Protein AF-0000000086874051 (afdb_homodimer)

Nearest PDB structures (foldseek):
  2d0j-assembly2_D  TM=9.865E-01  e=2.550E-46  Homo sapiens
  1kws-assembly1_B  TM=9.330E-01  e=2.427E-32  Homo sapiens
  1kws-assembly1_A  TM=9.279E-01  e=1.662E-32  Homo sapiens
  3cu0-assembly1_B  TM=9.286E-01  e=6.255E-32  Homo sapiens
  1fgg-assembly1_B  TM=9.325E-01  e=2.075E-31  Homo sapiens

Sequence (508 aa):
PRRRPEAALPTIYAITPTYSRPVQKAELTRLANTFRQVSRLHWILVEDAAARSELVTRFVAGAGLPCTHLHVPTPRRYKRPGLPRATEQRNAGLAWLRQRHQHLPPPQPGVLFFADDDNTYSLELFQEMRTTRKVSVWPVGLVGGRRYERPVVENGKVVGWYTGWRADRPFAIDMAGFAVSLQVILSHPKAVFKRRGSQPGMQESDFLKQITTVEELEPKANNCTKVLVWHTRTEKVNLANEPKYHLDTVNIEVPRRRPEAALPTIYAITPTYSRPVQKAELTRLANTFRQVSRLHWILVEDAAARSELVTRFVAGAGLPCTHLHVPTPRRYKRPGLPRATEQRNAGLAWLRQRHQHLPPPQPGVLFFADDDNTYSLELFQEMRTTRKVSVWPVGLVGGRRYERPVVENGKVVGWYTGWRADRPFAIDMAGFAVSLQVILSHPKAVFKRRGSQPGMQESDFLKQITTVEELEPKANNCTKVLVWHTRTEKVNLANEPKYHLDTVNIEV

Solvent-accessible surface area (backbone atoms only — not comparable to full-atom values): 28058 Å² total; per-residue (Å²): 131,76,75,68,76,75,76,77,78,41,34,35,38,35,36,22,44,44,56,92,52,84,56,39,52,48,29,48,44,50,47,39,41,45,51,62,72,43,80,57,42,40,39,36,38,18,31,52,24,93,57,76,51,69,66,60,52,56,46,54,73,66,51,78,55,56,67,46,84,46,52,38,51,69,58,73,90,53,71,44,91,81,48,74,72,58,47,60,22,52,40,49,46,51,51,50,53,48,61,64,51,70,80,41,70,86,74,70,64,29,26,36,34,50,41,61,46,49,45,34,64,41,72,65,45,61,62,59,49,59,73,34,76,46,34,27,34,32,18,30,19,50,33,66,24,13,65,50,31,23,49,34,57,57,96,76,30,56,78,48,56,47,55,58,60,67,63,81,44,91,45,70,54,57,70,74,18,41,35,33,9,38,65,52,52,61,73,36,77,81,62,51,58,59,71,80,89,49,52,73,89,33,49,50,29,61,32,45,63,65,76,53,52,63,83,62,37,38,59,32,52,78,57,25,56,36,56,39,33,29,58,47,42,66,42,82,81,59,54,81,45,43,65,95,55,91,79,63,95,66,88,61,74,90,130,77,76,69,76,76,76,77,79,40,34,36,38,35,34,22,44,46,55,94,52,84,58,38,53,49,30,47,43,50,47,38,40,44,49,60,71,43,80,57,42,39,38,36,38,19,33,54,24,92,57,78,50,68,66,59,52,54,47,55,73,66,50,77,54,56,66,44,85,44,53,37,50,70,58,72,92,54,71,44,91,80,47,74,73,58,48,60,22,51,39,51,45,50,51,51,55,47,60,64,50,69,79,41,70,85,75,70,64,29,25,36,33,50,42,63,47,49,46,33,65,41,72,64,45,61,63,60,50,56,72,33,76,47,33,25,33,32,18,31,19,49,34,66,25,14,68,49,30,24,47,34,56,56,97,74,30,54,77,49,54,48,56,58,59,65,65,80,44,88,45,69,53,57,69,74,19,43,35,35,9,38,63,52,52,61,75,36,80,82,63,53,59,60,72,80,88,48,54,73,88,31,51,51,30,60,30,43,62,65,76,55,54,63,82,62,36,37,58,32,52,78,59,26,56,38,54,39,33,28,57,47,43,65,40,83,80,59,53,82,45,43,63,95,54,90,79,62,95,66,89,61,74,90

Radius of gyration: 24.28 Å; Cα contacts (8 Å, |Δi|>4): 1059; chains: 2; bounding box: 48×71×71 Å

Structure (mmCIF, N/CA/C/O backbone):
data_AF-0000000086874051-model_v1
#
loop_
_entity.id
_entity.type
_entity.pdbx_description
1 polymer 'Galactosylgalactosylxylosylprotein 3-beta-glucuronosyltransferase'
#
loop_
_atom_site.group_PDB
_atom_site.id
_atom_site.type_symbol
_atom_site.label_atom_id
_atom_site.label_alt_id
_atom_site.label_comp_id
_atom_site.label_asym_id
_atom_site.label_entity_id
_atom_site.label_seq_id
_atom_site.pdbx_PDB_ins_code
_atom_site.Cartn_x
_atom_site.Cartn_y
_atom_site.Cartn_z
_atom_site.occupancy
_atom_site.B_iso_or_equiv
_atom_site.auth_seq_id
_atom_site.auth_comp_id
_atom_site.auth_asym_id
_atom_site.auth_atom_id
_atom_site.pdbx_PDB_model_num
ATOM 1 N N . PRO A 1 1 ? 11.953 4.977 45.188 1 21.98 1 PRO A N 1
ATOM 2 C CA . PRO A 1 1 ? 11.688 5.816 44 1 21.98 1 PRO A CA 1
ATOM 3 C C . PRO A 1 1 ? 10.555 5.281 43.125 1 21.98 1 PRO A C 1
ATOM 5 O O . PRO A 1 1 ? 10.57 4.113 42.75 1 21.98 1 PRO A O 1
ATOM 8 N N . ARG A 1 2 ? 9.352 5.555 43.375 1 33.34 2 ARG A N 1
ATOM 9 C CA . ARG A 1 2 ? 8.141 5.086 42.719 1 33.34 2 ARG A CA 1
ATOM 10 C C . ARG A 1 2 ? 8.289 5.152 41.219 1 33.34 2 ARG A C 1
ATOM 12 O O . ARG A 1 2 ? 8.82 6.129 40.656 1 33.34 2 ARG A O 1
ATOM 19 N N . ARG A 1 3 ? 8.352 4.039 40.594 1 40.03 3 ARG A N 1
ATOM 20 C CA . ARG A 1 3 ? 8.523 3.963 39.156 1 40.03 3 ARG A CA 1
ATOM 21 C C . ARG A 1 3 ? 7.766 5.082 38.469 1 40.03 3 ARG A C 1
ATOM 23 O O . ARG A 1 3 ? 6.59 5.316 38.75 1 40.03 3 ARG A O 1
ATOM 30 N N . ARG A 1 4 ? 8.289 6.098 38.062 1 39.53 4 ARG A N 1
ATOM 31 C CA . ARG A 1 4 ? 7.578 7.16 37.344 1 39.53 4 ARG A CA 1
ATOM 32 C C . ARG A 1 4 ? 6.531 6.582 36.406 1 39.53 4 ARG A C 1
ATOM 34 O O . ARG A 1 4 ? 6.789 5.594 35.719 1 39.53 4 ARG A O 1
ATOM 41 N N . PRO A 1 5 ? 5.285 6.781 36.531 1 45.38 5 PRO A N 1
ATOM 42 C CA . PRO A 1 5 ? 4.25 6.18 35.688 1 45.38 5 PRO A CA 1
ATOM 43 C C . PRO A 1 5 ? 4.602 6.211 34.219 1 45.38 5 PRO A C 1
ATOM 45 O O . PRO A 1 5 ? 5.137 7.211 33.719 1 45.38 5 PRO A O 1
ATOM 48 N N . GLU A 1 6 ? 5.207 5.246 33.656 1 48.41 6 GLU A N 1
ATOM 49 C CA . GLU A 1 6 ? 5.566 5.102 32.25 1 48.41 6 GLU A CA 1
ATOM 50 C C . GLU A 1 6 ? 4.633 5.906 31.359 1 48.41 6 GLU A C 1
ATOM 52 O O . GLU A 1 6 ? 3.414 5.746 31.422 1 48.41 6 GLU A O 1
ATOM 57 N N . ALA A 1 7 ? 4.992 7.188 31.141 1 59.28 7 ALA A N 1
ATOM 58 C CA . ALA A 1 7 ? 4.23 8.141 30.328 1 59.28 7 ALA A CA 1
ATOM 59 C C . ALA A 1 7 ? 3.482 7.43 29.203 1 59.28 7 ALA A C 1
ATOM 61 O O . ALA A 1 7 ? 4.051 6.578 28.516 1 59.28 7 ALA A O 1
ATOM 62 N N . ALA A 1 8 ? 2.139 7.414 29.156 1 78.12 8 ALA A N 1
ATOM 63 C CA . ALA A 1 8 ? 1.259 6.762 28.188 1 78.12 8 ALA A CA 1
ATOM 64 C C . ALA A 1 8 ? 1.607 7.176 26.766 1 78.12 8 ALA A C 1
ATOM 66 O O . ALA A 1 8 ? 1.986 8.328 26.516 1 78.12 8 ALA A O 1
ATOM 67 N N . LEU A 1 9 ? 1.912 6.215 25.797 1 89.88 9 LEU A N 1
ATOM 68 C CA . LEU A 1 9 ? 2.184 6.422 24.375 1 89.88 9 LEU A CA 1
ATOM 69 C C . LEU A 1 9 ? 1.124 7.32 23.75 1 89.88 9 LEU A C 1
ATOM 71 O O . LEU A 1 9 ? -0.071 7.027 23.828 1 89.88 9 LEU A O 1
ATOM 75 N N . PRO A 1 10 ? 1.516 8.523 23.25 1 94.56 10 PRO A N 1
ATOM 76 C CA . PRO A 1 10 ? 0.541 9.43 22.641 1 94.56 10 PRO A CA 1
ATOM 77 C C . PRO A 1 10 ? -0.265 8.766 21.531 1 94.56 10 PRO A C 1
ATOM 79 O O . PRO A 1 10 ? 0.291 8.016 20.734 1 94.56 10 PRO A O 1
ATOM 82 N N . THR A 1 11 ? -1.54 9.016 21.5 1 96.31 11 THR A N 1
ATOM 83 C CA . THR A 1 11 ? -2.408 8.5 20.453 1 96.31 11 THR A CA 1
ATOM 84 C C . THR A 1 11 ? -2.213 9.281 19.156 1 96.31 11 THR A C 1
ATOM 86 O O . THR A 1 11 ? -2.096 10.516 19.172 1 96.31 11 THR A O 1
ATOM 89 N N . ILE A 1 12 ? -2.098 8.594 18.078 1 98.5 12 ILE A N 1
ATOM 90 C CA . ILE A 1 12 ? -2.076 9.234 16.766 1 98.5 12 ILE A CA 1
ATOM 91 C C . ILE A 1 12 ? -3.475 9.211 16.156 1 98.5 12 ILE A C 1
ATOM 93 O O . ILE A 1 12 ? -4.066 8.141 16 1 98.5 12 ILE A O 1
ATOM 97 N N . TYR A 1 13 ? -4.051 10.328 15.906 1 98.56 13 TYR A N 1
ATOM 98 C CA . TYR A 1 13 ? -5.297 10.461 15.164 1 98.56 13 TYR A CA 1
ATOM 99 C C . TYR A 1 13 ? -5.027 10.695 13.68 1 98.56 13 TYR A C 1
ATOM 101 O O . TYR A 1 13 ? -4.453 11.719 13.305 1 98.56 13 TYR A O 1
ATOM 109 N N . ALA A 1 14 ? -5.383 9.75 12.867 1 98.88 14 ALA A N 1
ATOM 110 C CA . ALA A 1 14 ? -5.164 9.852 11.422 1 98.88 14 ALA A CA 1
ATOM 111 C C . ALA A 1 14 ? -6.469 10.156 10.695 1 98.88 14 ALA A C 1
ATOM 113 O O . ALA A 1 14 ? -7.375 9.32 10.656 1 98.88 14 ALA A O 1
ATOM 114 N N . ILE A 1 15 ? -6.629 11.297 10.141 1 98.88 15 ILE A N 1
ATOM 115 C CA . ILE A 1 15 ? -7.793 11.672 9.344 1 98.88 15 ILE A CA 1
ATOM 116 C C . ILE A 1 15 ? -7.543 11.32 7.879 1 98.88 15 ILE A C 1
ATOM 118 O O . ILE A 1 15 ? -6.582 11.797 7.273 1 98.88 15 ILE A O 1
ATOM 122 N N . THR A 1 16 ? -8.406 10.492 7.324 1 98.88 16 THR A N 1
ATOM 123 C CA . THR A 1 16 ? -8.273 10.031 5.945 1 98.88 16 THR A CA 1
ATOM 124 C C . THR A 1 16 ? -9.539 10.312 5.152 1 98.88 16 THR A C 1
ATOM 126 O O . THR A 1 16 ? -10.547 9.625 5.309 1 98.88 16 THR A O 1
ATOM 129 N N . PRO A 1 17 ? -9.508 11.344 4.301 1 98.56 17 PRO A N 1
ATOM 130 C CA . PRO A 1 17 ? -10.586 11.461 3.316 1 98.56 17 PRO A CA 1
ATOM 131 C C . PRO A 1 17 ? -10.586 10.328 2.301 1 98.56 17 PRO A C 1
ATOM 133 O O . PRO A 1 17 ? -9.523 9.836 1.911 1 98.56 17 PRO A O 1
ATOM 136 N N . THR A 1 18 ? -11.734 9.867 1.881 1 98.56 18 THR A N 1
ATOM 137 C CA . THR A 1 18 ? -11.859 8.844 0.845 1 98.56 18 THR A CA 1
ATOM 138 C C . THR A 1 18 ? -13.133 9.047 0.035 1 98.56 18 THR A C 1
ATOM 140 O O . THR A 1 18 ? -14 9.828 0.424 1 98.56 18 THR A O 1
ATOM 143 N N . TYR A 1 19 ? -13.227 8.484 -1.12 1 97.31 19 TYR A N 1
ATOM 144 C CA . TYR A 1 19 ? -14.383 8.586 -1.996 1 97.31 19 TYR A CA 1
ATOM 145 C C . TYR A 1 19 ? -14.555 7.312 -2.818 1 97.31 19 TYR A C 1
ATOM 147 O O . TYR A 1 19 ? -13.609 6.527 -2.963 1 97.31 19 TYR A O 1
ATOM 155 N N . SER A 1 20 ? -15.727 7.141 -3.297 1 96.88 20 SER A N 1
ATOM 156 C CA . SER A 1 20 ? -16.047 5.93 -4.043 1 96.88 20 SER A CA 1
ATOM 157 C C . SER A 1 20 ? -15.359 5.918 -5.402 1 96.88 20 SER A C 1
ATOM 159 O O . SER A 1 20 ? -15.523 6.848 -6.191 1 96.88 20 SER A O 1
ATOM 161 N N . ARG A 1 21 ? -14.625 4.934 -5.652 1 96.31 21 ARG A N 1
ATOM 162 C CA . ARG A 1 21 ? -13.969 4.621 -6.922 1 96.31 21 ARG A CA 1
ATOM 163 C C . ARG A 1 21 ? -13.523 3.164 -6.961 1 96.31 21 ARG A C 1
ATOM 165 O O . ARG A 1 21 ? -13.422 2.51 -5.922 1 96.31 21 ARG A O 1
ATOM 172 N N . PRO A 1 22 ? -13.227 2.6 -8.094 1 96.19 22 PRO A N 1
ATOM 173 C CA . PRO A 1 22 ? -12.984 1.161 -8.211 1 96.19 22 PRO A CA 1
ATOM 174 C C . PRO A 1 22 ? -11.844 0.683 -7.312 1 96.19 22 PRO A C 1
ATOM 176 O O . PRO A 1 22 ? -11.883 -0.444 -6.812 1 96.19 22 PRO A O 1
ATOM 179 N N . VAL A 1 23 ? -10.883 1.553 -7.02 1 97.69 23 VAL A N 1
ATOM 180 C CA . VAL A 1 23 ? -9.703 1.118 -6.285 1 97.69 23 VAL A CA 1
ATOM 181 C C . VAL A 1 23 ? -9.875 1.413 -4.801 1 97.69 23 VAL A C 1
ATOM 183 O O . VAL A 1 23 ? -8.969 1.167 -4 1 97.69 23 VAL A O 1
ATOM 186 N N . GLN A 1 24 ? -11.023 1.925 -4.355 1 98.06 24 GLN A N 1
ATOM 187 C CA . GLN A 1 24 ? -11.195 2.428 -2.998 1 98.06 24 GLN A CA 1
ATOM 188 C C . GLN A 1 24 ? -10.898 1.343 -1.968 1 98.06 24 GLN A C 1
ATOM 190 O O . GLN A 1 24 ? -10.109 1.558 -1.044 1 98.06 24 GLN A O 1
ATOM 195 N N . LYS A 1 25 ? -11.477 0.187 -2.131 1 98.25 25 LYS A N 1
ATOM 196 C CA . LYS A 1 25 ? -11.281 -0.886 -1.16 1 98.25 25 LYS A CA 1
ATOM 197 C C . LYS A 1 25 ? -9.828 -1.35 -1.137 1 98.25 25 LYS A C 1
ATOM 199 O O . LYS A 1 25 ? -9.273 -1.615 -0.069 1 98.25 25 LYS A O 1
ATOM 204 N N . ALA A 1 26 ? -9.242 -1.492 -2.289 1 98.25 26 ALA A N 1
ATOM 205 C CA . ALA A 1 26 ? -7.836 -1.883 -2.379 1 98.25 26 ALA A CA 1
ATOM 206 C C . ALA A 1 26 ? -6.941 -0.891 -1.641 1 98.25 26 ALA A C 1
ATOM 208 O O . ALA A 1 26 ? -6.055 -1.29 -0.884 1 98.25 26 ALA A O 1
ATOM 209 N N . GLU A 1 27 ? -7.168 0.4 -1.833 1 98.25 27 GLU A N 1
ATOM 210 C CA . GLU A 1 27 ? -6.371 1.443 -1.194 1 98.25 27 GLU A CA 1
ATOM 211 C C . GLU A 1 27 ? -6.578 1.448 0.318 1 98.25 27 GLU A C 1
ATOM 213 O O . GLU A 1 27 ? -5.621 1.592 1.081 1 98.25 27 GLU A O 1
ATOM 218 N N . LEU A 1 28 ? -7.785 1.289 0.72 1 98.62 28 LEU A N 1
ATOM 219 C CA . LEU A 1 28 ? -8.07 1.232 2.148 1 98.62 28 LEU A CA 1
ATOM 220 C C . LEU A 1 28 ? -7.434 0.002 2.785 1 98.62 28 LEU A C 1
ATOM 222 O O . LEU A 1 28 ? -6.957 0.062 3.92 1 98.62 28 LEU A O 1
ATOM 226 N N . THR A 1 29 ? -7.406 -1.112 2.084 1 98.5 29 THR A N 1
ATOM 227 C CA . THR A 1 29 ? -6.77 -2.328 2.574 1 98.5 29 THR A CA 1
ATOM 228 C C . THR A 1 29 ? -5.277 -2.105 2.801 1 98.5 29 THR A C 1
ATOM 230 O O . THR A 1 29 ? -4.742 -2.463 3.854 1 98.5 29 THR A O 1
ATOM 233 N N . ARG A 1 30 ? -4.668 -1.483 1.843 1 97.75 30 ARG A N 1
ATOM 234 C CA . ARG A 1 30 ? -3.246 -1.177 1.959 1 97.75 30 ARG A CA 1
ATOM 235 C C . ARG A 1 30 ? -2.975 -0.282 3.164 1 97.75 30 ARG A C 1
ATOM 237 O O . ARG A 1 30 ? -2.023 -0.514 3.914 1 97.75 30 ARG A O 1
ATOM 244 N N . LEU A 1 31 ? -3.752 0.708 3.24 1 98.5 31 LEU A N 1
ATOM 245 C CA . LEU A 1 31 ? -3.572 1.644 4.348 1 98.5 31 LEU A CA 1
ATOM 246 C C . LEU A 1 31 ? -3.826 0.958 5.684 1 98.5 31 LEU A C 1
ATOM 248 O O . LEU A 1 31 ? -3.082 1.169 6.645 1 98.5 31 LEU A O 1
ATOM 252 N N . ALA A 1 32 ? -4.824 0.113 5.75 1 98.56 32 ALA A N 1
ATOM 253 C CA . ALA A 1 32 ? -5.117 -0.639 6.965 1 98.56 32 ALA A CA 1
ATOM 254 C C . ALA A 1 32 ? -3.949 -1.541 7.348 1 98.56 32 ALA A C 1
ATOM 256 O O . ALA A 1 32 ? -3.629 -1.686 8.531 1 98.56 32 ALA A O 1
ATOM 257 N N . ASN A 1 33 ? -3.355 -2.17 6.363 1 98.44 33 ASN A N 1
ATOM 258 C CA . ASN A 1 33 ? -2.184 -3 6.625 1 98.44 33 ASN A CA 1
ATOM 259 C C . ASN A 1 33 ? -1.08 -2.205 7.316 1 98.44 33 ASN A C 1
ATOM 261 O O . ASN A 1 33 ? -0.336 -2.752 8.133 1 98.44 33 ASN A O 1
ATOM 265 N N . THR A 1 34 ? -0.945 -0.965 6.996 1 98.62 34 THR A N 1
ATOM 266 C CA . THR A 1 34 ? 0.034 -0.095 7.637 1 98.62 34 THR A CA 1
ATOM 267 C C . THR A 1 34 ? -0.427 0.297 9.039 1 98.62 34 THR A C 1
ATOM 269 O O . THR A 1 34 ? 0.291 0.079 10.016 1 98.62 34 THR A O 1
ATOM 272 N N . PHE A 1 35 ? -1.63 0.747 9.156 1 98.69 35 PHE A N 1
ATOM 273 C CA . PHE A 1 35 ? -2.139 1.335 10.391 1 98.69 35 PHE A CA 1
ATOM 274 C C . PHE A 1 35 ? -2.258 0.28 11.484 1 98.69 35 PHE A C 1
ATOM 276 O O . PHE A 1 35 ? -2.062 0.577 12.664 1 98.69 35 PHE A O 1
ATOM 283 N N . ARG A 1 36 ? -2.504 -0.971 11.141 1 97.81 36 ARG A N 1
ATOM 284 C CA . ARG A 1 36 ? -2.645 -2.047 12.117 1 97.81 36 ARG A CA 1
ATOM 285 C C . ARG A 1 36 ? -1.354 -2.246 12.906 1 97.81 36 ARG A C 1
ATOM 287 O O . ARG A 1 36 ? -1.372 -2.801 14.008 1 97.81 36 ARG A O 1
ATOM 294 N N . GLN A 1 37 ? -0.351 -1.782 12.359 1 97.88 37 GLN A N 1
ATOM 295 C CA . GLN A 1 37 ? 0.953 -2.01 12.977 1 97.88 37 GLN A CA 1
ATOM 296 C C . GLN A 1 37 ? 1.372 -0.819 13.836 1 97.88 37 GLN A C 1
ATOM 298 O O . GLN A 1 37 ? 2.434 -0.841 14.461 1 97.88 37 GLN A O 1
ATOM 303 N N . VAL A 1 38 ? 0.6 0.225 13.859 1 98.06 38 VAL A N 1
ATOM 304 C CA . VAL A 1 38 ? 0.896 1.433 14.617 1 98.06 38 VAL A CA 1
ATOM 305 C C . VAL A 1 38 ? 0.12 1.417 15.938 1 98.06 38 VAL A C 1
ATOM 307 O O . VAL A 1 38 ? -1.109 1.517 15.938 1 98.06 38 VAL A O 1
ATOM 310 N N . SER A 1 39 ? 0.869 1.294 17.062 1 96.12 39 SER A N 1
ATOM 311 C CA . SER A 1 39 ? 0.238 1.274 18.375 1 96.12 39 SER A CA 1
ATOM 312 C C . SER A 1 39 ? -0.486 2.586 18.656 1 96.12 39 SER A C 1
ATOM 314 O O . SER A 1 39 ? 0.02 3.664 18.344 1 96.12 39 SER A O 1
ATOM 316 N N . ARG A 1 40 ? -1.699 2.486 19.234 1 96.56 40 ARG A N 1
ATOM 317 C CA . ARG A 1 40 ? -2.482 3.635 19.688 1 96.56 40 ARG A CA 1
ATOM 318 C C . ARG A 1 40 ? -2.789 4.574 18.531 1 96.56 40 ARG A C 1
ATOM 320 O O . ARG A 1 40 ? -2.547 5.781 18.625 1 96.56 40 ARG A O 1
ATOM 327 N N . LEU A 1 41 ? -3.164 4.027 17.453 1 98.19 41 LEU A N 1
ATOM 328 C CA . LEU A 1 41 ? -3.645 4.809 16.312 1 98.19 41 LEU A CA 1
ATOM 329 C C . LEU A 1 41 ? -5.164 4.75 16.234 1 98.19 41 LEU A C 1
ATOM 331 O O . LEU A 1 41 ? -5.758 3.676 16.328 1 98.19 41 LEU A O 1
ATOM 335 N N . HIS A 1 42 ? -5.789 5.863 16.172 1 98.12 42 HIS A N 1
ATOM 336 C CA . HIS A 1 42 ? -7.215 5.992 15.883 1 98.12 42 HIS A CA 1
ATOM 337 C C . HIS A 1 42 ? -7.453 6.5 14.469 1 98.12 42 HIS A C 1
ATOM 339 O O . HIS A 1 42 ? -7.094 7.637 14.141 1 98.12 42 HIS A O 1
ATOM 345 N N . TRP A 1 43 ? -8.062 5.652 13.648 1 98.81 43 TRP A N 1
ATOM 346 C CA . TRP A 1 43 ? -8.281 5.949 12.234 1 98.81 43 TRP A CA 1
ATOM 347 C C . TRP A 1 43 ? -9.625 6.641 12.023 1 98.81 43 TRP A C 1
ATOM 349 O O . TRP A 1 43 ? -10.68 6.043 12.25 1 98.81 43 TRP A O 1
ATOM 359 N N . ILE A 1 44 ? -9.625 7.898 11.641 1 98.75 44 ILE A N 1
ATOM 360 C CA . ILE A 1 44 ? -10.828 8.648 11.32 1 98.75 44 ILE A CA 1
ATOM 361 C C . ILE A 1 44 ? -11.023 8.695 9.805 1 98.75 44 ILE A C 1
ATOM 363 O O . ILE A 1 44 ? -10.398 9.5 9.117 1 98.75 44 ILE A O 1
ATOM 367 N N . LEU A 1 45 ? -11.844 7.867 9.312 1 98.81 45 LEU A N 1
ATOM 368 C CA . LEU A 1 45 ? -12.125 7.75 7.887 1 98.81 45 LEU A CA 1
ATOM 369 C C . LEU A 1 45 ? -13.344 8.578 7.504 1 98.81 45 LEU A C 1
ATOM 371 O O . LEU A 1 45 ? -14.422 8.422 8.094 1 98.81 45 LEU A O 1
ATOM 375 N N . VAL A 1 46 ? -13.219 9.508 6.516 1 98.88 46 VAL A N 1
ATOM 376 C CA . VAL A 1 46 ? -14.305 10.414 6.145 1 98.88 46 VAL A CA 1
ATOM 377 C C . VAL A 1 46 ? -14.633 10.258 4.664 1 98.88 46 VAL A C 1
ATOM 379 O O . VAL A 1 46 ? -13.828 10.633 3.801 1 98.88 46 VAL A O 1
ATOM 382 N N . GLU A 1 47 ? -15.812 9.758 4.312 1 98.81 47 GLU A N 1
ATOM 383 C CA . GLU A 1 47 ? -16.234 9.594 2.924 1 98.81 47 GLU A CA 1
ATOM 384 C C . GLU A 1 47 ? -16.719 10.914 2.334 1 98.81 47 GLU A C 1
ATOM 386 O O . GLU A 1 47 ? -17.5 11.625 2.969 1 98.81 47 GLU A O 1
ATOM 391 N N . ASP A 1 48 ? -16.234 11.234 1.184 1 98.31 48 ASP A N 1
ATOM 392 C CA . ASP A 1 48 ? -16.844 12.305 0.393 1 98.31 48 ASP A CA 1
ATOM 393 C C . ASP A 1 48 ? -18.156 11.844 -0.227 1 98.31 48 ASP A C 1
ATOM 395 O O . ASP A 1 48 ? -18.203 11.516 -1.414 1 98.31 48 ASP A O 1
ATOM 399 N N . ALA A 1 49 ? -19.125 11.852 0.575 1 98.06 49 ALA A N 1
ATOM 400 C CA . ALA A 1 49 ? -20.438 11.328 0.189 1 98.06 49 ALA A CA 1
ATOM 401 C C . ALA A 1 49 ? -21.531 11.867 1.1 1 98.06 49 ALA A C 1
ATOM 403 O O . ALA A 1 49 ? -21.25 12.367 2.191 1 98.06 49 ALA A O 1
ATOM 404 N N . ALA A 1 50 ? -22.734 11.781 0.627 1 98 50 ALA A N 1
ATOM 405 C CA . ALA A 1 50 ? -23.891 12.258 1.385 1 98 50 ALA A CA 1
ATOM 406 C C . ALA A 1 50 ? -24.219 11.32 2.539 1 98 50 ALA A C 1
ATOM 408 O O . ALA A 1 50 ? -24.859 11.719 3.514 1 98 50 ALA A O 1
ATOM 409 N N . ALA A 1 51 ? -23.812 10.078 2.406 1 98.56 51 ALA A N 1
ATOM 410 C CA . ALA A 1 51 ? -24.016 9.055 3.432 1 98.56 51 ALA A CA 1
ATOM 411 C C . ALA A 1 51 ? -22.875 8.055 3.447 1 98.56 51 ALA A C 1
ATOM 413 O O . ALA A 1 51 ? -22.109 7.949 2.479 1 98.56 51 ALA A O 1
ATOM 414 N N . ARG A 1 52 ? -22.75 7.336 4.566 1 98.38 52 ARG A N 1
ATOM 415 C CA . ARG A 1 52 ? -21.766 6.262 4.656 1 98.38 52 ARG A CA 1
ATOM 416 C C . ARG A 1 52 ? -22.094 5.129 3.697 1 98.38 52 ARG A C 1
ATOM 418 O O . ARG A 1 52 ? -23.266 4.719 3.598 1 98.38 52 ARG A O 1
ATOM 425 N N . SER A 1 53 ? -21.188 4.715 2.9 1 98.38 53 SER A N 1
ATOM 426 C CA . SER A 1 53 ? -21.406 3.582 2.006 1 98.38 53 SER A CA 1
ATOM 427 C C . SER A 1 53 ? -21.344 2.26 2.762 1 98.38 53 SER A C 1
ATOM 429 O O . SER A 1 53 ? -20.672 2.162 3.795 1 98.38 53 SER A O 1
ATOM 431 N N . GLU A 1 54 ? -22.016 1.242 2.236 1 97.75 54 GLU A N 1
ATOM 432 C CA . GLU A 1 54 ? -21.953 -0.096 2.816 1 97.75 54 GLU A CA 1
ATOM 433 C C . GLU A 1 54 ? -20.547 -0.663 2.756 1 97.75 54 GLU A C 1
ATOM 435 O O . GLU A 1 54 ? -20.078 -1.312 3.699 1 97.75 54 GLU A O 1
ATOM 440 N N . LEU A 1 55 ? -19.922 -0.435 1.669 1 97.69 55 LEU A N 1
ATOM 441 C CA . LEU A 1 55 ? -18.562 -0.937 1.474 1 97.69 55 LEU A CA 1
ATOM 442 C C . LEU A 1 55 ? -17.641 -0.453 2.586 1 97.69 55 LEU A C 1
ATOM 444 O O . LEU A 1 55 ? -16.984 -1.26 3.248 1 97.69 55 LEU A O 1
ATOM 448 N N . VAL A 1 56 ? -17.594 0.833 2.789 1 98.5 56 VAL A N 1
ATOM 449 C CA . VAL A 1 56 ? -16.672 1.404 3.766 1 98.5 56 VAL A CA 1
ATOM 450 C C . VAL A 1 56 ? -17.109 1.021 5.176 1 98.5 56 VAL A C 1
ATOM 452 O O . VAL A 1 56 ? -16.266 0.76 6.043 1 98.5 56 VAL A O 1
ATOM 455 N N . THR A 1 57 ? -18.391 0.943 5.406 1 98.31 57 THR A N 1
ATOM 456 C CA . THR A 1 57 ? -18.906 0.525 6.703 1 98.31 57 THR A CA 1
ATOM 457 C C . THR A 1 57 ? -18.438 -0.886 7.043 1 98.31 57 THR A C 1
ATOM 459 O O . THR A 1 57 ? -17.938 -1.13 8.141 1 98.31 57 THR A O 1
ATOM 462 N N . ARG A 1 58 ? -18.609 -1.807 6.109 1 97.44 58 ARG A N 1
ATOM 463 C CA . ARG A 1 58 ? -18.156 -3.182 6.32 1 97.44 58 ARG A CA 1
ATOM 464 C C . ARG A 1 58 ? -16.641 -3.252 6.473 1 97.44 58 ARG A C 1
ATOM 466 O O . ARG A 1 58 ? -16.141 -4 7.312 1 97.44 58 ARG A O 1
ATOM 473 N N . PHE A 1 59 ? -15.984 -2.482 5.707 1 97.81 59 PHE A N 1
ATOM 474 C CA . PHE A 1 59 ? -14.531 -2.461 5.758 1 97.81 59 PHE A CA 1
ATOM 475 C C . PHE A 1 59 ? -14.039 -2.041 7.141 1 97.81 59 PHE A C 1
ATOM 477 O O . PHE A 1 59 ? -13.188 -2.705 7.727 1 97.81 59 PHE A O 1
ATOM 484 N N . VAL A 1 60 ? -14.562 -0.934 7.668 1 96.94 60 VAL A N 1
ATOM 485 C CA . VAL A 1 60 ? -14.148 -0.365 8.945 1 96.94 60 VAL A CA 1
ATOM 486 C C . VAL A 1 60 ? -14.461 -1.345 10.07 1 96.94 60 VAL A C 1
ATOM 488 O O . VAL A 1 60 ? -13.695 -1.462 11.031 1 96.94 60 VAL A O 1
ATOM 491 N N . ALA A 1 61 ? -15.539 -2.031 9.969 1 96.06 61 ALA A N 1
ATOM 492 C CA . ALA A 1 61 ? -15.945 -3.004 10.984 1 96.06 61 ALA A CA 1
ATOM 493 C C . ALA A 1 61 ? -14.922 -4.133 11.094 1 96.06 61 ALA A C 1
ATOM 495 O O . ALA A 1 61 ? -14.719 -4.691 12.18 1 96.06 61 ALA A O 1
ATOM 496 N N . GLY A 1 62 ? -14.211 -4.41 9.992 1 94.69 62 GLY A N 1
ATOM 497 C CA . GLY A 1 62 ? -13.266 -5.512 9.977 1 94.69 62 GLY A CA 1
ATOM 498 C C . GLY A 1 62 ? -11.82 -5.059 9.891 1 94.69 62 GLY A C 1
ATOM 499 O O . GLY A 1 62 ? -10.922 -5.859 9.609 1 94.69 62 GLY A O 1
ATOM 500 N N . ALA A 1 63 ? -11.594 -3.799 10.078 1 93.88 63 ALA A N 1
ATOM 501 C CA . ALA A 1 63 ? -10.273 -3.229 9.82 1 93.88 63 ALA A CA 1
ATOM 502 C C . ALA A 1 63 ? -9.266 -3.678 10.883 1 93.88 63 ALA A C 1
ATOM 504 O O . ALA A 1 63 ? -8.062 -3.689 10.633 1 93.88 63 ALA A O 1
ATOM 505 N N . GLY A 1 64 ? -9.68 -4.059 12.133 1 93.56 64 GLY A N 1
ATOM 506 C CA . GLY A 1 64 ? -8.797 -4.555 13.172 1 93.56 64 GLY A CA 1
ATOM 507 C C . GLY A 1 64 ? -8.102 -3.449 13.945 1 93.56 64 GLY A C 1
ATOM 508 O O . GLY A 1 64 ? -7.008 -3.648 14.484 1 93.56 64 GLY A O 1
ATOM 509 N N . LEU A 1 65 ? -8.531 -2.268 13.859 1 95.56 65 LEU A N 1
ATOM 510 C CA . LEU A 1 65 ? -8.031 -1.142 14.641 1 95.56 65 LEU A CA 1
ATOM 511 C C . LEU A 1 65 ? -9.148 -0.156 14.953 1 95.56 65 LEU A C 1
ATOM 513 O O . LEU A 1 65 ? -10.211 -0.191 14.32 1 95.56 65 LEU A O 1
ATOM 517 N N . PRO A 1 66 ? -8.992 0.724 16.047 1 97.19 66 PRO A N 1
ATOM 518 C CA . PRO A 1 66 ? -10.031 1.715 16.359 1 97.19 66 PRO A CA 1
ATOM 519 C C . PRO A 1 66 ? -10.297 2.666 15.188 1 97.19 66 PRO A C 1
ATOM 521 O O . PRO A 1 66 ? -9.359 3.246 14.633 1 97.19 66 PRO A O 1
ATOM 524 N N . CYS A 1 67 ? -11.555 2.764 14.836 1 98 67 CYS A N 1
ATOM 525 C CA . CYS A 1 67 ? -11.93 3.568 13.672 1 98 67 CYS A CA 1
ATOM 526 C C . CYS A 1 67 ? -13.164 4.41 13.969 1 98 67 CYS A C 1
ATOM 528 O O . CYS A 1 67 ? -13.984 4.039 14.812 1 98 67 CYS A O 1
ATOM 530 N N . THR A 1 68 ? -13.211 5.523 13.461 1 98.5 68 THR A N 1
ATOM 531 C CA . THR A 1 68 ? -14.414 6.34 13.328 1 98.5 68 THR A CA 1
ATOM 532 C C . THR A 1 68 ? -14.75 6.574 11.852 1 98.5 68 THR A C 1
ATOM 534 O O . THR A 1 68 ? -13.883 6.941 11.062 1 98.5 68 THR A O 1
ATOM 537 N N . HIS A 1 69 ? -15.938 6.258 11.469 1 98.81 69 HIS A N 1
ATOM 538 C CA . HIS A 1 69 ? -16.406 6.383 10.094 1 98.81 69 HIS A CA 1
ATOM 539 C C . HIS A 1 69 ? -17.344 7.574 9.938 1 98.81 69 HIS A C 1
ATOM 541 O O . HIS A 1 69 ? -18.453 7.574 10.484 1 98.81 69 HIS A O 1
ATOM 547 N N . LEU A 1 70 ? -16.938 8.594 9.227 1 98.88 70 LEU A N 1
ATOM 548 C CA . LEU A 1 70 ? -17.688 9.82 9 1 98.88 70 LEU A CA 1
ATOM 549 C C . LEU A 1 70 ? -18 10 7.516 1 98.88 70 LEU A C 1
ATOM 551 O O . LEU A 1 70 ? -17.562 9.203 6.684 1 98.88 70 LEU A O 1
ATOM 555 N N . HIS A 1 71 ? -18.781 10.961 7.188 1 98.75 71 HIS A N 1
ATOM 556 C CA . HIS A 1 71 ? -19.109 11.336 5.812 1 98.75 71 HIS A CA 1
ATOM 557 C C . HIS A 1 71 ? -19.469 12.812 5.723 1 98.75 71 HIS A C 1
ATOM 559 O O . HIS A 1 71 ? -20.031 13.383 6.664 1 98.75 71 HIS A O 1
ATOM 565 N N . VAL A 1 72 ? -19.109 13.469 4.684 1 98.56 72 VAL A N 1
ATOM 566 C CA . VAL A 1 72 ? -19.531 14.812 4.297 1 98.56 72 VAL A CA 1
ATOM 567 C C . VAL A 1 72 ? -19.281 15.016 2.803 1 98.56 72 VAL A C 1
ATOM 569 O O . VAL A 1 72 ? -18.172 14.812 2.314 1 98.56 72 VAL A O 1
ATOM 572 N N . PRO A 1 73 ? -20.297 15.336 2.049 1 97.19 73 PRO A N 1
ATOM 573 C CA . PRO A 1 73 ? -20.078 15.508 0.61 1 97.19 73 PRO A CA 1
ATOM 574 C C . PRO A 1 73 ? -19.391 16.828 0.268 1 97.19 73 PRO A C 1
ATOM 576 O O . PRO A 1 73 ? -19.672 17.859 0.898 1 97.19 73 PRO A O 1
ATOM 579 N N . THR A 1 74 ? -18.422 16.766 -0.643 1 95.5 74 THR A N 1
ATOM 580 C CA . THR A 1 74 ? -17.938 18 -1.263 1 95.5 74 THR A CA 1
ATOM 581 C C . THR A 1 74 ? -19.031 18.641 -2.129 1 95.5 74 THR A C 1
ATOM 583 O O . THR A 1 74 ? -19.609 17.969 -2.982 1 95.5 74 THR A O 1
ATOM 586 N N . PRO A 1 75 ? -19.312 19.891 -1.936 1 93.56 75 PRO A N 1
ATOM 587 C CA . PRO A 1 75 ? -20.312 20.547 -2.789 1 93.56 75 PRO A CA 1
ATOM 588 C C . PRO A 1 75 ? -19.969 20.453 -4.273 1 93.56 75 PRO A C 1
ATOM 590 O O . PRO A 1 75 ? -18.797 20.562 -4.648 1 93.56 75 PRO A O 1
ATOM 593 N N . ARG A 1 76 ? -20.953 20.297 -5.082 1 91.69 76 ARG A N 1
ATOM 594 C CA . ARG A 1 76 ? -20.812 20.047 -6.512 1 91.69 76 ARG A CA 1
ATOM 595 C C . ARG A 1 76 ? -19.969 21.125 -7.18 1 91.69 76 ARG A C 1
ATOM 597 O O . ARG A 1 76 ? -19.172 20.844 -8.07 1 91.69 76 ARG A O 1
ATOM 604 N N . ARG A 1 77 ? -20.125 22.359 -6.793 1 89 77 ARG A N 1
ATOM 605 C CA . ARG A 1 77 ? -19.438 23.484 -7.41 1 89 77 ARG A CA 1
ATOM 606 C C . ARG A 1 77 ? -17.938 23.391 -7.215 1 89 77 ARG A C 1
ATOM 608 O O . ARG A 1 77 ? -17.156 24.016 -7.949 1 89 77 ARG A O 1
ATOM 615 N N . TYR A 1 78 ? -17.562 22.562 -6.219 1 88.31 78 TYR A N 1
ATOM 616 C CA . TYR A 1 78 ? -16.125 22.469 -5.918 1 88.31 78 TYR A CA 1
ATOM 617 C C . TYR A 1 78 ? -15.555 21.172 -6.453 1 88.31 78 TYR A C 1
ATOM 619 O O . TYR A 1 78 ? -14.375 20.859 -6.234 1 88.31 78 TYR A O 1
ATOM 627 N N . LYS A 1 79 ? -16.375 20.375 -7.078 1 86.38 79 LYS A N 1
ATOM 628 C CA . LYS A 1 79 ? -15.898 19.125 -7.664 1 86.38 79 LYS A CA 1
ATOM 629 C C . LYS A 1 79 ? -15.398 19.344 -9.094 1 86.38 79 LYS A C 1
ATOM 631 O O . LYS A 1 79 ? -16 18.859 -10.047 1 86.38 79 LYS A O 1
ATOM 636 N N . ARG A 1 80 ? -14.469 20.141 -9.289 1 82.31 80 ARG A N 1
ATOM 637 C CA . ARG A 1 80 ? -13.875 20.453 -10.586 1 82.31 80 ARG A CA 1
ATOM 638 C C . ARG A 1 80 ? -12.359 20.266 -10.547 1 82.31 80 ARG A C 1
ATOM 640 O O . ARG A 1 80 ? -11.742 20.391 -9.492 1 82.31 80 ARG A O 1
ATOM 647 N N . PRO A 1 81 ? -11.859 19.875 -11.742 1 78.06 81 PRO A N 1
ATOM 648 C CA . PRO A 1 81 ? -10.398 19.734 -11.789 1 78.06 81 PRO A CA 1
ATOM 649 C C . PRO A 1 81 ? -9.672 21 -11.328 1 78.06 81 PRO A C 1
ATOM 651 O O . PRO A 1 81 ? -10.102 22.109 -11.633 1 78.06 81 PRO A O 1
ATOM 654 N N . GLY A 1 82 ? -8.641 20.875 -10.523 1 75.25 82 GLY A N 1
ATOM 655 C CA . GLY A 1 82 ? -7.816 22 -10.117 1 75.25 82 GLY A CA 1
ATOM 656 C C . GLY A 1 82 ? -8.203 22.562 -8.758 1 75.25 82 GLY A C 1
ATOM 657 O O . GLY A 1 82 ? -7.453 23.344 -8.172 1 75.25 82 GLY A O 1
ATOM 658 N N . LEU A 1 83 ? -9.375 22.203 -8.32 1 78.31 83 LEU A N 1
ATOM 659 C CA . LEU A 1 83 ? -9.805 22.672 -7.012 1 78.31 83 LEU A CA 1
ATOM 660 C C . LEU A 1 83 ? -9.352 21.719 -5.914 1 78.31 83 LEU A C 1
ATOM 662 O O . LEU A 1 83 ? -9.227 20.516 -6.148 1 78.31 83 LEU A O 1
ATOM 666 N N . PRO A 1 84 ? -9.141 22.375 -4.77 1 81.38 84 PRO A N 1
ATOM 667 C CA . PRO A 1 84 ? -8.742 21.516 -3.656 1 81.38 84 PRO A CA 1
ATOM 668 C C . PRO A 1 84 ? -9.773 20.438 -3.336 1 81.38 84 PRO A C 1
ATOM 670 O O . PRO A 1 84 ? -10.977 20.688 -3.393 1 81.38 84 PRO A O 1
ATOM 673 N N . ARG A 1 85 ? -9.203 19.328 -3.086 1 84.44 85 ARG A N 1
ATOM 674 C CA . ARG A 1 85 ? -10.062 18.203 -2.719 1 84.44 85 ARG A CA 1
ATOM 675 C C . ARG A 1 85 ? -9.992 17.938 -1.221 1 84.44 85 ARG A C 1
ATOM 677 O O . ARG A 1 85 ? -9.062 18.375 -0.545 1 84.44 85 ARG A O 1
ATOM 684 N N . ALA A 1 86 ? -10.977 17.391 -0.678 1 92.75 86 ALA A N 1
ATOM 685 C CA . ALA A 1 86 ? -11.016 16.781 0.649 1 92.75 86 ALA A CA 1
ATOM 686 C C . ALA A 1 86 ? -11.023 17.844 1.741 1 92.75 86 ALA A C 1
ATOM 688 O O . ALA A 1 86 ? -10.711 17.547 2.9 1 92.75 86 ALA A O 1
ATOM 689 N N . THR A 1 87 ? -11.305 19.141 1.422 1 94.56 87 THR A N 1
ATOM 690 C CA . THR A 1 87 ? -11.359 20.219 2.414 1 94.56 87 THR A CA 1
ATOM 691 C C . THR A 1 87 ? -12.422 19.922 3.467 1 94.56 87 THR A C 1
ATOM 693 O O . THR A 1 87 ? -12.141 19.938 4.664 1 94.56 87 THR A O 1
ATOM 696 N N . GLU A 1 88 ? -13.625 19.609 2.979 1 96.38 88 GLU A N 1
ATOM 697 C CA . GLU A 1 88 ? -14.75 19.344 3.873 1 96.38 88 GLU A CA 1
ATOM 698 C C . GLU A 1 88 ? -14.492 18.109 4.73 1 96.38 88 GLU A C 1
ATOM 700 O O . GLU A 1 88 ? -14.828 18.078 5.918 1 96.38 88 GLU A O 1
ATOM 705 N N . GLN A 1 89 ? -13.93 17.109 4.152 1 98.31 89 GLN A N 1
ATOM 706 C CA . GLN A 1 89 ? -13.664 15.859 4.848 1 98.31 89 GLN A CA 1
ATOM 707 C C . GLN A 1 89 ? -12.633 16.047 5.953 1 98.31 89 GLN A C 1
ATOM 709 O O . GLN A 1 89 ? -12.797 15.531 7.059 1 98.31 89 GLN A O 1
ATOM 714 N N . ARG A 1 90 ? -11.516 16.766 5.691 1 98.12 90 ARG A N 1
ATOM 715 C CA . ARG A 1 90 ? -10.523 17.047 6.715 1 98.12 90 ARG A CA 1
ATOM 716 C C . ARG A 1 90 ? -11.133 17.844 7.863 1 98.12 90 ARG A C 1
ATOM 718 O O . ARG A 1 90 ? -10.875 17.562 9.031 1 98.12 90 ARG A O 1
ATOM 725 N N . ASN A 1 91 ? -11.945 18.859 7.516 1 98.19 91 ASN A N 1
ATOM 726 C CA . ASN A 1 91 ? -12.594 19.672 8.539 1 98.19 91 ASN A CA 1
ATOM 727 C C . ASN A 1 91 ? -13.57 18.859 9.375 1 98.19 91 ASN A C 1
ATOM 729 O O . ASN A 1 91 ? -13.727 19.094 10.57 1 98.19 91 ASN A O 1
ATOM 733 N N . ALA A 1 92 ? -14.266 17.922 8.719 1 98.69 92 ALA A N 1
ATOM 734 C CA . ALA A 1 92 ? -15.164 17.047 9.469 1 98.69 92 ALA A CA 1
ATOM 735 C C . ALA A 1 92 ? -14.391 16.219 10.492 1 98.69 92 ALA A C 1
ATOM 737 O O . ALA A 1 92 ? -14.852 16.016 11.609 1 98.69 92 ALA A O 1
ATOM 738 N N . GLY A 1 93 ? -13.258 15.727 10.078 1 98.69 93 GLY A N 1
ATOM 739 C CA . GLY A 1 93 ? -12.398 15.023 11.016 1 98.69 93 GLY A CA 1
ATOM 740 C C . GLY A 1 93 ? -11.938 15.891 12.18 1 98.69 93 GLY A C 1
ATOM 741 O O . GLY A 1 93 ? -11.945 15.445 13.328 1 98.69 93 GLY A O 1
ATOM 742 N N . LEU A 1 94 ? -11.539 17.125 11.891 1 98.5 94 LEU A N 1
ATOM 743 C CA . LEU A 1 94 ? -11.117 18.062 12.914 1 98.5 94 LEU A CA 1
ATOM 744 C C . LEU A 1 94 ? -12.242 18.328 13.906 1 98.5 94 LEU A C 1
ATOM 746 O O . LEU A 1 94 ? -12.016 18.344 15.125 1 98.5 94 LEU A O 1
ATOM 750 N N . ALA A 1 95 ? -13.406 18.594 13.359 1 98.25 95 ALA A N 1
ATOM 751 C CA . ALA A 1 95 ? -14.562 18.859 14.203 1 98.25 95 ALA A CA 1
ATOM 752 C C . ALA A 1 95 ? -14.844 17.672 15.133 1 98.25 95 ALA A C 1
ATOM 754 O O . ALA A 1 95 ? -15.117 17.859 16.328 1 98.25 95 ALA A O 1
ATOM 755 N N . TRP A 1 96 ? -14.844 16.5 14.602 1 97.88 96 TRP A N 1
ATOM 756 C CA . TRP A 1 96 ? -15.062 15.297 15.406 1 97.88 96 TRP A CA 1
ATOM 757 C C . TRP A 1 96 ? -14.047 15.211 16.547 1 97.88 96 TRP A C 1
ATOM 759 O O . TRP A 1 96 ? -14.406 14.914 17.688 1 97.88 96 TRP A O 1
ATOM 769 N N . LEU A 1 97 ? -12.812 15.414 16.188 1 96.5 97 LEU A N 1
ATOM 770 C CA . LEU A 1 97 ? -11.727 15.336 17.156 1 96.5 97 LEU A CA 1
ATOM 771 C C . LEU A 1 97 ? -11.945 16.328 18.297 1 96.5 97 LEU A C 1
ATOM 773 O O . LEU A 1 97 ? -11.789 15.984 19.469 1 96.5 97 LEU A O 1
ATOM 777 N N . ARG A 1 98 ? -12.258 17.547 18.016 1 96.5 98 ARG A N 1
ATOM 778 C CA . ARG A 1 98 ? -12.508 18.594 19.016 1 96.5 98 ARG A CA 1
ATOM 779 C C . ARG A 1 98 ? -13.703 18.234 19.891 1 96.5 98 ARG A C 1
ATOM 781 O O . ARG A 1 98 ? -13.656 18.406 21.109 1 96.5 98 ARG A O 1
ATOM 788 N N . GLN A 1 99 ? -14.773 17.781 19.234 1 95.75 99 GLN A N 1
ATOM 789 C CA . GLN A 1 99 ? -15.977 17.391 19.984 1 95.75 99 GLN A CA 1
ATOM 790 C C . GLN A 1 99 ? -15.68 16.25 20.953 1 95.75 99 GLN A C 1
ATOM 792 O O . GLN A 1 99 ? -16.141 16.266 22.094 1 95.75 99 GLN A O 1
ATOM 797 N N . ARG A 1 100 ? -14.953 15.32 20.5 1 92.94 100 ARG A N 1
ATOM 798 C CA . ARG A 1 100 ? -14.594 14.164 21.328 1 92.94 100 ARG A CA 1
ATOM 799 C C . ARG A 1 100 ? -13.828 14.594 22.562 1 92.94 100 ARG A C 1
ATOM 801 O O . ARG A 1 100 ? -14.016 14.031 23.641 1 92.94 100 ARG A O 1
ATOM 808 N N . HIS A 1 101 ? -13.016 15.594 22.484 1 92.56 101 HIS A N 1
ATOM 809 C CA . HIS A 1 101 ? -12.109 15.953 23.578 1 92.56 101 HIS A CA 1
ATOM 810 C C . HIS A 1 101 ? -12.664 17.109 24.391 1 92.56 101 HIS A C 1
ATOM 812 O O . HIS A 1 101 ? -12.055 17.531 25.391 1 92.56 101 HIS A O 1
ATOM 818 N N . GLN A 1 102 ? -13.695 17.75 24 1 85.25 102 GLN A N 1
ATOM 819 C CA . GLN A 1 102 ? -14.328 18.828 24.75 1 85.25 102 GLN A CA 1
ATOM 820 C C . GLN A 1 102 ? -14.773 18.344 26.141 1 85.25 102 GLN A C 1
ATOM 822 O O . GLN A 1 102 ? -14.719 19.094 27.109 1 85.25 102 GLN A O 1
ATOM 827 N N . HIS A 1 103 ? -15.18 17.078 26.188 1 77.38 103 HIS A N 1
ATOM 828 C CA . HIS A 1 103 ? -15.781 16.609 27.438 1 77.38 103 HIS A CA 1
ATOM 829 C C . HIS A 1 103 ? -14.844 15.664 28.172 1 77.38 103 HIS A C 1
ATOM 831 O O . HIS A 1 103 ? -15.266 14.977 29.109 1 77.38 103 HIS A O 1
ATOM 837 N N . LEU A 1 104 ? -13.703 15.594 27.625 1 75.69 104 LEU A N 1
ATOM 838 C CA . LEU A 1 104 ? -12.758 14.695 28.266 1 75.69 104 LEU A CA 1
ATOM 839 C C . LEU A 1 104 ? -11.773 15.469 29.141 1 75.69 104 LEU A C 1
ATOM 841 O O . LEU A 1 104 ? -11.531 16.656 28.922 1 75.69 104 LEU A O 1
ATOM 845 N N . PRO A 1 105 ? -11.469 14.828 30.344 1 74.38 105 PRO A N 1
ATOM 846 C CA . PRO A 1 105 ? -10.398 15.477 31.109 1 74.38 105 PRO A CA 1
ATOM 847 C C . PRO A 1 105 ? -9.195 15.859 30.266 1 74.38 105 PRO A C 1
ATOM 849 O O . PRO A 1 105 ? -9.094 15.43 29.109 1 74.38 105 PRO A O 1
ATOM 852 N N . PRO A 1 106 ? -8.367 16.656 30.859 1 68.44 106 PRO A N 1
ATOM 853 C CA . PRO A 1 106 ? -7.242 17.125 30.047 1 68.44 106 PRO A CA 1
ATOM 854 C C . PRO A 1 106 ? -6.648 16.031 29.172 1 68.44 106 PRO A C 1
ATOM 856 O O . PRO A 1 106 ? -6.406 14.914 29.656 1 68.44 106 PRO A O 1
ATOM 859 N N . PRO A 1 107 ? -6.535 16.422 28.016 1 63.12 107 PRO A N 1
ATOM 860 C CA . PRO A 1 107 ? -6.277 15.391 27.016 1 63.12 107 PRO A CA 1
ATOM 861 C C . PRO A 1 107 ? -4.902 14.75 27.172 1 63.12 107 PRO A C 1
ATOM 863 O O . PRO A 1 107 ? -3.938 15.422 27.531 1 63.12 107 PRO A O 1
ATOM 866 N N . GLN A 1 108 ? -4.926 13.531 27.172 1 79 108 GLN A N 1
ATOM 867 C CA . GLN A 1 108 ? -3.688 12.781 27 1 79 108 GLN A CA 1
ATOM 868 C C . GLN A 1 108 ? -2.934 13.242 25.75 1 79 108 GLN A C 1
ATOM 870 O O . GLN A 1 108 ? -3.535 13.773 24.828 1 79 108 GLN A O 1
ATOM 875 N N . PRO A 1 109 ? -1.667 13.211 25.859 1 90.19 109 PRO A N 1
ATOM 876 C CA . PRO A 1 109 ? -0.887 13.578 24.672 1 90.19 109 PRO A CA 1
ATOM 877 C C . PRO A 1 109 ? -1.341 12.844 23.406 1 90.19 109 PRO A C 1
ATOM 879 O O . PRO A 1 109 ? -1.74 11.68 23.484 1 90.19 109 PRO A O 1
ATOM 882 N N . GLY A 1 110 ? -1.41 13.57 22.297 1 96.38 110 GLY A N 1
ATOM 883 C CA . GLY A 1 110 ? -1.795 13.008 21.016 1 96.38 110 GLY A CA 1
ATOM 884 C C . GLY A 1 110 ? -1.269 13.805 19.828 1 96.38 110 GLY A C 1
ATOM 885 O O . GLY A 1 110 ? -0.738 14.906 20 1 96.38 110 GLY A O 1
ATOM 886 N N . VAL A 1 111 ? -1.324 13.219 18.703 1 98.31 111 VAL A N 1
ATOM 887 C CA . VAL A 1 111 ? -0.858 13.836 17.469 1 98.31 111 VAL A CA 1
ATOM 888 C C . VAL A 1 111 ? -1.905 13.656 16.359 1 98.31 111 VAL A C 1
ATOM 890 O O . VAL A 1 111 ? -2.533 12.602 16.266 1 98.31 111 VAL A O 1
ATOM 893 N N . LEU A 1 112 ? -2.123 14.695 15.672 1 98.69 112 LEU A N 1
ATOM 894 C CA . LEU A 1 112 ? -2.998 14.656 14.5 1 98.69 112 LEU A CA 1
ATOM 895 C C . LEU A 1 112 ? -2.186 14.57 13.219 1 98.69 112 LEU A C 1
ATOM 897 O O . LEU A 1 112 ? -1.208 15.297 13.039 1 98.69 112 LEU A O 1
ATOM 901 N N . PHE A 1 113 ? -2.561 13.703 12.383 1 98.88 113 PHE A N 1
ATOM 902 C CA . PHE A 1 113 ? -1.922 13.492 11.094 1 98.88 113 PHE A CA 1
ATOM 903 C C . PHE A 1 113 ? -2.967 13.32 9.992 1 98.88 113 PHE A C 1
ATOM 905 O O . PHE A 1 113 ? -3.965 12.617 10.18 1 98.88 113 PHE A O 1
ATOM 912 N N . PHE A 1 114 ? -2.822 13.992 8.867 1 98.62 114 PHE A N 1
ATOM 913 C CA . PHE A 1 114 ? -3.68 13.828 7.703 1 98.62 114 PHE A CA 1
ATOM 914 C C . PHE A 1 114 ? -3.086 12.805 6.738 1 98.62 114 PHE A C 1
ATOM 916 O O . PHE A 1 114 ? -2.037 13.039 6.141 1 98.62 114 PHE A O 1
ATOM 923 N N . ALA A 1 115 ? -3.736 11.703 6.566 1 98.69 115 ALA A N 1
ATOM 924 C CA . ALA A 1 115 ? -3.236 10.594 5.762 1 98.69 115 ALA A CA 1
ATOM 925 C C . ALA A 1 115 ? -4.125 10.359 4.539 1 98.69 115 ALA A C 1
ATOM 927 O O . ALA A 1 115 ? -5.258 9.891 4.668 1 98.69 115 ALA A O 1
ATOM 928 N N . ASP A 1 116 ? -3.604 10.625 3.387 1 97.56 116 ASP A N 1
ATOM 929 C CA . ASP A 1 116 ? -4.32 10.289 2.16 1 97.56 116 ASP A CA 1
ATOM 930 C C . ASP A 1 116 ? -4.465 8.781 1.999 1 97.56 116 ASP A C 1
ATOM 932 O O . ASP A 1 116 ? -3.562 8.023 2.363 1 97.56 116 ASP A O 1
ATOM 936 N N . ASP A 1 117 ? -5.551 8.328 1.413 1 97.81 117 ASP A N 1
ATOM 937 C CA . ASP A 1 117 ? -5.852 6.895 1.383 1 97.81 117 ASP A CA 1
ATOM 938 C C . ASP A 1 117 ? -5.023 6.184 0.314 1 97.81 117 ASP A C 1
ATOM 940 O O . ASP A 1 117 ? -4.992 4.953 0.263 1 97.81 117 ASP A O 1
ATOM 944 N N . ASP A 1 118 ? -4.281 6.918 -0.567 1 96.12 118 ASP A N 1
ATOM 945 C CA . ASP A 1 118 ? -3.525 6.23 -1.611 1 96.12 118 ASP A CA 1
ATOM 946 C C . ASP A 1 118 ? -2.031 6.512 -1.485 1 96.12 118 ASP A C 1
ATOM 948 O O . ASP A 1 118 ? -1.245 6.121 -2.35 1 96.12 118 ASP A O 1
ATOM 952 N N . ASN A 1 119 ? -1.561 7.234 -0.395 1 98.12 119 ASN A N 1
ATOM 953 C CA . ASN A 1 119 ? -0.133 7.434 -0.166 1 98.12 119 ASN A CA 1
ATOM 954 C C . ASN A 1 119 ? 0.516 6.191 0.437 1 98.12 119 ASN A C 1
ATOM 956 O O . ASN A 1 119 ? -0.177 5.238 0.798 1 98.12 119 ASN A O 1
ATOM 960 N N . THR A 1 120 ? 1.812 6.176 0.38 1 98.62 120 THR A N 1
ATOM 961 C CA . THR A 1 120 ? 2.594 5.121 1.019 1 98.62 120 THR A CA 1
ATOM 962 C C . THR A 1 120 ? 3.314 5.656 2.254 1 98.62 120 THR A C 1
ATOM 964 O O . THR A 1 120 ? 3.947 6.715 2.201 1 98.62 120 THR A O 1
ATOM 967 N N . TYR A 1 121 ? 3.25 4.977 3.373 1 98.75 121 TYR A N 1
ATOM 968 C CA . TYR A 1 121 ? 3.818 5.426 4.641 1 98.75 121 TYR A CA 1
ATOM 969 C C . TYR A 1 121 ? 4.75 4.367 5.223 1 98.75 121 TYR A C 1
ATOM 971 O O . TYR A 1 121 ? 4.375 3.199 5.344 1 98.75 121 TYR A O 1
ATOM 979 N N . SER A 1 122 ? 5.918 4.801 5.535 1 98.38 122 SER A N 1
ATOM 980 C CA . SER A 1 122 ? 6.758 3.953 6.375 1 98.38 122 SER A CA 1
ATOM 981 C C . SER A 1 122 ? 6.242 3.914 7.812 1 98.38 122 SER A C 1
ATOM 983 O O . SER A 1 122 ? 5.727 4.91 8.32 1 98.38 122 SER A O 1
ATOM 985 N N . LEU A 1 123 ? 6.469 2.801 8.508 1 98.12 123 LEU A N 1
ATOM 986 C CA . LEU A 1 123 ? 6.086 2.713 9.914 1 98.12 123 LEU A CA 1
ATOM 987 C C . LEU A 1 123 ? 6.891 3.697 10.758 1 98.12 123 LEU A C 1
ATOM 989 O O . LEU A 1 123 ? 6.387 4.21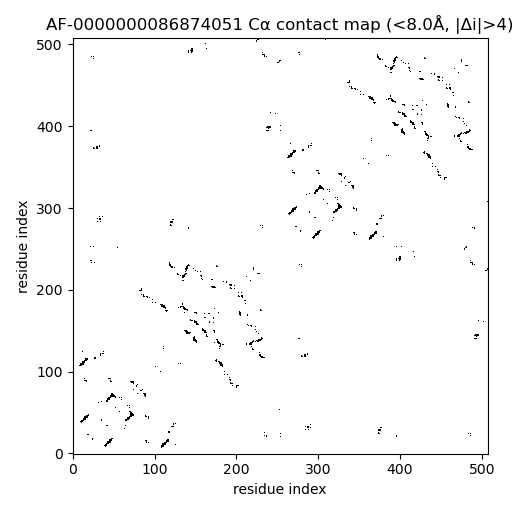5 11.758 1 98.12 123 LEU A O 1
ATOM 993 N N . GLU A 1 124 ? 8.094 3.949 10.375 1 97.81 124 GLU A N 1
ATOM 994 C CA . GLU A 1 124 ? 8.984 4.859 11.086 1 97.81 124 GLU A CA 1
ATOM 995 C C . GLU A 1 124 ? 8.375 6.254 11.195 1 97.81 124 GLU A C 1
ATOM 997 O O . GLU A 1 124 ? 8.609 6.969 12.172 1 97.81 124 GLU A O 1
ATOM 1002 N N . LEU A 1 125 ? 7.609 6.617 10.203 1 98.75 125 LEU A N 1
ATOM 1003 C CA . LEU A 1 125 ? 6.969 7.93 10.211 1 98.75 125 LEU A CA 1
ATOM 1004 C C . LEU A 1 125 ? 6.113 8.102 11.461 1 98.75 125 LEU A C 1
ATOM 1006 O O . LEU A 1 125 ? 6.16 9.148 12.117 1 98.75 125 LEU A O 1
ATOM 1010 N N . PHE A 1 126 ? 5.383 7.09 11.812 1 98.62 126 PHE A N 1
ATOM 1011 C CA . PHE A 1 126 ? 4.438 7.156 12.922 1 98.62 126 PHE A CA 1
ATOM 1012 C C . PHE A 1 126 ? 5.168 7.156 14.258 1 98.62 126 PHE A C 1
ATOM 1014 O O . PHE A 1 126 ? 4.695 7.75 15.227 1 98.62 126 PHE A O 1
ATOM 1021 N N . GLN A 1 127 ? 6.262 6.527 14.305 1 96.88 127 GLN A N 1
ATOM 1022 C CA . GLN A 1 127 ? 7.098 6.613 15.5 1 96.88 127 GLN A CA 1
ATOM 1023 C C . GLN A 1 127 ? 7.641 8.023 15.695 1 96.88 127 GLN A C 1
ATOM 1025 O O . GLN A 1 127 ? 7.617 8.562 16.797 1 96.88 127 GLN A O 1
ATOM 1030 N N . GLU A 1 128 ? 8.055 8.586 14.609 1 96.94 128 GLU A N 1
ATOM 1031 C CA . GLU A 1 128 ? 8.648 9.922 14.641 1 96.94 128 GLU A CA 1
ATOM 1032 C C . GLU A 1 128 ? 7.621 10.969 15.055 1 96.94 128 GLU A C 1
ATOM 1034 O O . GLU A 1 128 ? 7.926 11.867 15.844 1 96.94 128 GLU A O 1
ATOM 1039 N N . MET A 1 129 ? 6.453 10.875 14.594 1 98.06 129 MET A N 1
ATOM 1040 C CA . MET A 1 129 ? 5.496 11.953 14.797 1 98.06 129 MET A CA 1
ATOM 1041 C C . MET A 1 129 ? 4.965 11.953 16.219 1 98.06 129 MET A C 1
ATOM 1043 O O . MET A 1 129 ? 4.371 12.938 16.672 1 98.06 129 MET A O 1
ATOM 1047 N N . ARG A 1 130 ? 5.176 10.945 17.016 1 96.31 130 ARG A N 1
ATOM 1048 C CA . ARG A 1 130 ? 4.633 10.836 18.359 1 96.31 130 ARG A CA 1
ATOM 1049 C C . ARG A 1 130 ? 5.25 11.883 19.297 1 96.31 130 ARG A C 1
ATOM 1051 O O . ARG A 1 130 ? 4.688 12.195 20.344 1 96.31 130 ARG A O 1
ATOM 1058 N N . THR A 1 131 ? 6.375 12.391 18.922 1 95.56 131 THR A N 1
ATOM 1059 C CA . THR A 1 131 ? 7.062 13.336 19.797 1 95.56 131 THR A CA 1
ATOM 1060 C C . THR A 1 131 ? 6.727 14.773 19.406 1 95.56 131 THR A C 1
ATOM 1062 O O . THR A 1 131 ? 7.379 15.711 19.859 1 95.56 131 THR A O 1
ATOM 1065 N N . THR A 1 132 ? 5.77 14.945 18.547 1 98.19 132 THR A N 1
ATOM 1066 C CA . THR A 1 132 ? 5.367 16.281 18.125 1 98.19 132 THR A CA 1
ATOM 1067 C C . THR A 1 132 ? 4.844 17.094 19.297 1 98.19 132 THR A C 1
ATOM 1069 O O . THR A 1 132 ? 3.887 16.688 19.953 1 98.19 132 THR A O 1
ATOM 1072 N N . ARG A 1 133 ? 5.461 18.203 19.562 1 97.06 133 ARG A N 1
ATOM 1073 C CA . ARG A 1 133 ? 5.035 19.078 20.641 1 97.06 133 ARG A CA 1
ATOM 1074 C C . ARG A 1 133 ? 4.102 20.172 20.109 1 97.06 133 ARG A C 1
ATOM 1076 O O . ARG A 1 133 ? 3.156 20.562 20.797 1 97.06 133 ARG A O 1
ATOM 1083 N N . LYS A 1 134 ? 4.434 20.656 18.969 1 97.88 134 LYS A N 1
ATOM 1084 C CA . LYS A 1 134 ? 3.574 21.625 18.297 1 97.88 134 LYS A CA 1
ATOM 1085 C C . LYS A 1 134 ? 3.234 21.172 16.891 1 97.88 134 LYS A C 1
ATOM 1087 O O . LYS A 1 134 ? 2.189 20.562 16.656 1 97.88 134 LYS A O 1
ATOM 1092 N N . VAL A 1 135 ? 4.184 21.406 15.938 1 98.75 135 VAL A N 1
ATOM 1093 C CA . VAL A 1 135 ? 4.023 20.938 14.562 1 98.75 135 VAL A CA 1
ATOM 1094 C C . VAL A 1 135 ? 5.332 20.312 14.07 1 98.75 135 VAL A C 1
ATOM 1096 O O . VAL A 1 135 ? 6.371 20.984 14.062 1 98.75 135 VAL A O 1
ATOM 1099 N N . SER A 1 136 ? 5.293 19.094 13.734 1 98.88 136 SER A N 1
ATOM 1100 C CA . SER A 1 136 ? 6.441 18.422 13.141 1 98.88 136 SER A CA 1
ATOM 1101 C C . SER A 1 136 ? 6.355 18.406 11.617 1 98.88 136 SER A C 1
ATOM 1103 O O . SER A 1 136 ? 5.262 18.391 11.055 1 98.88 136 SER A O 1
ATOM 1105 N N . VAL A 1 137 ? 7.52 18.422 10.977 1 98.81 137 VAL A N 1
ATOM 1106 C CA . VAL A 1 137 ? 7.582 18.438 9.516 1 98.81 137 VAL A CA 1
ATOM 1107 C C . VAL A 1 137 ? 8.641 17.453 9.039 1 98.81 137 VAL A C 1
ATOM 1109 O O . VAL A 1 137 ? 9.594 17.156 9.766 1 98.81 137 VAL A O 1
ATOM 1112 N N . TRP A 1 138 ? 8.484 16.953 7.852 1 98.75 138 TRP A N 1
ATOM 1113 C CA . TRP A 1 138 ? 9.422 16.016 7.23 1 98.75 138 TRP A CA 1
ATOM 1114 C C . TRP A 1 138 ? 9.297 16.047 5.711 1 98.75 138 TRP A C 1
ATOM 1116 O O . TRP A 1 138 ? 8.359 16.641 5.168 1 98.75 138 TRP A O 1
ATOM 1126 N N . PRO A 1 139 ? 10.25 15.43 5.008 1 98.19 139 PRO A N 1
ATOM 1127 C CA . PRO A 1 139 ? 10.188 15.359 3.545 1 98.19 139 PRO A CA 1
ATOM 1128 C C . PRO A 1 139 ? 9.086 14.43 3.047 1 98.19 139 PRO A C 1
ATOM 1130 O O . PRO A 1 139 ? 8.734 13.461 3.727 1 98.19 139 PRO A O 1
ATOM 1133 N N . VAL A 1 140 ? 8.578 14.75 1.937 1 97.88 140 VAL A N 1
ATOM 1134 C CA . VAL A 1 140 ? 7.633 13.883 1.239 1 97.88 140 VAL A CA 1
ATOM 1135 C C . VAL A 1 140 ? 8.195 13.492 -0.124 1 97.88 140 VAL A C 1
ATOM 1137 O O . VAL A 1 140 ? 8.711 14.336 -0.855 1 97.88 140 VAL A O 1
ATOM 1140 N N . GLY A 1 141 ? 8.188 12.219 -0.413 1 97.56 141 GLY A N 1
ATOM 1141 C CA . GLY A 1 141 ? 8.656 11.742 -1.704 1 97.56 141 GLY A CA 1
ATOM 1142 C C . GLY A 1 141 ? 7.605 11.828 -2.793 1 97.56 141 GLY A C 1
ATOM 1143 O O . GLY A 1 141 ? 6.41 11.758 -2.512 1 97.56 141 GLY A O 1
ATOM 1144 N N . LEU A 1 142 ? 8.078 12.023 -4.062 1 96.06 142 LEU A N 1
ATOM 1145 C CA . LEU A 1 142 ? 7.285 11.945 -5.285 1 96.06 142 LEU A CA 1
ATOM 1146 C C . LEU A 1 142 ? 6.184 12.992 -5.289 1 96.06 142 LEU A C 1
ATOM 1148 O O . LEU A 1 142 ? 5.02 12.68 -5.555 1 96.06 142 LEU A O 1
ATOM 1152 N N . VAL A 1 143 ? 6.523 14.133 -5.02 1 91.12 143 VAL A N 1
ATOM 1153 C CA . VAL A 1 143 ? 5.551 15.219 -4.914 1 91.12 143 VAL A CA 1
ATOM 1154 C C . VAL A 1 143 ? 6.047 16.438 -5.684 1 91.12 143 VAL A C 1
ATOM 1156 O O . VAL A 1 143 ? 7.246 16.578 -5.922 1 91.12 143 VAL A O 1
ATOM 1159 N N . GLY A 1 144 ? 5.078 17.297 -6.168 1 86.38 144 GLY A N 1
ATOM 1160 C CA . GLY A 1 144 ? 5.41 18.547 -6.809 1 86.38 144 GLY A CA 1
ATOM 1161 C C . GLY A 1 144 ? 6.168 18.375 -8.109 1 86.38 144 GLY A C 1
ATOM 1162 O O . GLY A 1 144 ? 6.934 19.266 -8.516 1 86.38 144 GLY A O 1
ATOM 1163 N N . GLY A 1 145 ? 6.008 17.188 -8.625 1 90.31 145 GLY A N 1
ATOM 1164 C CA . GLY A 1 145 ? 6.727 16.906 -9.852 1 90.31 145 GLY A CA 1
ATOM 1165 C C . GLY A 1 145 ? 8.195 16.594 -9.625 1 90.31 145 GLY A C 1
ATOM 1166 O O . GLY A 1 145 ? 9 16.672 -10.562 1 90.31 145 GLY A O 1
ATOM 1167 N N . ARG A 1 146 ? 8.523 16.344 -8.383 1 93.25 146 ARG A N 1
ATOM 1168 C CA . ARG A 1 146 ? 9.898 16.047 -8 1 93.25 146 ARG A CA 1
ATOM 1169 C C . ARG A 1 146 ? 9.992 14.711 -7.262 1 93.25 146 ARG A C 1
ATOM 1171 O O . ARG A 1 146 ? 8.969 14.164 -6.84 1 93.25 146 ARG A O 1
ATOM 1178 N N . ARG A 1 147 ? 11.258 14.25 -7.195 1 94.62 147 ARG A N 1
ATOM 1179 C CA . ARG A 1 147 ? 11.484 13.039 -6.414 1 94.62 147 ARG A CA 1
ATOM 1180 C C . ARG A 1 147 ? 11.109 13.25 -4.953 1 94.62 147 ARG A C 1
ATOM 1182 O O . ARG A 1 147 ? 10.633 12.328 -4.285 1 94.62 147 ARG A O 1
ATOM 1189 N N . TYR A 1 148 ? 11.391 14.438 -4.508 1 95.75 148 TYR A N 1
ATOM 1190 C CA . TYR A 1 148 ? 10.977 14.773 -3.15 1 95.75 148 TYR A CA 1
ATOM 1191 C C . TYR A 1 148 ? 10.93 16.281 -2.951 1 95.75 148 TYR A C 1
ATOM 1193 O O . TYR A 1 148 ? 11.484 17.047 -3.754 1 95.75 148 TYR A O 1
ATOM 1201 N N . GLU A 1 149 ? 10.164 16.734 -2.008 1 95.19 149 GLU A N 1
ATOM 1202 C CA . GLU A 1 149 ? 10.195 18.047 -1.398 1 95.19 149 GLU A CA 1
ATOM 1203 C C . GLU A 1 149 ? 10.492 17.969 0.097 1 95.19 149 GLU A C 1
ATOM 1205 O O . GLU A 1 149 ? 10.141 16.984 0.746 1 95.19 149 GLU A O 1
ATOM 1210 N N . ARG A 1 150 ? 11.172 18.969 0.578 1 96.75 150 ARG A N 1
ATOM 1211 C CA . ARG A 1 150 ? 11.516 18.891 1.994 1 96.75 150 ARG A CA 1
ATOM 1212 C C . ARG A 1 150 ? 11.727 20.281 2.584 1 96.75 150 ARG A C 1
ATOM 1214 O O . ARG A 1 150 ? 12.102 21.219 1.869 1 96.75 150 ARG A O 1
ATOM 1221 N N . PRO A 1 151 ? 11.523 20.391 3.932 1 97.06 151 PRO A N 1
ATOM 1222 C CA . PRO A 1 151 ? 12.086 21.547 4.621 1 97.06 151 PRO A CA 1
ATOM 1223 C C . PRO A 1 151 ? 13.617 21.547 4.637 1 97.06 151 PRO A C 1
ATOM 1225 O O . PRO A 1 151 ? 14.234 20.5 4.789 1 97.06 151 PRO A O 1
ATOM 1228 N N . VAL A 1 152 ? 14.156 22.688 4.383 1 96.62 152 VAL A N 1
ATOM 1229 C CA . VAL A 1 152 ? 15.594 22.859 4.559 1 96.62 152 VAL A CA 1
ATOM 1230 C C . VAL A 1 152 ? 15.898 23.219 6.008 1 96.62 152 VAL A C 1
ATOM 1232 O O . VAL A 1 152 ? 15.312 24.172 6.551 1 96.62 152 VAL A O 1
ATOM 1235 N N . VAL A 1 153 ? 16.781 22.453 6.633 1 97.88 153 VAL A N 1
ATOM 1236 C CA . VAL A 1 153 ? 17 22.625 8.062 1 97.88 153 VAL A CA 1
ATOM 1237 C C . VAL A 1 153 ? 18.453 23.016 8.32 1 97.88 153 VAL A C 1
ATOM 1239 O O . VAL A 1 153 ? 19.375 22.422 7.758 1 97.88 153 VAL A O 1
ATOM 1242 N N . GLU A 1 154 ? 18.656 24.031 9.086 1 96.75 154 GLU A N 1
ATOM 1243 C CA . GLU A 1 154 ? 19.938 24.469 9.602 1 96.75 154 GLU A CA 1
ATOM 1244 C C . GLU A 1 154 ? 19.906 24.609 11.125 1 96.75 154 GLU A C 1
ATOM 1246 O O . GLU A 1 154 ? 19.047 25.312 11.664 1 96.75 154 GLU A O 1
ATOM 1251 N N . ASN A 1 155 ? 20.812 23.953 11.812 1 95.88 155 ASN A N 1
ATOM 1252 C CA . ASN A 1 155 ? 20.891 23.984 13.266 1 95.88 155 ASN A CA 1
ATOM 1253 C C . ASN A 1 155 ? 19.562 23.625 13.914 1 95.88 155 ASN A C 1
ATOM 1255 O O . ASN A 1 155 ? 19.094 24.328 14.82 1 95.88 155 ASN A O 1
ATOM 1259 N N . GLY A 1 156 ? 18.875 22.766 13.289 1 95.69 156 GLY A N 1
ATOM 1260 C CA . GLY A 1 156 ? 17.656 22.203 13.859 1 95.69 156 GLY A CA 1
ATOM 1261 C C . GLY A 1 156 ? 16.422 23.047 13.578 1 95.69 156 GLY A C 1
ATOM 1262 O O . GLY A 1 156 ? 15.328 22.734 14.055 1 95.69 156 GLY A O 1
ATOM 1263 N N . LYS A 1 157 ? 16.625 24.016 12.758 1 97.44 157 LYS A N 1
ATOM 1264 C CA . LYS A 1 157 ? 15.516 24.906 12.453 1 97.44 157 LYS A CA 1
ATOM 1265 C C . LYS A 1 157 ? 15.227 24.938 10.953 1 97.44 157 LYS A C 1
ATOM 1267 O O . LYS A 1 157 ? 16.141 24.891 10.141 1 97.44 157 LYS A O 1
ATOM 1272 N N . VAL A 1 158 ? 13.945 25.031 10.656 1 97.62 158 VAL A N 1
ATOM 1273 C CA . VAL A 1 158 ? 13.562 25.172 9.258 1 97.62 158 VAL A CA 1
ATOM 1274 C C . VAL A 1 158 ? 13.906 26.562 8.75 1 97.62 158 VAL A C 1
ATOM 1276 O O . VAL A 1 158 ? 13.484 27.562 9.344 1 97.62 158 VAL A O 1
ATOM 1279 N N . VAL A 1 159 ? 14.633 26.672 7.621 1 95 159 VAL A N 1
ATOM 1280 C CA . VAL A 1 159 ? 15.078 27.969 7.141 1 95 159 VAL A CA 1
ATOM 1281 C C . VAL A 1 159 ? 14.586 28.188 5.715 1 95 159 VAL A C 1
ATOM 1283 O O . VAL A 1 159 ? 14.781 29.266 5.141 1 95 159 VAL A O 1
ATOM 1286 N N . GLY A 1 160 ? 13.992 27.172 5.16 1 93.75 160 GLY A N 1
ATOM 1287 C CA . GLY A 1 160 ? 13.5 27.266 3.795 1 93.75 160 GLY A CA 1
ATOM 1288 C C . GLY A 1 160 ? 12.898 25.969 3.287 1 93.75 160 GLY A C 1
ATOM 1289 O O . GLY A 1 160 ? 12.57 25.094 4.078 1 93.75 160 GLY A O 1
ATOM 1290 N N . TRP A 1 161 ? 12.68 26 1.956 1 94.25 161 TRP A N 1
ATOM 1291 C CA . TRP A 1 161 ? 12.008 24.844 1.353 1 94.25 161 TRP A CA 1
ATOM 1292 C C . TRP A 1 161 ? 12.711 24.422 0.067 1 94.25 161 TRP A C 1
ATOM 1294 O O . TRP A 1 161 ? 13.062 25.266 -0.762 1 94.25 161 TRP A O 1
ATOM 1304 N N . TYR A 1 162 ? 12.984 23.141 -0.03 1 93.69 162 TYR A N 1
ATOM 1305 C CA . TYR A 1 162 ? 13.328 22.531 -1.31 1 93.69 162 TYR A CA 1
ATOM 1306 C C . TYR A 1 162 ? 12.086 22.016 -2.025 1 93.69 162 TYR A C 1
ATOM 1308 O O . TYR A 1 162 ? 11.555 20.969 -1.678 1 93.69 162 TYR A O 1
ATOM 1316 N N . THR A 1 163 ? 11.562 22.766 -2.969 1 90.69 163 THR A N 1
ATOM 1317 C CA . THR A 1 163 ? 10.289 22.453 -3.611 1 90.69 163 THR A CA 1
ATOM 1318 C C . THR A 1 163 ? 10.32 22.844 -5.086 1 90.69 163 THR A C 1
ATOM 1320 O O . THR A 1 163 ? 11.18 23.625 -5.512 1 90.69 163 THR A O 1
ATOM 1323 N N . GLY A 1 164 ? 9.539 22.188 -5.867 1 81.06 164 GLY A N 1
ATOM 1324 C CA . GLY A 1 164 ? 9.445 22.469 -7.293 1 81.06 164 GLY A CA 1
ATOM 1325 C C . GLY A 1 164 ? 8.383 23.5 -7.629 1 81.06 164 GLY A C 1
ATOM 1326 O O . GLY A 1 164 ? 8.297 23.953 -8.766 1 81.06 164 GLY A O 1
ATOM 1327 N N . TRP A 1 165 ? 7.668 23.844 -6.723 1 75.94 165 TRP A N 1
ATOM 1328 C CA . TRP A 1 165 ? 6.555 24.734 -7.004 1 75.94 165 TRP A CA 1
ATOM 1329 C C . TRP A 1 165 ? 6.438 25.812 -5.926 1 75.94 165 TRP A C 1
ATOM 1331 O O . TRP A 1 165 ? 6.352 25.5 -4.738 1 75.94 165 TRP A O 1
ATOM 1341 N N . ARG A 1 166 ? 6.438 27.094 -6.277 1 73.88 166 ARG A N 1
ATOM 1342 C CA . ARG A 1 166 ? 6.195 28.266 -5.445 1 73.88 166 ARG A CA 1
ATOM 1343 C C . ARG A 1 166 ? 6.949 28.172 -4.125 1 73.88 166 ARG A C 1
ATOM 1345 O O . ARG A 1 166 ? 6.34 28.062 -3.059 1 73.88 166 ARG A O 1
ATOM 1352 N N . ALA A 1 167 ? 8.141 28.312 -4.164 1 73.19 167 ALA A N 1
ATOM 1353 C CA . ALA A 1 167 ? 8.992 28.234 -2.977 1 73.19 167 ALA A CA 1
ATOM 1354 C C . ALA A 1 167 ? 8.734 29.422 -2.045 1 73.19 167 ALA A C 1
ATOM 1356 O O . ALA A 1 167 ? 9.156 29.406 -0.885 1 73.19 167 ALA A O 1
ATOM 1357 N N . ASP A 1 168 ? 7.949 30.328 -2.488 1 79.62 168 ASP A N 1
ATOM 1358 C CA . ASP A 1 168 ? 7.715 31.531 -1.7 1 79.62 168 ASP A CA 1
ATOM 1359 C C . ASP A 1 168 ? 6.492 31.375 -0.798 1 79.62 168 ASP A C 1
ATOM 1361 O O . ASP A 1 168 ? 6.203 32.25 0.025 1 79.62 168 ASP A O 1
ATOM 1365 N N . ARG A 1 169 ? 5.898 30.172 -0.895 1 83.38 169 ARG A N 1
ATOM 1366 C CA . ARG A 1 169 ? 4.805 29.906 0.036 1 83.38 169 ARG A CA 1
ATOM 1367 C C . ARG A 1 169 ? 5.305 29.891 1.478 1 83.38 169 ARG A C 1
ATOM 1369 O O . ARG A 1 169 ? 6.414 29.422 1.752 1 83.38 169 ARG A O 1
ATOM 1376 N N . PRO A 1 170 ? 4.402 30.406 2.338 1 86.38 170 PRO A N 1
ATOM 1377 C CA . PRO A 1 170 ? 4.84 30.422 3.736 1 86.38 170 PRO A CA 1
ATOM 1378 C C . PRO A 1 170 ? 5.195 29.016 4.25 1 86.38 170 PRO A C 1
ATOM 1380 O O . PRO A 1 170 ? 6.191 28.859 4.953 1 86.38 170 PRO A O 1
ATOM 1383 N N . PHE A 1 171 ? 4.367 28.047 3.941 1 93.56 171 PHE A N 1
ATOM 1384 C CA . PHE A 1 171 ? 4.613 26.656 4.285 1 93.56 171 PHE A CA 1
ATOM 1385 C C . PHE A 1 171 ? 4.566 25.766 3.043 1 93.56 171 PHE A C 1
ATOM 1387 O O . PHE A 1 171 ? 3.512 25.234 2.695 1 93.56 171 PHE A O 1
ATOM 1394 N N . ALA A 1 172 ? 5.691 25.609 2.357 1 91.56 172 ALA A N 1
ATOM 1395 C CA . ALA A 1 172 ? 5.754 24.781 1.156 1 91.56 172 ALA A CA 1
ATOM 1396 C C . ALA A 1 172 ? 5.848 23.297 1.516 1 91.56 172 ALA A C 1
ATOM 1398 O O . ALA A 1 172 ? 6.848 22.641 1.214 1 91.56 172 ALA A O 1
ATOM 1399 N N . ILE A 1 173 ? 4.832 22.844 2.141 1 92.94 173 ILE A N 1
ATOM 1400 C CA . ILE A 1 173 ? 4.766 21.484 2.691 1 92.94 173 ILE A CA 1
ATOM 1401 C C . ILE A 1 173 ? 3.57 20.75 2.096 1 92.94 173 ILE A C 1
ATOM 1403 O O . ILE A 1 173 ? 2.514 21.344 1.865 1 92.94 173 ILE A O 1
ATOM 1407 N N . ASP A 1 174 ? 3.779 19.547 1.801 1 93.5 174 ASP A N 1
ATOM 1408 C CA . ASP A 1 174 ? 2.686 18.688 1.371 1 93.5 174 ASP A CA 1
ATOM 1409 C C . ASP A 1 174 ? 1.803 18.297 2.553 1 93.5 174 ASP A C 1
ATOM 1411 O O . ASP A 1 174 ? 2.25 18.297 3.701 1 93.5 174 ASP A O 1
ATOM 1415 N N . MET A 1 175 ? 0.588 17.906 2.266 1 95.12 175 MET A N 1
ATOM 1416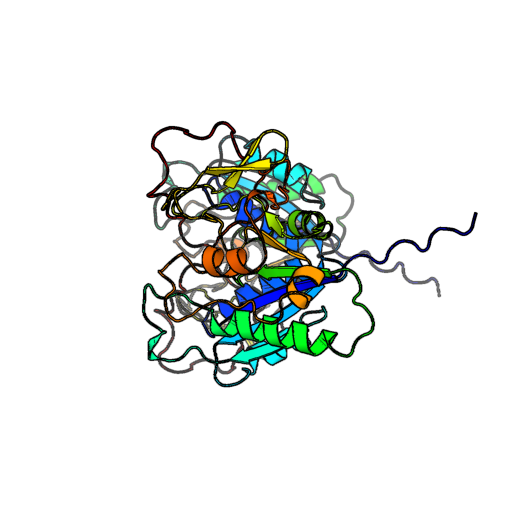 C CA . MET A 1 175 ? -0.362 17.516 3.301 1 95.12 175 MET A CA 1
ATOM 1417 C C . MET A 1 175 ? 0.198 16.375 4.145 1 95.12 175 MET A C 1
ATOM 1419 O O . MET A 1 175 ? -0.011 16.328 5.355 1 95.12 175 MET A O 1
ATOM 1423 N N . ALA A 1 176 ? 0.904 15.484 3.555 1 97.69 176 ALA A N 1
ATOM 1424 C CA . ALA A 1 176 ? 1.453 14.328 4.262 1 97.69 176 ALA A CA 1
ATOM 1425 C C . ALA A 1 176 ? 2.777 14.68 4.934 1 97.69 176 ALA A C 1
ATOM 1427 O O . ALA A 1 176 ? 3.447 13.805 5.488 1 97.69 176 ALA A O 1
ATOM 1428 N N . GLY A 1 177 ? 3.162 15.938 4.922 1 98.31 177 GLY A N 1
ATOM 1429 C CA . GLY A 1 177 ? 4.496 16.312 5.355 1 98.31 177 GLY A CA 1
ATOM 1430 C C . GLY A 1 177 ? 4.52 16.938 6.738 1 98.31 177 GLY A C 1
ATOM 1431 O O . GLY A 1 177 ? 5.52 17.531 7.145 1 98.31 177 GLY A O 1
ATOM 1432 N N . PHE A 1 178 ? 3.398 16.906 7.441 1 98.75 178 PHE A N 1
ATOM 1433 C CA . PHE A 1 178 ? 3.41 17.484 8.773 1 98.75 178 PHE A CA 1
ATOM 1434 C C . PHE A 1 178 ? 2.418 16.781 9.688 1 98.75 178 PHE A C 1
ATOM 1436 O O . PHE A 1 178 ? 1.513 16.094 9.211 1 98.75 178 PHE A O 1
ATOM 1443 N N . ALA A 1 179 ? 2.609 16.891 10.922 1 98.88 179 ALA A N 1
ATOM 1444 C CA . ALA A 1 179 ? 1.708 16.469 11.984 1 98.88 179 ALA A CA 1
ATOM 1445 C C . ALA A 1 179 ? 1.572 17.547 13.055 1 98.88 179 ALA A C 1
ATOM 1447 O O . ALA A 1 179 ? 2.463 18.375 13.219 1 98.88 179 ALA A O 1
ATOM 1448 N N . VAL A 1 180 ? 0.481 17.578 13.727 1 98.75 180 VAL A N 1
ATOM 1449 C CA . VAL A 1 180 ? 0.172 18.625 14.688 1 98.75 180 VAL A CA 1
ATOM 1450 C C . VAL A 1 180 ? -0.167 18 16.047 1 98.75 180 VAL A C 1
ATOM 1452 O O . VAL A 1 180 ? -0.911 17.031 16.109 1 98.75 180 VAL A O 1
ATOM 1455 N N . SER A 1 181 ? 0.391 18.547 17.062 1 98 181 SER A N 1
ATOM 1456 C CA . SER A 1 181 ? 0.021 18.094 18.391 1 98 181 SER A CA 1
ATOM 1457 C C . SER A 1 181 ? -1.471 18.281 18.641 1 98 181 SER A C 1
ATOM 1459 O O . SER A 1 181 ? -2.049 19.297 18.25 1 98 181 SER A O 1
ATOM 1461 N N . LEU A 1 182 ? -2.008 17.312 19.328 1 96.44 182 LEU A N 1
ATOM 1462 C CA . LEU A 1 182 ? -3.418 17.406 19.688 1 96.44 182 LEU A CA 1
ATOM 1463 C C . LEU A 1 182 ? -3.688 18.656 20.531 1 96.44 182 LEU A C 1
ATOM 1465 O O . LEU A 1 182 ? -4.707 19.312 20.344 1 96.44 182 LEU A O 1
ATOM 1469 N N . GLN A 1 183 ? -2.844 19 21.375 1 94.94 183 GLN A N 1
ATOM 1470 C CA . GLN A 1 183 ? -2.992 20.172 22.234 1 94.94 183 GLN A CA 1
ATOM 1471 C C . GLN A 1 183 ? -3.104 21.453 21.391 1 94.94 183 GLN A C 1
ATOM 1473 O O . GLN A 1 183 ? -3.906 22.328 21.703 1 94.94 183 GLN A O 1
ATOM 1478 N N . VAL A 1 184 ? -2.281 21.5 20.375 1 97.31 184 VAL A N 1
ATOM 1479 C CA . VAL A 1 184 ? -2.32 22.656 19.5 1 97.31 184 VAL A CA 1
ATOM 1480 C C . VAL A 1 184 ? -3.68 22.734 18.797 1 97.31 184 VAL A C 1
ATOM 1482 O O . VAL A 1 184 ? -4.27 23.812 18.703 1 97.31 184 VAL A O 1
ATOM 1485 N N . ILE A 1 185 ? -4.168 21.656 18.359 1 97.12 185 ILE A N 1
ATOM 1486 C CA . ILE A 1 185 ? -5.453 21.609 17.672 1 97.12 185 ILE A CA 1
ATOM 1487 C C . ILE A 1 185 ? -6.566 22.047 18.625 1 97.12 185 ILE A C 1
ATOM 1489 O O . ILE A 1 185 ? -7.43 22.844 18.25 1 97.12 185 ILE A O 1
ATOM 1493 N N . LEU A 1 186 ? -6.516 21.594 19.844 1 95.75 186 LEU A N 1
ATOM 1494 C CA . LEU A 1 186 ? -7.562 21.891 20.812 1 95.75 186 LEU A CA 1
ATOM 1495 C C . LEU A 1 186 ? -7.465 23.328 21.297 1 95.75 186 LEU A C 1
ATOM 1497 O O . LEU A 1 186 ? -8.477 23.953 21.625 1 95.75 186 LEU A O 1
ATOM 1501 N N . SER A 1 187 ? -6.305 23.875 21.328 1 95.06 187 SER A N 1
ATOM 1502 C CA . SER A 1 187 ? -6.102 25.234 21.781 1 95.06 187 SER A CA 1
ATOM 1503 C C . SER A 1 187 ? -6.43 26.234 20.672 1 95.06 187 SER A C 1
ATOM 1505 O O . SER A 1 187 ? -6.504 27.438 20.922 1 95.06 187 SER A O 1
ATOM 1507 N N . HIS A 1 188 ? -6.613 25.766 19.469 1 96.75 188 HIS A N 1
ATOM 1508 C CA . HIS A 1 188 ? -7.02 26.594 18.344 1 96.75 188 HIS A CA 1
ATOM 1509 C C . HIS A 1 188 ? -8.344 26.109 17.75 1 96.75 188 HIS A C 1
ATOM 1511 O O . HIS A 1 188 ? -8.375 25.625 16.609 1 96.75 188 HIS A O 1
ATOM 1517 N N . PRO A 1 189 ? -9.398 26.266 18.422 1 95.19 189 PRO A N 1
ATOM 1518 C CA . PRO A 1 189 ? -10.68 25.672 18.031 1 95.19 189 PRO A CA 1
ATOM 1519 C C . PRO A 1 189 ? -11.219 26.203 16.719 1 95.19 189 PRO A C 1
ATOM 1521 O O . PRO A 1 189 ? -12.078 25.578 16.094 1 95.19 189 PRO A O 1
ATOM 1524 N N . LYS A 1 190 ? -10.711 27.328 16.219 1 96.31 190 LYS A N 1
ATOM 1525 C CA . LYS A 1 190 ? -11.234 27.938 15 1 96.31 190 LYS A CA 1
ATOM 1526 C C . LYS A 1 190 ? -10.383 27.562 13.789 1 96.31 190 LYS A C 1
ATOM 1528 O O . LYS A 1 190 ? -10.727 27.906 12.656 1 96.31 190 LYS A O 1
ATOM 1533 N N . ALA A 1 191 ? -9.266 26.906 14.023 1 97.12 191 ALA A N 1
ATOM 1534 C CA . ALA A 1 191 ? -8.367 26.562 12.922 1 97.12 191 ALA A CA 1
ATOM 1535 C C . ALA A 1 191 ? -8.984 25.484 12.023 1 97.12 191 ALA A C 1
ATOM 1537 O O . ALA A 1 191 ? -9.32 24.391 12.5 1 97.12 191 ALA A O 1
ATOM 1538 N N . VAL A 1 192 ? -9.203 25.781 10.758 1 96.81 192 VAL A N 1
ATOM 1539 C CA . VAL A 1 192 ? -9.781 24.859 9.781 1 96.81 192 VAL A CA 1
ATOM 1540 C C . VAL A 1 192 ? -9.156 25.094 8.414 1 96.81 192 VAL A C 1
ATOM 1542 O O . VAL A 1 192 ? -8.469 26.094 8.203 1 96.81 192 VAL A O 1
ATOM 1545 N N . PHE A 1 193 ? -9.328 24.094 7.508 1 95.56 193 PHE A N 1
ATOM 1546 C CA . PHE A 1 193 ? -8.969 24.297 6.109 1 95.56 193 PHE A CA 1
ATOM 1547 C C . PHE A 1 193 ? -9.984 25.203 5.414 1 95.56 193 PHE A C 1
ATOM 1549 O O . PHE A 1 193 ? -11.188 24.969 5.508 1 95.56 193 PHE A O 1
ATOM 1556 N N . LYS A 1 194 ? -9.492 26.156 4.719 1 89.69 194 LYS A N 1
ATOM 1557 C CA . LYS A 1 194 ? -10.375 27.141 4.102 1 89.69 194 LYS A CA 1
ATOM 1558 C C . LYS A 1 194 ? -10.695 26.766 2.66 1 89.69 194 LYS A C 1
ATOM 1560 O O . LYS A 1 194 ? -9.812 26.344 1.91 1 89.69 194 LYS A O 1
ATOM 1565 N N . ARG A 1 195 ? -11.875 26.797 2.355 1 80.88 195 ARG A N 1
ATOM 1566 C CA . ARG A 1 195 ? -12.344 26.594 0.989 1 80.88 195 ARG A CA 1
ATOM 1567 C C . ARG A 1 195 ? -12.289 27.891 0.188 1 80.88 195 ARG A C 1
ATOM 1569 O O . ARG A 1 195 ? -11.75 27.906 -0.923 1 80.88 195 ARG A O 1
ATOM 1576 N N . ARG A 1 196 ? -12.977 28.844 0.802 1 72.12 196 ARG A N 1
ATOM 1577 C CA . ARG A 1 196 ? -13.07 30.125 0.111 1 72.12 196 ARG A CA 1
ATOM 1578 C C . ARG A 1 196 ? -11.805 30.953 0.309 1 72.12 196 ARG A C 1
ATOM 1580 O O . ARG A 1 196 ? -11.297 31.062 1.427 1 72.12 196 ARG A O 1
ATOM 1587 N N . GLY A 1 197 ? -11.25 31.344 -0.831 1 64.62 197 GLY A N 1
ATOM 1588 C CA . GLY A 1 197 ? -10.117 32.25 -0.763 1 64.62 197 GLY A CA 1
ATOM 1589 C C . GLY A 1 197 ? -8.773 31.547 -0.822 1 64.62 197 GLY A C 1
ATOM 1590 O O . GLY A 1 197 ? -7.734 32.188 -0.968 1 64.62 197 GLY A O 1
ATOM 1591 N N . SER A 1 198 ? -8.898 30.281 -0.726 1 64.81 198 SER A N 1
ATOM 1592 C CA . SER A 1 198 ? -7.633 29.562 -0.786 1 64.81 198 SER A CA 1
ATOM 1593 C C . SER A 1 198 ? -7.219 29.297 -2.229 1 64.81 198 SER A C 1
ATOM 1595 O O . SER A 1 198 ? -8.039 28.859 -3.043 1 64.81 198 SER A O 1
ATOM 1597 N N . GLN A 1 199 ? -6.059 29.797 -2.514 1 68.06 199 GLN A N 1
ATOM 1598 C CA . GLN A 1 199 ? -5.504 29.453 -3.822 1 68.06 199 GLN A CA 1
ATOM 1599 C C . GLN A 1 199 ? -5.168 27.969 -3.916 1 68.06 199 GLN A C 1
ATOM 1601 O O . GLN A 1 199 ? -4.848 27.344 -2.908 1 68.06 199 GLN A O 1
ATOM 1606 N N . PRO A 1 200 ? -5.297 27.438 -5.148 1 66 200 PRO A N 1
ATOM 1607 C CA . PRO A 1 200 ? -4.875 26.047 -5.305 1 66 200 PRO A CA 1
ATOM 1608 C C . PRO A 1 200 ? -3.471 25.781 -4.758 1 66 200 PRO A C 1
ATOM 1610 O O . PRO A 1 200 ? -2.551 26.562 -5.027 1 66 200 PRO A O 1
ATOM 1613 N N . GLY A 1 201 ? -3.314 24.875 -3.902 1 70.31 201 GLY A N 1
ATOM 1614 C CA . GLY A 1 201 ? -2.016 24.516 -3.348 1 70.31 201 GLY A CA 1
ATOM 1615 C C . GLY A 1 201 ? -1.709 25.25 -2.051 1 70.31 201 GLY A C 1
ATOM 1616 O O . GLY A 1 201 ? -0.649 25.047 -1.455 1 70.31 201 GLY A O 1
ATOM 1617 N N . MET A 1 202 ? -2.676 25.984 -1.576 1 80.12 202 MET A N 1
ATOM 1618 C CA . MET A 1 202 ? -2.402 26.828 -0.409 1 80.12 202 MET A CA 1
ATOM 1619 C C . MET A 1 202 ? -3.105 26.266 0.828 1 80.12 202 MET A C 1
ATOM 1621 O O . MET A 1 202 ? -3.053 26.875 1.898 1 80.12 202 MET A O 1
ATOM 1625 N N . GLN A 1 203 ? -3.666 25.125 0.732 1 87.38 203 GLN A N 1
ATOM 1626 C CA . GLN A 1 203 ? -4.449 24.578 1.837 1 87.38 203 GLN A CA 1
ATOM 1627 C C . GLN A 1 203 ? -3.58 24.375 3.076 1 87.38 203 GLN A C 1
ATOM 1629 O O . GLN A 1 203 ? -3.957 24.781 4.176 1 87.38 203 GLN A O 1
ATOM 1634 N N . GLU A 1 204 ? -2.436 23.828 2.85 1 91.5 204 GLU A N 1
ATOM 1635 C CA . GLU A 1 204 ? -1.533 23.547 3.961 1 91.5 204 GLU A CA 1
ATOM 1636 C C . GLU A 1 204 ? -1.051 24.828 4.629 1 91.5 204 GLU A C 1
ATOM 1638 O O . GLU A 1 204 ? -1.074 24.938 5.855 1 91.5 204 GLU A O 1
ATOM 1643 N N . SER A 1 205 ? -0.684 25.781 3.766 1 92.25 205 SER A N 1
ATOM 1644 C CA . SER A 1 205 ? -0.215 27.047 4.297 1 92.25 205 SER A CA 1
ATOM 1645 C C . SER A 1 205 ? -1.32 27.781 5.062 1 92.25 205 SER A C 1
ATOM 1647 O O . SER A 1 205 ? -1.086 28.297 6.148 1 92.25 205 SER A O 1
ATOM 1649 N N . ASP A 1 206 ? -2.482 27.828 4.484 1 92.5 206 ASP A N 1
ATOM 1650 C CA . ASP A 1 206 ? -3.607 28.516 5.121 1 92.5 206 ASP A CA 1
ATOM 1651 C C . ASP A 1 206 ? -3.938 27.875 6.473 1 92.5 206 ASP A C 1
ATOM 1653 O O . ASP A 1 206 ? -4.277 28.578 7.426 1 92.5 206 ASP A O 1
ATOM 1657 N N . PHE A 1 207 ? -3.896 26.641 6.574 1 96.31 207 PHE A N 1
ATOM 1658 C CA . PHE A 1 207 ? -4.191 25.922 7.812 1 96.31 207 PHE A CA 1
ATOM 1659 C C . PHE A 1 207 ? -3.092 26.156 8.844 1 96.31 207 PHE A C 1
ATOM 1661 O O . PHE A 1 207 ? -3.371 26.516 9.984 1 96.31 207 PHE A O 1
ATOM 1668 N N . LEU A 1 208 ? -1.826 25.953 8.438 1 97.19 208 LEU A N 1
ATOM 1669 C CA . LEU A 1 208 ? -0.696 26.016 9.352 1 97.19 208 LEU A CA 1
ATOM 1670 C C . LEU A 1 208 ? -0.487 27.422 9.883 1 97.19 208 LEU A C 1
ATOM 1672 O O . LEU A 1 208 ? -0.076 27.609 11.031 1 97.19 208 LEU A O 1
ATOM 1676 N N . LYS A 1 209 ? -0.8 28.469 9.133 1 95.56 209 LYS A N 1
ATOM 1677 C CA . LYS A 1 209 ? -0.66 29.844 9.57 1 95.56 209 LYS A CA 1
ATOM 1678 C C . LYS A 1 209 ? -1.526 30.125 10.797 1 95.56 209 LYS A C 1
ATOM 1680 O O . LYS A 1 209 ? -1.243 31.047 11.562 1 95.56 209 LYS A O 1
ATOM 1685 N N . GLN A 1 210 ? -2.504 29.359 10.922 1 97.06 210 GLN A N 1
ATOM 1686 C CA . GLN A 1 210 ? -3.443 29.562 12.016 1 97.06 210 GLN A CA 1
ATOM 1687 C C . GLN A 1 210 ? -2.889 29.031 13.328 1 97.06 210 GLN A C 1
ATOM 1689 O O . GLN A 1 210 ? -3.396 29.344 14.406 1 97.06 210 GLN A O 1
ATOM 1694 N N . ILE A 1 211 ? -1.843 28.188 13.25 1 98.06 211 ILE A N 1
ATOM 1695 C CA . ILE A 1 211 ? -1.586 27.438 14.477 1 98.06 211 ILE A CA 1
ATOM 1696 C C . ILE A 1 211 ? -0.09 27.453 14.781 1 98.06 211 ILE A C 1
ATOM 1698 O O . ILE A 1 211 ? 0.329 27.047 15.875 1 98.06 211 ILE A O 1
ATOM 1702 N N . THR A 1 212 ? 0.699 27.891 13.789 1 97.94 212 THR A N 1
ATOM 1703 C CA . THR A 1 212 ? 2.137 27.844 14.023 1 97.94 212 THR A CA 1
ATOM 1704 C C . THR A 1 212 ? 2.865 28.859 13.148 1 97.94 212 THR A C 1
ATOM 1706 O O . THR A 1 212 ? 2.232 29.625 12.414 1 97.94 212 THR A O 1
ATOM 1709 N N . THR A 1 213 ? 4.156 28.984 13.352 1 97.44 213 THR A N 1
ATOM 1710 C CA . THR A 1 213 ? 5.09 29.734 12.516 1 97.44 213 THR A CA 1
ATOM 1711 C C . THR A 1 213 ? 6.223 28.828 12.031 1 97.44 213 THR A C 1
ATOM 1713 O O . THR A 1 213 ? 6.414 27.734 12.555 1 97.44 213 THR A O 1
ATOM 1716 N N . VAL A 1 214 ? 6.898 29.266 11.031 1 97 214 VAL A N 1
ATOM 1717 C CA . VAL A 1 214 ? 7.984 28.469 10.461 1 97 214 VAL A CA 1
ATOM 1718 C C . VAL A 1 214 ? 9.023 28.172 11.539 1 97 214 VAL A C 1
ATOM 1720 O O . VAL A 1 214 ? 9.555 27.062 11.617 1 97 214 VAL A O 1
ATOM 1723 N N . GLU A 1 215 ? 9.266 29.125 12.445 1 96.19 215 GLU A N 1
ATOM 1724 C CA . GLU A 1 215 ? 10.289 29.031 13.477 1 96.19 215 GLU A CA 1
ATOM 1725 C C . GLU A 1 215 ? 9.93 27.953 14.5 1 96.19 215 GLU A C 1
ATOM 1727 O O . GLU A 1 215 ? 10.812 27.406 15.164 1 96.19 215 GLU A O 1
ATOM 1732 N N . GLU A 1 216 ? 8.695 27.656 14.562 1 97.44 216 GLU A N 1
ATOM 1733 C CA . GLU A 1 216 ? 8.227 26.75 15.594 1 97.44 216 GLU A CA 1
ATOM 1734 C C . GLU A 1 216 ? 8.188 25.312 15.078 1 97.44 216 GLU A C 1
ATOM 1736 O O . GLU A 1 216 ? 7.961 24.375 15.852 1 97.44 216 GLU A O 1
ATOM 1741 N N . LEU A 1 217 ? 8.43 25.109 13.781 1 98.62 217 LEU A N 1
ATOM 1742 C CA . LEU A 1 217 ? 8.344 23.781 13.195 1 98.62 217 LEU A CA 1
ATOM 1743 C C . LEU A 1 217 ? 9.422 22.859 13.758 1 98.62 217 LEU A C 1
ATOM 1745 O O . LEU A 1 217 ? 10.547 23.312 14.016 1 98.62 217 LEU A O 1
ATOM 1749 N N . GLU A 1 218 ? 9.055 21.641 13.961 1 98.81 218 GLU A N 1
ATOM 1750 C CA . GLU A 1 218 ? 9.953 20.625 14.508 1 98.81 218 GLU A CA 1
ATOM 1751 C C . GLU A 1 218 ? 10.383 19.641 13.43 1 98.81 218 GLU A C 1
ATOM 1753 O O . GLU A 1 218 ? 9.648 18.703 13.109 1 98.81 218 GLU A O 1
ATOM 1758 N N . PRO A 1 219 ? 11.578 19.781 12.883 1 98.69 219 PRO A N 1
ATOM 1759 C CA . PRO A 1 219 ? 12.039 18.859 11.844 1 98.69 219 PRO A CA 1
ATOM 1760 C C . PRO A 1 219 ? 12.203 17.422 12.352 1 98.69 219 PRO A C 1
ATOM 1762 O O . PRO A 1 219 ? 12.766 17.219 13.43 1 98.69 219 PRO A O 1
ATOM 1765 N N . LYS A 1 220 ? 11.625 16.531 11.695 1 98.69 220 LYS A N 1
ATOM 1766 C CA . LYS A 1 220 ? 11.781 15.102 11.938 1 98.69 220 LYS A CA 1
ATOM 1767 C C . LYS A 1 220 ? 12.5 14.422 10.773 1 98.69 220 LYS A C 1
ATOM 1769 O O . LYS A 1 220 ? 13.078 15.086 9.922 1 98.69 220 LYS A O 1
ATOM 1774 N N . ALA A 1 221 ? 12.609 13.062 10.844 1 98.19 221 ALA A N 1
ATOM 1775 C CA . ALA A 1 221 ? 13.219 12.273 9.781 1 98.19 221 ALA A CA 1
ATOM 1776 C C . ALA A 1 221 ? 14.672 12.695 9.547 1 98.19 221 ALA A C 1
ATOM 1778 O O . ALA A 1 221 ? 15.062 12.984 8.414 1 98.19 221 ALA A O 1
ATOM 1779 N N . ASN A 1 222 ? 15.445 12.766 10.617 1 97.62 222 ASN A N 1
ATOM 1780 C CA . ASN A 1 222 ? 16.859 13.117 10.57 1 97.62 222 ASN A CA 1
ATOM 1781 C C . ASN A 1 222 ? 17.078 14.508 9.977 1 97.62 222 ASN A C 1
ATOM 1783 O O . ASN A 1 222 ? 17.797 14.664 8.992 1 97.62 222 ASN A O 1
ATOM 1787 N N . ASN A 1 223 ? 16.438 15.5 10.602 1 97.62 223 ASN A N 1
ATOM 1788 C CA . ASN A 1 223 ? 16.5 16.891 10.156 1 97.62 223 ASN A CA 1
ATOM 1789 C C . ASN A 1 223 ? 16.078 17.016 8.695 1 97.62 223 ASN A C 1
ATOM 1791 O O . ASN A 1 223 ? 16.734 17.719 7.914 1 97.62 223 ASN A O 1
ATOM 1795 N N . CYS A 1 224 ? 15.023 16.25 8.336 1 98.19 224 CYS A N 1
ATOM 1796 C CA . CYS A 1 224 ? 14.375 16.328 7.035 1 98.19 224 CYS A CA 1
ATOM 1797 C C . CYS A 1 224 ? 15.312 15.891 5.922 1 98.19 224 CYS A C 1
ATOM 1799 O O . CYS A 1 224 ? 15.383 16.531 4.871 1 98.19 224 CYS A O 1
ATOM 1801 N N . THR A 1 225 ? 16.062 14.797 6.156 1 97.75 225 THR A N 1
ATOM 1802 C CA . THR A 1 225 ? 16.938 14.242 5.125 1 97.75 225 THR A CA 1
ATOM 1803 C C . THR A 1 225 ? 16.547 12.797 4.816 1 97.75 225 THR A C 1
ATOM 1805 O O . THR A 1 225 ? 17.328 12.07 4.188 1 97.75 225 THR A O 1
ATOM 1808 N N . LYS A 1 226 ? 15.438 12.43 5.328 1 97.88 226 LYS A N 1
ATOM 1809 C CA . LYS A 1 226 ? 14.914 11.086 5.07 1 97.88 226 LYS A CA 1
ATOM 1810 C C . LYS A 1 226 ? 13.461 11.133 4.613 1 97.88 226 LYS A C 1
ATOM 1812 O O . LYS A 1 226 ? 12.656 11.875 5.176 1 97.88 226 LYS A O 1
ATOM 1817 N N . VAL A 1 227 ? 13.203 10.383 3.605 1 98.31 227 VAL A N 1
ATOM 1818 C CA . VAL A 1 227 ? 11.828 10.273 3.127 1 98.31 227 VAL A CA 1
ATOM 1819 C C . VAL A 1 227 ? 11.156 9.062 3.773 1 98.31 227 VAL A C 1
ATOM 1821 O O . VAL A 1 227 ? 11.648 7.938 3.67 1 98.31 227 VAL A O 1
ATOM 1824 N N . LEU A 1 228 ? 10.047 9.336 4.441 1 98.56 228 LEU A N 1
ATOM 1825 C CA . LEU A 1 228 ? 9.328 8.281 5.141 1 98.56 228 LEU A CA 1
ATOM 1826 C C . LEU A 1 228 ? 7.887 8.188 4.656 1 98.56 228 LEU A C 1
ATOM 1828 O O . LEU A 1 228 ? 7.117 7.348 5.129 1 98.56 228 LEU A O 1
ATOM 1832 N N . VAL A 1 229 ? 7.504 9.039 3.803 1 98.81 229 VAL A N 1
ATOM 1833 C CA . VAL A 1 229 ? 6.176 9.031 3.191 1 98.81 229 VAL A CA 1
ATOM 1834 C C . VAL A 1 229 ? 6.285 9.445 1.726 1 98.81 229 VAL A C 1
ATOM 1836 O O . VAL A 1 229 ? 7.113 10.289 1.371 1 98.81 229 VAL A O 1
ATOM 1839 N N . TRP A 1 230 ? 5.52 8.805 0.828 1 98.62 230 TRP A N 1
ATOM 1840 C CA . TRP A 1 230 ? 5.52 9.07 -0.607 1 98.62 230 TRP A CA 1
ATOM 1841 C C . TRP A 1 230 ? 4.117 9.414 -1.096 1 98.62 230 TRP A C 1
ATOM 1843 O O . TRP A 1 230 ? 3.145 8.742 -0.737 1 98.62 230 TRP A O 1
ATOM 1853 N N . HIS A 1 231 ? 4.008 10.406 -1.833 1 96.81 231 HIS A N 1
ATOM 1854 C CA . HIS A 1 231 ? 2.75 10.789 -2.465 1 96.81 231 HIS A CA 1
ATOM 1855 C C . HIS A 1 231 ? 2.455 9.914 -3.68 1 96.81 231 HIS A C 1
ATOM 1857 O O . HIS A 1 231 ? 2.361 10.422 -4.801 1 96.81 231 HIS A O 1
ATOM 1863 N N . THR A 1 232 ? 2.217 8.688 -3.455 1 97 232 THR A N 1
ATOM 1864 C CA . THR A 1 232 ? 1.852 7.758 -4.516 1 97 232 THR A CA 1
ATOM 1865 C C . THR A 1 232 ? 0.37 7.879 -4.859 1 97 232 THR A C 1
ATOM 1867 O O . THR A 1 232 ? -0.418 8.391 -4.059 1 97 232 THR A O 1
ATOM 1870 N N . ARG A 1 233 ? 0.079 7.539 -6.062 1 93.69 233 ARG A N 1
ATOM 1871 C CA . ARG A 1 233 ? -1.295 7.434 -6.543 1 93.69 233 ARG A CA 1
ATOM 1872 C C . ARG A 1 233 ? -1.519 6.117 -7.281 1 93.69 233 ARG A C 1
ATOM 1874 O O . ARG A 1 233 ? -0.636 5.648 -8 1 93.69 233 ARG A O 1
ATOM 1881 N N . THR A 1 234 ? -2.627 5.527 -7.047 1 94.75 234 THR A N 1
ATOM 1882 C CA . THR A 1 234 ? -2.967 4.336 -7.812 1 94.75 234 THR A CA 1
ATOM 1883 C C . THR A 1 234 ? -3.412 4.703 -9.219 1 94.75 234 THR A C 1
ATOM 1885 O O . THR A 1 234 ? -4.172 5.66 -9.406 1 94.75 234 THR A O 1
ATOM 1888 N N . GLU A 1 235 ? -2.928 3.977 -10.125 1 94.62 235 GLU A N 1
ATOM 1889 C CA . GLU A 1 235 ? -3.314 4.164 -11.516 1 94.62 235 GLU A CA 1
ATOM 1890 C C . GLU A 1 235 ? -4.812 3.957 -11.711 1 94.62 235 GLU A C 1
ATOM 1892 O O . GLU A 1 235 ? -5.406 3.076 -11.086 1 94.62 235 GLU A O 1
ATOM 1897 N N . LYS A 1 236 ? -5.375 4.805 -12.617 1 90.88 236 LYS A N 1
ATOM 1898 C CA . LYS A 1 236 ? -6.785 4.617 -12.945 1 90.88 236 LYS A CA 1
ATOM 1899 C C . LYS A 1 236 ? -7.027 3.23 -13.539 1 90.88 236 LYS A C 1
ATOM 1901 O O . LYS A 1 236 ? -6.312 2.805 -14.453 1 90.88 236 LYS A O 1
ATOM 1906 N N . VAL A 1 237 ? -8.023 2.629 -13.008 1 92.12 237 VAL A N 1
ATOM 1907 C CA . VAL A 1 237 ? -8.305 1.263 -13.438 1 92.12 237 VAL A CA 1
ATOM 1908 C C . VAL A 1 237 ? -8.945 1.278 -14.828 1 92.12 237 VAL A C 1
ATOM 1910 O O . VAL A 1 237 ? -9.805 2.115 -15.109 1 92.12 237 VAL A O 1
ATOM 1913 N N . ASN A 1 238 ? -8.445 0.394 -15.672 1 89.94 238 ASN A N 1
ATOM 1914 C CA . ASN A 1 238 ? -9.086 0.132 -16.953 1 89.94 238 ASN A CA 1
ATOM 1915 C C . ASN A 1 238 ? -10.234 -0.863 -16.828 1 89.94 238 ASN A C 1
ATOM 1917 O O . ASN A 1 238 ? -10.023 -2.014 -16.438 1 89.94 238 ASN A O 1
ATOM 1921 N N . LEU A 1 239 ? -11.414 -0.448 -17.188 1 92.06 239 LEU A N 1
ATOM 1922 C CA . LEU A 1 239 ? -12.562 -1.344 -17.125 1 92.06 239 LEU A CA 1
ATOM 1923 C C . LEU A 1 239 ? -13.195 -1.516 -18.5 1 92.06 239 LEU A C 1
ATOM 1925 O O . LEU A 1 239 ? -14.414 -1.64 -18.625 1 92.06 239 LEU A O 1
ATOM 1929 N N . ALA A 1 240 ? -12.344 -1.501 -19.469 1 90.12 240 ALA A N 1
ATOM 1930 C CA . ALA A 1 240 ? -12.805 -1.517 -20.844 1 90.12 240 ALA A CA 1
ATOM 1931 C C . ALA A 1 240 ? -13.516 -2.828 -21.172 1 90.12 240 ALA A C 1
ATOM 1933 O O . ALA A 1 240 ? -14.383 -2.869 -22.047 1 90.12 240 ALA A O 1
ATOM 1934 N N . ASN A 1 241 ? -13.156 -3.916 -20.5 1 88 241 ASN A N 1
ATOM 1935 C CA . ASN A 1 241 ? -13.734 -5.223 -20.797 1 88 241 ASN A CA 1
ATOM 1936 C C . ASN A 1 241 ? -14.891 -5.551 -19.859 1 88 241 ASN A C 1
ATOM 1938 O O . ASN A 1 241 ? -15.398 -6.672 -19.859 1 88 241 ASN A O 1
ATOM 1942 N N . GLU A 1 242 ? -15.242 -4.562 -19.094 1 89.12 242 GLU A N 1
ATOM 1943 C CA . GLU A 1 242 ? -16.375 -4.785 -18.188 1 89.12 242 GLU A CA 1
ATOM 1944 C C . GLU A 1 242 ? -17.672 -4.91 -18.969 1 89.12 242 GLU A C 1
ATOM 1946 O O . GLU A 1 242 ? -17.984 -4.062 -19.812 1 89.12 242 GLU A O 1
ATOM 1951 N N . PRO A 1 243 ? -18.328 -5.992 -18.766 1 84.5 243 PRO A N 1
ATOM 1952 C CA . PRO A 1 243 ? -19.609 -6.113 -19.484 1 84.5 243 PRO A CA 1
ATOM 1953 C C . PRO A 1 243 ? -20.594 -5.012 -19.125 1 84.5 243 PRO A C 1
ATOM 1955 O O . PRO A 1 243 ? -20.562 -4.5 -18 1 84.5 243 PRO A O 1
ATOM 1958 N N . LYS A 1 244 ? -21.375 -4.688 -20.078 1 82.62 244 LYS A N 1
ATOM 1959 C CA . LYS A 1 244 ? -22.375 -3.65 -19.859 1 82.62 244 LYS A CA 1
ATOM 1960 C C . LYS A 1 244 ? -23.375 -4.066 -18.797 1 82.62 244 LYS A C 1
ATOM 1962 O O . LYS A 1 244 ? -23.812 -3.24 -17.984 1 82.62 244 LYS A O 1
ATOM 1967 N N . TYR A 1 245 ? -23.641 -5.406 -18.828 1 79.62 245 TYR A N 1
ATOM 1968 C CA . TYR A 1 245 ? -24.531 -5.973 -17.828 1 79.62 245 TYR A CA 1
ATOM 1969 C C . TYR A 1 245 ? -23.797 -7.004 -16.969 1 79.62 245 TYR A C 1
ATOM 1971 O O . TYR A 1 245 ? -22.781 -7.551 -17.391 1 79.62 245 TYR A O 1
ATOM 1979 N N . HIS A 1 246 ? -24.375 -7.027 -15.734 1 76.19 246 HIS A N 1
ATOM 1980 C CA . HIS A 1 246 ? -23.75 -8 -14.844 1 76.19 246 HIS A CA 1
ATOM 1981 C C . HIS A 1 246 ? -23.922 -9.422 -15.367 1 76.19 246 HIS A C 1
ATOM 1983 O O . HIS A 1 246 ? -25.047 -9.906 -15.484 1 76.19 246 HIS A O 1
ATOM 1989 N N . LEU A 1 247 ? -22.812 -10.023 -15.688 1 78.94 247 LEU A N 1
ATOM 1990 C CA . LEU A 1 247 ? -22.859 -11.336 -16.312 1 78.94 247 LEU A CA 1
ATOM 1991 C C . LEU A 1 247 ? -22.547 -12.438 -15.312 1 78.94 247 LEU A C 1
ATOM 1993 O O . LEU A 1 247 ? -22.922 -13.594 -15.516 1 78.94 247 LEU A O 1
ATOM 1997 N N . ASP A 1 248 ? -22.047 -11.984 -14.203 1 85.12 248 ASP A N 1
ATOM 1998 C CA . ASP A 1 248 ? -21.656 -13.016 -13.242 1 85.12 248 ASP A CA 1
ATOM 1999 C C . ASP A 1 248 ? -22.859 -13.492 -12.43 1 85.12 248 ASP A C 1
ATOM 2001 O O . ASP A 1 248 ? -23.859 -12.773 -12.297 1 85.12 248 ASP A O 1
ATOM 2005 N N . THR A 1 249 ? -22.797 -14.688 -11.898 1 84.5 249 THR A N 1
ATOM 2006 C CA . THR A 1 249 ? -23.875 -15.273 -11.125 1 84.5 249 THR A CA 1
ATOM 2007 C C . THR A 1 249 ? -23.828 -14.781 -9.68 1 84.5 249 THR A C 1
ATOM 2009 O O . THR A 1 249 ? -24.781 -14.984 -8.922 1 84.5 249 THR A O 1
ATOM 2012 N N . VAL A 1 250 ? -22.672 -14.211 -9.336 1 88.06 250 VAL A N 1
ATOM 2013 C CA . VAL A 1 250 ? -22.516 -13.695 -7.98 1 88.06 250 VAL A CA 1
ATOM 2014 C C . VAL A 1 250 ? -22.109 -12.219 -8.031 1 88.06 250 VAL A C 1
ATOM 2016 O O . VAL A 1 250 ? -21.562 -11.758 -9.031 1 88.06 250 VAL A O 1
ATOM 2019 N N . ASN A 1 251 ? -22.547 -11.531 -6.953 1 87.31 251 ASN A N 1
ATOM 2020 C CA . ASN A 1 251 ? -22.094 -10.156 -6.766 1 87.31 251 ASN A CA 1
ATOM 2021 C C . ASN A 1 251 ? -20.906 -10.094 -5.801 1 87.31 251 ASN A C 1
ATOM 2023 O O . ASN A 1 251 ? -21.047 -10.422 -4.621 1 87.31 251 ASN A O 1
ATOM 2027 N N . ILE A 1 252 ? -19.844 -9.711 -6.344 1 92.62 252 ILE A N 1
ATOM 2028 C CA . ILE A 1 252 ? -18.625 -9.703 -5.539 1 92.62 252 ILE A CA 1
ATOM 2029 C C . ILE A 1 252 ? -18.219 -8.266 -5.246 1 92.62 252 ILE A C 1
ATOM 2031 O O . ILE A 1 252 ? -18.172 -7.426 -6.148 1 92.62 252 ILE A O 1
ATOM 2035 N N . GLU A 1 253 ? -18.078 -8 -3.961 1 91.94 253 GLU A N 1
ATOM 2036 C CA . GLU A 1 253 ? -17.547 -6.707 -3.549 1 91.94 253 GLU A CA 1
ATOM 2037 C C . GLU A 1 253 ? -16.062 -6.598 -3.867 1 91.94 253 GLU A C 1
ATOM 2039 O O . GLU A 1 253 ? -15.281 -7.504 -3.553 1 91.94 253 GLU A O 1
ATOM 2044 N N . VAL A 1 254 ? -15.758 -5.52 -4.625 1 94.12 254 VAL A N 1
ATOM 2045 C CA . VAL A 1 254 ? -14.375 -5.301 -5.02 1 94.12 254 VAL A CA 1
ATOM 2046 C C . VAL A 1 254 ? -13.867 -3.992 -4.422 1 94.12 254 VAL A C 1
ATOM 2048 O O . VAL A 1 254 ? -14.594 -2.996 -4.387 1 94.12 254 VAL A O 1
ATOM 2051 N N . PRO B 1 1 ? -2.938 -39.094 26.406 1 22.09 1 PRO B N 1
ATOM 2052 C CA . PRO B 1 1 ? -3.012 -38.688 25 1 22.09 1 PRO B CA 1
ATOM 2053 C C . PRO B 1 1 ? -2.031 -37.562 24.656 1 22.09 1 PRO B C 1
ATOM 2055 O O . PRO B 1 1 ? -2.023 -36.531 25.328 1 22.09 1 PRO B O 1
ATOM 2058 N N . ARG B 1 2 ? -0.832 -37.812 24.391 1 34.19 2 ARG B N 1
ATOM 2059 C CA . ARG B 1 2 ? 0.275 -36.906 24.125 1 34.19 2 ARG B CA 1
ATOM 2060 C C . ARG B 1 2 ? -0.142 -35.781 23.156 1 34.19 2 ARG B C 1
ATOM 2062 O O . ARG B 1 2 ? -0.83 -36.062 22.172 1 34.19 2 ARG B O 1
ATOM 2069 N N . ARG B 1 3 ? -0.222 -34.625 23.641 1 39.78 3 ARG B N 1
ATOM 2070 C CA . ARG B 1 3 ? -0.66 -33.5 22.828 1 39.78 3 ARG B CA 1
ATOM 2071 C C . ARG B 1 3 ? -0.141 -33.625 21.406 1 39.78 3 ARG B C 1
ATOM 2073 O O . ARG B 1 3 ? 1.041 -33.906 21.188 1 39.78 3 ARG B O 1
ATOM 2080 N N . ARG B 1 4 ? -0.833 -34 20.484 1 39.69 4 ARG B N 1
ATOM 2081 C CA . ARG B 1 4 ? -0.357 -34.094 19.094 1 39.69 4 ARG B CA 1
ATOM 2082 C C . ARG B 1 4 ? 0.548 -32.906 18.766 1 39.69 4 ARG B C 1
ATOM 2084 O O . ARG B 1 4 ? 0.255 -31.766 19.125 1 39.69 4 ARG B O 1
ATOM 2091 N N . PRO B 1 5 ? 1.783 -33.062 18.438 1 45.34 5 PRO B N 1
ATOM 2092 C CA . PRO B 1 5 ? 2.682 -31.922 18.172 1 45.34 5 PRO B CA 1
ATOM 2093 C C . PRO B 1 5 ? 2.037 -30.844 17.297 1 45.34 5 PRO B C 1
ATOM 2095 O O . PRO B 1 5 ? 1.324 -31.172 16.344 1 45.34 5 PRO B O 1
ATOM 2098 N N . GLU B 1 6 ? 1.449 -29.859 17.828 1 48.31 6 GLU B N 1
ATOM 2099 C CA . GLU B 1 6 ? 0.828 -28.734 17.141 1 48.31 6 GLU B CA 1
ATOM 2100 C C . GLU B 1 6 ? 1.474 -28.484 15.773 1 48.31 6 GLU B C 1
ATOM 2102 O O . GLU B 1 6 ? 2.691 -28.328 15.68 1 48.31 6 GLU B O 1
ATOM 2107 N N . ALA B 1 7 ? 0.97 -29.188 14.742 1 59.09 7 ALA B N 1
ATOM 2108 C CA . ALA B 1 7 ? 1.457 -29.125 13.367 1 59.09 7 ALA B CA 1
ATOM 2109 C C . ALA B 1 7 ? 2.02 -27.75 13.047 1 59.09 7 ALA B C 1
ATOM 2111 O O . ALA B 1 7 ? 1.405 -26.719 13.367 1 59.09 7 ALA B O 1
ATOM 2112 N N . ALA B 1 8 ? 3.33 -27.562 12.75 1 77.94 8 ALA B N 1
ATOM 2113 C CA . ALA B 1 8 ? 4.051 -26.328 12.461 1 77.94 8 ALA B CA 1
ATOM 2114 C C . ALA B 1 8 ? 3.381 -25.547 11.328 1 77.94 8 ALA B C 1
ATOM 2116 O O . ALA B 1 8 ? 2.852 -26.156 10.383 1 77.94 8 ALA B O 1
ATOM 2117 N N . LEU B 1 9 ? 2.98 -24.234 11.516 1 89.81 9 LEU B N 1
ATOM 2118 C CA . LEU B 1 9 ? 2.404 -23.328 10.531 1 89.81 9 LEU B CA 1
ATOM 2119 C C . LEU B 1 9 ? 3.221 -23.328 9.242 1 89.81 9 LEU B C 1
ATOM 2121 O O . LEU B 1 9 ? 4.43 -23.078 9.273 1 89.81 9 LEU B O 1
ATOM 2125 N N . PRO B 1 10 ? 2.631 -23.781 8.109 1 94.56 10 PRO B N 1
ATOM 2126 C CA . PRO B 1 10 ? 3.369 -23.812 6.848 1 94.56 10 PRO B CA 1
ATOM 2127 C C . PRO B 1 10 ? 3.988 -22.453 6.492 1 94.56 10 PRO B C 1
ATOM 2129 O O . PRO B 1 10 ? 3.354 -21.406 6.672 1 94.56 10 PRO B O 1
ATOM 2132 N N . THR B 1 11 ? 5.199 -22.469 6.02 1 96.31 11 THR B N 1
ATOM 2133 C CA . THR B 1 11 ? 5.875 -21.266 5.574 1 96.31 11 THR B CA 1
ATOM 2134 C C . THR B 1 11 ? 5.344 -20.812 4.215 1 96.31 11 THR B C 1
ATOM 2136 O O . THR B 1 11 ? 5.125 -21.641 3.326 1 96.31 11 THR B O 1
ATOM 2139 N N . ILE B 1 12 ? 5.082 -19.578 4.09 1 98.5 12 ILE B N 1
ATOM 2140 C CA . ILE B 1 12 ? 4.73 -19 2.793 1 98.5 12 ILE B CA 1
ATOM 2141 C C . ILE B 1 12 ? 5.973 -18.391 2.145 1 98.5 12 ILE B C 1
ATOM 2143 O O . ILE B 1 12 ? 6.613 -17.516 2.727 1 98.5 12 ILE B O 1
ATOM 2147 N N . TYR B 1 13 ? 6.367 -18.875 1.018 1 98.56 13 TYR B N 1
ATOM 2148 C CA . TYR B 1 13 ? 7.414 -18.281 0.195 1 98.56 13 TYR B CA 1
ATOM 2149 C C . TYR B 1 13 ? 6.824 -17.344 -0.849 1 98.56 13 TYR B C 1
ATOM 2151 O O . TYR B 1 13 ? 6.098 -17.766 -1.744 1 98.56 13 TYR B O 1
ATOM 2159 N N . ALA B 1 14 ? 7.094 -16.062 -0.711 1 98.88 14 ALA B N 1
ATOM 2160 C CA . ALA B 1 14 ? 6.57 -15.07 -1.643 1 98.88 14 ALA B CA 1
ATOM 2161 C C . ALA B 1 14 ? 7.66 -14.594 -2.598 1 98.88 14 ALA B C 1
ATOM 2163 O O . ALA B 1 14 ? 8.617 -13.93 -2.18 1 98.88 14 ALA B O 1
ATOM 2164 N N . ILE B 1 15 ? 7.598 -14.898 -3.838 1 98.88 15 ILE B N 1
ATOM 2165 C CA . ILE B 1 15 ? 8.531 -14.43 -4.855 1 98.88 15 ILE B CA 1
ATOM 2166 C C . ILE B 1 15 ? 8.023 -13.117 -5.453 1 98.88 15 ILE B C 1
ATOM 2168 O O . ILE B 1 15 ? 6.914 -13.062 -5.996 1 98.88 15 ILE B O 1
ATOM 2172 N N . THR B 1 16 ? 8.812 -12.078 -5.348 1 98.88 16 THR B N 1
ATOM 2173 C CA . THR B 1 16 ? 8.445 -10.75 -5.828 1 98.88 16 THR B CA 1
ATOM 2174 C C . THR B 1 16 ? 9.492 -10.219 -6.801 1 98.88 16 THR B C 1
ATOM 2176 O O . THR B 1 16 ? 10.57 -9.797 -6.391 1 98.88 16 THR B O 1
ATOM 2179 N N . PRO B 1 17 ? 9.195 -10.25 -8.102 1 98.56 17 PRO B N 1
ATOM 2180 C CA . PRO B 1 17 ? 10.031 -9.484 -9.031 1 98.56 17 PRO B CA 1
ATOM 2181 C C . PRO B 1 17 ? 9.93 -7.977 -8.805 1 98.56 17 PRO B C 1
ATOM 2183 O O . PRO B 1 17 ? 8.859 -7.469 -8.461 1 98.56 17 PRO B O 1
ATOM 2186 N N . THR B 1 18 ? 11 -7.254 -8.953 1 98.56 18 THR B N 1
ATOM 2187 C CA . THR B 1 18 ? 11 -5.797 -8.859 1 98.56 18 THR B CA 1
ATOM 2188 C C . THR B 1 18 ? 12.055 -5.195 -9.781 1 98.56 18 THR B C 1
ATOM 2190 O O . THR B 1 18 ? 12.906 -5.914 -10.312 1 98.56 18 THR B O 1
ATOM 2193 N N . TYR B 1 19 ? 11.969 -3.955 -10.094 1 97.31 19 TYR B N 1
ATOM 2194 C CA . TYR B 1 19 ? 12.906 -3.244 -10.953 1 97.31 19 TYR B CA 1
ATOM 2195 C C . TYR B 1 19 ? 13.023 -1.782 -10.547 1 97.31 19 TYR B C 1
ATOM 2197 O O . TYR B 1 19 ? 12.156 -1.254 -9.844 1 97.31 19 TYR B O 1
ATOM 2205 N N . SER B 1 20 ? 14.086 -1.198 -10.961 1 96.81 20 SER B N 1
ATOM 2206 C CA . SER B 1 20 ? 14.359 0.182 -10.578 1 96.81 20 SER B CA 1
ATOM 2207 C C . SER B 1 20 ? 13.414 1.149 -11.281 1 96.81 20 SER B C 1
ATOM 2209 O O . SER B 1 20 ? 13.32 1.156 -12.508 1 96.81 20 SER B O 1
ATOM 2211 N N . ARG B 1 21 ? 12.742 1.903 -10.547 1 96.25 21 ARG B N 1
ATOM 2212 C CA . ARG B 1 21 ? 11.875 2.998 -10.969 1 96.25 21 ARG B CA 1
ATOM 2213 C C . ARG B 1 21 ? 11.57 3.934 -9.805 1 96.25 21 ARG B C 1
ATOM 2215 O O . ARG B 1 21 ? 11.75 3.568 -8.641 1 96.25 21 ARG B O 1
ATOM 2222 N N . PRO B 1 22 ? 11.094 5.137 -10.023 1 96.12 22 PRO B N 1
ATOM 2223 C CA . PRO B 1 22 ? 10.969 6.137 -8.961 1 96.12 22 PRO B CA 1
ATOM 2224 C C . PRO B 1 22 ? 10.094 5.66 -7.805 1 96.12 22 PRO B C 1
ATOM 2226 O O . PRO B 1 22 ? 10.344 6.016 -6.648 1 96.12 22 PRO B O 1
ATOM 2229 N N . VAL B 1 23 ? 9.141 4.77 -8.078 1 97.69 23 VAL B N 1
ATOM 2230 C CA . VAL B 1 23 ? 8.18 4.391 -7.047 1 97.69 23 VAL B CA 1
ATOM 2231 C C . VAL B 1 23 ? 8.633 3.094 -6.375 1 97.69 23 VAL B C 1
ATOM 2233 O O . VAL B 1 23 ? 7.938 2.566 -5.5 1 97.69 23 VAL B O 1
ATOM 2236 N N . GLN B 1 24 ? 9.789 2.537 -6.723 1 98.06 24 GLN B N 1
ATOM 2237 C CA . GLN B 1 24 ? 10.195 1.203 -6.289 1 98.06 24 GLN B CA 1
ATOM 2238 C C . GLN B 1 24 ? 10.219 1.104 -4.766 1 98.06 24 GLN B C 1
ATOM 2240 O O . GLN B 1 24 ? 9.617 0.194 -4.188 1 98.06 24 GLN B O 1
ATOM 2245 N N . LYS B 1 25 ? 10.859 2.031 -4.113 1 98.25 25 LYS B N 1
ATOM 2246 C CA . LYS B 1 25 ? 10.977 1.979 -2.66 1 98.25 25 LYS B CA 1
ATOM 2247 C C . LYS B 1 25 ? 9.609 2.125 -1.995 1 98.25 25 LYS B C 1
ATOM 2249 O O . LYS B 1 25 ? 9.312 1.439 -1.015 1 98.25 25 LYS B O 1
ATOM 2254 N N . ALA B 1 26 ? 8.812 3.033 -2.486 1 98.25 26 ALA B N 1
ATOM 2255 C CA . ALA B 1 26 ? 7.469 3.223 -1.957 1 98.25 26 ALA B CA 1
ATOM 2256 C C . ALA B 1 26 ? 6.652 1.936 -2.059 1 98.25 26 ALA B C 1
ATOM 2258 O O . ALA B 1 26 ? 5.988 1.539 -1.1 1 98.25 26 ALA B O 1
ATOM 2259 N N . GLU B 1 27 ? 6.711 1.267 -3.195 1 98.25 27 GLU B N 1
ATOM 2260 C CA . GLU B 1 27 ? 5.965 0.032 -3.416 1 98.25 27 GLU B CA 1
ATOM 2261 C C . GLU B 1 27 ? 6.477 -1.092 -2.521 1 98.25 27 GLU B C 1
ATOM 2263 O O . GLU B 1 27 ? 5.688 -1.852 -1.955 1 98.25 27 GLU B O 1
ATOM 2268 N N . LEU B 1 28 ? 7.75 -1.181 -2.406 1 98.62 28 LEU B N 1
ATOM 2269 C CA . LEU B 1 28 ? 8.328 -2.193 -1.531 1 98.62 28 LEU B CA 1
ATOM 2270 C C . LEU B 1 28 ? 7.953 -1.933 -0.076 1 98.62 28 LEU B C 1
ATOM 2272 O O . LEU B 1 28 ? 7.719 -2.873 0.686 1 98.62 28 LEU B O 1
ATOM 2276 N N . THR B 1 29 ? 7.887 -0.683 0.334 1 98.5 29 THR B N 1
ATOM 2277 C CA . THR B 1 29 ? 7.488 -0.322 1.689 1 98.5 29 THR B CA 1
ATOM 2278 C C . THR B 1 29 ? 6.059 -0.783 1.973 1 98.5 29 THR B C 1
ATOM 2280 O O . THR B 1 29 ? 5.793 -1.394 3.01 1 98.5 29 THR B O 1
ATOM 2283 N N . ARG B 1 30 ? 5.203 -0.532 1.03 1 97.75 30 ARG B N 1
ATOM 2284 C CA . ARG B 1 30 ? 3.814 -0.958 1.169 1 97.75 30 ARG B CA 1
ATOM 2285 C C . ARG B 1 30 ? 3.717 -2.475 1.303 1 97.75 30 ARG B C 1
ATOM 2287 O O . ARG B 1 30 ? 2.967 -2.982 2.139 1 97.75 30 ARG B O 1
ATOM 2294 N N . LEU B 1 31 ? 4.395 -3.094 0.447 1 98.5 31 LEU B N 1
ATOM 2295 C CA . LEU B 1 31 ? 4.359 -4.551 0.468 1 98.5 31 LEU B CA 1
ATOM 2296 C C . LEU B 1 31 ? 4.945 -5.094 1.768 1 98.5 31 LEU B C 1
ATOM 2298 O O . LEU B 1 31 ? 4.398 -6.023 2.361 1 98.5 31 LEU B O 1
ATOM 2302 N N . ALA B 1 32 ? 6.012 -4.496 2.238 1 98.56 32 ALA B N 1
ATOM 2303 C CA . ALA B 1 32 ? 6.617 -4.895 3.504 1 98.56 32 ALA B CA 1
ATOM 2304 C C . ALA B 1 32 ? 5.645 -4.703 4.664 1 98.56 32 ALA B C 1
ATOM 2306 O O . ALA B 1 32 ? 5.59 -5.531 5.578 1 98.56 32 ALA B O 1
ATOM 2307 N N . ASN B 1 33 ? 4.918 -3.605 4.641 1 98.38 33 ASN B N 1
ATOM 2308 C CA . ASN B 1 33 ? 3.912 -3.373 5.668 1 98.38 33 ASN B CA 1
ATOM 2309 C C . ASN B 1 33 ? 2.9 -4.516 5.73 1 98.38 33 ASN B C 1
ATOM 2311 O O . ASN B 1 33 ? 2.393 -4.844 6.805 1 98.38 33 ASN B O 1
ATOM 2315 N N . THR B 1 34 ? 2.59 -5.098 4.625 1 98.62 34 THR B N 1
ATOM 2316 C CA . THR B 1 34 ? 1.684 -6.238 4.57 1 98.62 34 THR B CA 1
ATOM 2317 C C . THR B 1 34 ? 2.381 -7.504 5.055 1 98.62 34 THR B C 1
ATOM 2319 O O . THR B 1 34 ? 1.902 -8.172 5.977 1 98.62 34 THR B O 1
ATOM 2322 N N . PHE B 1 35 ? 3.539 -7.773 4.535 1 98.69 35 PHE B N 1
ATOM 2323 C CA . PHE B 1 35 ? 4.23 -9.039 4.758 1 98.69 35 PHE B CA 1
ATOM 2324 C C . PHE B 1 35 ? 4.676 -9.164 6.211 1 98.69 35 PHE B C 1
ATOM 2326 O O . PHE B 1 35 ? 4.699 -10.266 6.762 1 98.69 35 PHE B O 1
ATOM 2333 N N . ARG B 1 36 ? 4.961 -8.078 6.891 1 97.81 36 ARG B N 1
ATOM 2334 C CA . ARG B 1 36 ? 5.402 -8.094 8.281 1 97.81 36 ARG B CA 1
ATOM 2335 C C . ARG B 1 36 ? 4.328 -8.688 9.188 1 97.81 36 ARG B C 1
ATOM 2337 O O . ARG B 1 36 ? 4.625 -9.156 10.289 1 97.81 36 ARG B O 1
ATOM 2344 N N . GLN B 1 37 ? 3.191 -8.672 8.703 1 97.81 37 GLN B N 1
ATOM 2345 C CA . GLN B 1 37 ? 2.07 -9.117 9.523 1 97.81 37 GLN B CA 1
ATOM 2346 C C . GLN B 1 37 ? 1.724 -10.578 9.25 1 97.81 37 GLN B C 1
ATOM 2348 O O . GLN B 1 37 ? 0.814 -11.133 9.867 1 97.81 37 GLN B O 1
ATOM 2353 N N . VAL B 1 38 ? 2.385 -11.203 8.32 1 98.06 38 VAL B N 1
ATOM 2354 C CA . VAL B 1 38 ? 2.135 -12.586 7.945 1 98.06 38 VAL B CA 1
ATOM 2355 C C . VAL B 1 38 ? 3.162 -13.5 8.617 1 98.06 38 VAL B C 1
ATOM 2357 O O . VAL B 1 38 ? 4.352 -13.445 8.289 1 98.06 38 VAL B O 1
ATOM 2360 N N . SER B 1 39 ? 2.676 -14.344 9.562 1 96.06 39 SER B N 1
ATOM 2361 C CA . SER B 1 39 ? 3.561 -15.258 10.273 1 96.06 39 SER B CA 1
ATOM 2362 C C . SER B 1 39 ? 4.199 -16.266 9.312 1 96.06 39 SER B C 1
ATOM 2364 O O . SER B 1 39 ? 3.537 -16.766 8.398 1 96.06 39 SER B O 1
ATOM 2366 N N . ARG B 1 40 ? 5.508 -16.516 9.492 1 96.5 40 ARG B N 1
ATOM 2367 C CA . ARG B 1 40 ? 6.254 -17.531 8.742 1 96.5 40 ARG B CA 1
ATOM 2368 C C . ARG B 1 40 ? 6.227 -17.234 7.25 1 96.5 40 ARG B C 1
ATOM 2370 O O . ARG B 1 40 ? 5.895 -18.109 6.445 1 96.5 40 ARG B O 1
ATOM 2377 N N . LEU B 1 41 ? 6.43 -16.031 6.922 1 98.12 41 LEU B N 1
ATOM 2378 C CA . LEU B 1 41 ? 6.59 -15.633 5.527 1 98.12 41 LEU B CA 1
ATOM 2379 C C . LEU B 1 41 ? 8.062 -15.383 5.199 1 98.12 41 LEU B C 1
ATOM 2381 O O . LEU B 1 41 ? 8.766 -14.711 5.957 1 98.12 41 LEU B O 1
ATOM 2385 N N . HIS B 1 42 ? 8.539 -15.992 4.188 1 98.12 42 HIS B N 1
ATOM 2386 C CA . HIS B 1 42 ? 9.859 -15.719 3.623 1 98.12 42 HIS B CA 1
ATOM 2387 C C . HIS B 1 42 ? 9.75 -14.961 2.305 1 98.12 42 HIS B C 1
ATOM 2389 O O . HIS B 1 42 ? 9.227 -15.492 1.32 1 98.12 42 HIS B O 1
ATOM 2395 N N . TRP B 1 43 ? 10.258 -13.742 2.311 1 98.81 43 TRP B N 1
ATOM 2396 C CA . TRP B 1 43 ? 10.156 -12.852 1.16 1 98.81 43 TRP B CA 1
ATOM 2397 C C . TRP B 1 43 ? 11.359 -13.016 0.231 1 98.81 43 TRP B C 1
ATOM 2399 O O . TRP B 1 43 ? 12.484 -12.703 0.605 1 98.81 43 TRP B O 1
ATOM 2409 N N . ILE B 1 44 ? 11.148 -13.539 -0.952 1 98.75 44 ILE B N 1
ATOM 2410 C CA . ILE B 1 44 ? 12.188 -13.672 -1.971 1 98.75 44 ILE B CA 1
ATOM 2411 C C . ILE B 1 44 ? 12.055 -12.539 -2.986 1 98.75 44 ILE B C 1
ATOM 2413 O O . ILE B 1 44 ? 11.227 -12.602 -3.896 1 98.75 44 ILE B O 1
ATOM 2417 N N . LEU B 1 45 ? 12.836 -11.555 -2.838 1 98.81 45 LEU B N 1
ATOM 2418 C CA . LEU B 1 45 ? 12.828 -10.375 -3.697 1 98.81 45 LEU B CA 1
ATOM 2419 C C . LEU B 1 45 ? 13.859 -10.508 -4.812 1 98.81 45 LEU B C 1
ATOM 2421 O O . LEU B 1 45 ? 15.039 -10.742 -4.551 1 98.81 45 LEU B O 1
ATOM 2425 N N . VAL B 1 46 ? 13.445 -10.375 -6.102 1 98.88 46 VAL B N 1
ATOM 2426 C CA . VAL B 1 46 ? 14.336 -10.586 -7.242 1 98.88 46 VAL B CA 1
ATOM 2427 C C . VAL B 1 46 ? 14.359 -9.328 -8.117 1 98.88 46 VAL B C 1
ATOM 2429 O O . VAL B 1 46 ? 13.367 -9.008 -8.773 1 98.88 46 VAL B O 1
ATOM 2432 N N . GLU B 1 47 ? 15.484 -8.633 -8.203 1 98.75 47 GLU B N 1
ATOM 2433 C CA . GLU B 1 47 ? 15.617 -7.438 -9.031 1 98.75 47 GLU B CA 1
ATOM 2434 C C . GLU B 1 47 ? 15.852 -7.801 -10.5 1 98.75 47 GLU B C 1
ATOM 2436 O O . GLU B 1 47 ? 16.672 -8.672 -10.797 1 98.75 47 GLU B O 1
ATOM 2441 N N . ASP B 1 48 ? 15.102 -7.195 -11.352 1 98.25 48 ASP B N 1
ATOM 2442 C CA . ASP B 1 48 ? 15.422 -7.234 -12.773 1 98.25 48 ASP B CA 1
ATOM 2443 C C . ASP B 1 48 ? 16.625 -6.344 -13.086 1 98.25 48 ASP B C 1
ATOM 2445 O O . ASP B 1 48 ? 16.469 -5.227 -13.586 1 98.25 48 ASP B O 1
ATOM 2449 N N . ALA B 1 49 ? 17.734 -6.859 -12.797 1 98.06 49 ALA B N 1
ATOM 2450 C CA . ALA B 1 49 ? 18.984 -6.102 -12.906 1 98.06 49 ALA B CA 1
ATOM 2451 C C . ALA B 1 49 ? 20.188 -7.035 -12.977 1 98.06 49 ALA B C 1
ATOM 2453 O O . ALA B 1 49 ? 20.094 -8.211 -12.617 1 98.06 49 ALA B O 1
ATOM 2454 N N . ALA B 1 50 ? 21.266 -6.508 -13.461 1 97.94 50 ALA B N 1
ATOM 2455 C CA . ALA B 1 50 ? 22.5 -7.281 -13.594 1 97.94 50 ALA B CA 1
ATOM 2456 C C . ALA B 1 50 ? 23.156 -7.508 -12.234 1 97.94 50 ALA B C 1
ATOM 2458 O O . ALA B 1 50 ? 23.938 -8.438 -12.062 1 97.94 50 ALA B O 1
ATOM 2459 N N . ALA B 1 51 ? 22.844 -6.641 -11.297 1 98.5 51 ALA B N 1
ATOM 2460 C CA . ALA B 1 51 ? 23.359 -6.73 -9.93 1 98.5 51 ALA B CA 1
ATOM 2461 C C . ALA B 1 51 ? 22.344 -6.199 -8.922 1 98.5 51 ALA B C 1
ATOM 2463 O O . ALA B 1 51 ? 21.406 -5.477 -9.297 1 98.5 51 ALA B O 1
ATOM 2464 N N . ARG B 1 52 ? 22.516 -6.598 -7.664 1 98.38 52 ARG B N 1
ATOM 2465 C CA . ARG B 1 52 ? 21.672 -6.062 -6.594 1 98.38 52 ARG B CA 1
ATOM 2466 C C . ARG B 1 52 ? 21.922 -4.566 -6.402 1 98.38 52 ARG B C 1
ATOM 2468 O O . ARG B 1 52 ? 23.078 -4.117 -6.391 1 98.38 52 ARG B O 1
ATOM 2475 N N . SER B 1 53 ? 20.922 -3.773 -6.391 1 98.38 53 SER B N 1
ATOM 2476 C CA . SER B 1 53 ? 21.062 -2.342 -6.141 1 98.38 53 SER B CA 1
ATOM 2477 C C . SER B 1 53 ? 21.281 -2.059 -4.66 1 98.38 53 SER B C 1
ATOM 2479 O O . SER B 1 53 ? 20.859 -2.84 -3.805 1 98.38 53 SER B O 1
ATOM 2481 N N . GLU B 1 54 ? 21.922 -0.935 -4.355 1 97.69 54 GLU B N 1
ATOM 2482 C CA . GLU B 1 54 ? 22.109 -0.511 -2.973 1 97.69 54 GLU B CA 1
ATOM 2483 C C . GLU B 1 54 ? 20.766 -0.228 -2.293 1 97.69 54 GLU B C 1
ATOM 2485 O O . GLU B 1 54 ? 20.578 -0.559 -1.12 1 97.69 54 GLU B O 1
ATOM 2490 N N . LEU B 1 55 ? 19.922 0.381 -3.02 1 97.62 55 LEU B N 1
ATOM 2491 C CA . LEU B 1 55 ? 18.609 0.728 -2.484 1 97.62 55 LEU B CA 1
ATOM 2492 C C . LEU B 1 55 ? 17.891 -0.512 -1.964 1 97.62 55 LEU B C 1
ATOM 2494 O O . LEU B 1 55 ? 17.469 -0.548 -0.807 1 97.62 55 LEU B O 1
ATOM 2498 N N . VAL B 1 56 ? 17.766 -1.504 -2.801 1 98.44 56 VAL B N 1
ATOM 2499 C CA . VAL B 1 56 ? 17.016 -2.699 -2.432 1 98.44 56 VAL B CA 1
ATOM 2500 C C . VAL B 1 56 ? 17.766 -3.471 -1.351 1 98.44 56 VAL B C 1
ATOM 2502 O O . VAL B 1 56 ? 17.156 -4.039 -0.443 1 98.44 56 VAL B O 1
ATOM 2505 N N . THR B 1 57 ? 19.062 -3.48 -1.414 1 98.31 57 THR B N 1
ATOM 2506 C CA . THR B 1 57 ? 19.875 -4.137 -0.396 1 98.31 57 THR B CA 1
ATOM 2507 C C . THR B 1 57 ? 19.625 -3.52 0.977 1 98.31 57 THR B C 1
ATOM 2509 O O . THR B 1 57 ? 19.391 -4.234 1.951 1 98.31 57 THR B O 1
ATOM 2512 N N . ARG B 1 58 ? 19.672 -2.197 1.063 1 97.44 58 ARG B N 1
ATOM 2513 C CA . ARG B 1 58 ? 19.422 -1.5 2.32 1 97.44 58 ARG B CA 1
ATOM 2514 C C . ARG B 1 58 ? 17.984 -1.714 2.781 1 97.44 58 ARG B C 1
ATOM 2516 O O . ARG B 1 58 ? 17.734 -1.908 3.971 1 97.44 58 ARG B O 1
ATOM 2523 N N . PHE B 1 59 ? 17.125 -1.718 1.854 1 97.94 59 PHE B N 1
ATOM 2524 C CA . PHE B 1 59 ? 15.711 -1.91 2.172 1 97.94 59 PHE B CA 1
ATOM 2525 C C . PHE B 1 59 ? 15.484 -3.27 2.82 1 97.94 59 PHE B C 1
ATOM 2527 O O . PHE B 1 59 ? 14.844 -3.363 3.867 1 97.94 59 PHE B O 1
ATOM 2534 N N . VAL B 1 60 ? 15.977 -4.312 2.197 1 96.94 60 VAL B N 1
ATOM 2535 C CA . VAL B 1 60 ? 15.781 -5.688 2.65 1 96.94 60 VAL B CA 1
ATOM 2536 C C . VAL B 1 60 ? 16.406 -5.875 4.027 1 96.94 60 VAL B C 1
ATOM 2538 O O . VAL B 1 60 ? 15.875 -6.594 4.871 1 96.94 60 VAL B O 1
ATOM 2541 N N . ALA B 1 61 ? 17.516 -5.258 4.254 1 96.06 61 ALA B N 1
ATOM 2542 C CA . ALA B 1 61 ? 18.219 -5.352 5.535 1 96.06 61 ALA B CA 1
ATOM 2543 C C . ALA B 1 61 ? 17.359 -4.801 6.668 1 96.06 61 ALA B C 1
ATOM 2545 O O . ALA B 1 61 ? 17.438 -5.277 7.805 1 96.06 61 ALA B O 1
ATOM 2546 N N . GLY B 1 62 ? 16.453 -3.859 6.34 1 94.62 62 GLY B N 1
ATOM 2547 C CA . GLY B 1 62 ? 15.641 -3.221 7.359 1 94.62 62 GLY B CA 1
ATOM 2548 C C . GLY B 1 62 ? 14.172 -3.598 7.266 1 94.62 62 GLY B C 1
ATOM 2549 O O . GLY B 1 62 ? 13.32 -2.951 7.879 1 94.62 62 GLY B O 1
ATOM 2550 N N . ALA B 1 63 ? 13.867 -4.574 6.477 1 93.62 63 ALA B N 1
ATOM 2551 C CA . ALA B 1 63 ? 12.477 -4.879 6.164 1 93.62 63 ALA B CA 1
ATOM 2552 C C . ALA B 1 63 ? 11.758 -5.484 7.367 1 93.62 63 ALA B C 1
ATOM 2554 O O . ALA B 1 63 ? 10.531 -5.41 7.473 1 93.62 63 ALA B O 1
ATOM 2555 N N . GLY B 1 64 ? 12.461 -6.141 8.352 1 93.38 64 GLY B N 1
ATOM 2556 C CA . GLY B 1 64 ? 11.859 -6.688 9.555 1 93.38 64 GLY B CA 1
ATOM 2557 C C . GLY B 1 64 ? 11.242 -8.055 9.344 1 93.38 64 GLY B C 1
ATOM 2558 O O . GLY B 1 64 ? 10.305 -8.438 10.055 1 93.38 64 GLY B O 1
ATOM 2559 N N . LEU B 1 65 ? 11.516 -8.711 8.312 1 95.5 65 LEU B N 1
ATOM 2560 C CA . LEU B 1 65 ? 11.078 -10.078 8.055 1 95.5 65 LEU B CA 1
ATOM 2561 C C . LEU B 1 65 ? 12.141 -10.844 7.273 1 95.5 65 LEU B C 1
ATOM 2563 O O . LEU B 1 65 ? 13.047 -10.25 6.688 1 95.5 65 LEU B O 1
ATOM 2567 N N . PRO B 1 66 ? 12.141 -12.258 7.328 1 97.19 66 PRO B N 1
ATOM 2568 C CA . PRO B 1 66 ? 13.109 -13.039 6.555 1 97.19 66 PRO B CA 1
ATOM 2569 C C . PRO B 1 66 ? 13.039 -12.75 5.055 1 97.19 66 PRO B C 1
ATOM 2571 O O . PRO B 1 66 ? 11.961 -12.789 4.465 1 97.19 66 PRO B O 1
ATOM 2574 N N . CYS B 1 67 ? 14.18 -12.422 4.5 1 97.94 67 CYS B N 1
ATOM 2575 C CA . CYS B 1 67 ? 14.227 -12.031 3.098 1 97.94 67 CYS B CA 1
ATOM 2576 C C . CYS B 1 67 ? 15.414 -12.672 2.389 1 97.94 67 CYS B C 1
ATOM 2578 O O . CYS B 1 67 ? 16.422 -12.984 3.021 1 97.94 67 CYS B O 1
ATOM 2580 N N . THR B 1 68 ? 15.258 -13.016 1.224 1 98.44 68 THR B N 1
ATOM 2581 C CA . THR B 1 68 ? 16.312 -13.328 0.276 1 98.44 68 THR B CA 1
ATOM 2582 C C . THR B 1 68 ? 16.312 -12.344 -0.886 1 98.44 68 THR B C 1
ATOM 2584 O O . THR B 1 68 ? 15.273 -12.062 -1.476 1 98.44 68 THR B O 1
ATOM 2587 N N . HIS B 1 69 ? 17.422 -11.734 -1.135 1 98.81 69 HIS B N 1
ATOM 2588 C CA . HIS B 1 69 ? 17.578 -10.734 -2.184 1 98.81 69 HIS B CA 1
ATOM 2589 C C . HIS B 1 69 ? 18.344 -11.297 -3.375 1 98.81 69 HIS B C 1
ATOM 2591 O O . HIS B 1 69 ? 19.531 -11.609 -3.264 1 98.81 69 HIS B O 1
ATOM 2597 N N . LEU B 1 70 ? 17.703 -11.461 -4.5 1 98.88 70 LEU B N 1
ATOM 2598 C CA . LEU B 1 70 ? 18.281 -12.008 -5.723 1 98.88 70 LEU B CA 1
ATOM 2599 C C . LEU B 1 70 ? 18.25 -10.984 -6.848 1 98.88 70 LEU B C 1
ATOM 2601 O O . LEU B 1 70 ? 17.734 -9.883 -6.676 1 98.88 70 LEU B O 1
ATOM 2605 N N . HIS B 1 71 ? 18.859 -11.289 -7.938 1 98.75 71 HIS B N 1
ATOM 2606 C CA . HIS B 1 71 ? 18.844 -10.469 -9.148 1 98.75 71 HIS B CA 1
ATOM 2607 C C . HIS B 1 71 ? 19.031 -11.328 -10.391 1 98.75 71 HIS B C 1
ATOM 2609 O O . HIS B 1 71 ? 19.719 -12.352 -10.344 1 98.75 71 HIS B O 1
ATOM 2615 N N . VAL B 1 72 ? 18.406 -11 -11.461 1 98.56 72 VAL B N 1
ATOM 2616 C CA . VAL B 1 72 ? 18.609 -11.539 -12.797 1 98.56 72 VAL B CA 1
ATOM 2617 C C . VAL B 1 72 ? 18.047 -10.578 -13.836 1 98.56 72 VAL B C 1
ATOM 2619 O O . VAL B 1 72 ? 16.891 -10.172 -13.758 1 98.56 72 VAL B O 1
ATOM 2622 N N . PRO B 1 73 ? 18.844 -10.125 -14.758 1 97.19 73 PRO B N 1
ATOM 2623 C CA . PRO B 1 73 ? 18.328 -9.172 -15.742 1 97.19 73 PRO B CA 1
ATOM 2624 C C . PRO B 1 73 ? 17.453 -9.836 -16.812 1 97.19 73 PRO B C 1
ATOM 2626 O O . PRO B 1 73 ? 17.75 -10.953 -17.234 1 97.19 73 PRO B O 1
ATOM 2629 N N . THR B 1 74 ? 16.344 -9.195 -17.125 1 95.5 74 THR B N 1
ATOM 2630 C CA . THR B 1 74 ? 15.625 -9.578 -18.344 1 95.5 74 THR B CA 1
ATOM 2631 C C . THR B 1 74 ? 16.438 -9.227 -19.578 1 95.5 74 THR B C 1
ATOM 2633 O O . THR B 1 74 ? 16.906 -8.094 -19.734 1 95.5 74 THR B O 1
ATOM 2636 N N . PRO B 1 75 ? 16.656 -10.164 -20.469 1 93.5 75 PRO B N 1
ATOM 2637 C CA . PRO B 1 75 ? 17.375 -9.852 -21.703 1 93.5 75 PRO B CA 1
ATOM 2638 C C . PRO B 1 75 ? 16.75 -8.703 -22.484 1 93.5 75 PRO B C 1
ATOM 2640 O O . PRO B 1 75 ? 15.523 -8.602 -22.562 1 93.5 75 PRO B O 1
ATOM 2643 N N . ARG B 1 76 ? 17.547 -7.914 -23.078 1 91.56 76 ARG B N 1
ATOM 2644 C CA . ARG B 1 76 ? 17.141 -6.684 -23.734 1 91.56 76 ARG B CA 1
ATOM 2645 C C . ARG B 1 76 ? 16.078 -6.965 -24.797 1 91.56 76 ARG B C 1
ATOM 2647 O O . ARG B 1 76 ? 15.148 -6.18 -24.984 1 91.56 76 ARG B O 1
ATOM 2654 N N . ARG B 1 77 ? 16.203 -8.023 -25.516 1 89.06 77 ARG B N 1
ATOM 2655 C CA . ARG B 1 77 ? 15.297 -8.367 -26.625 1 89.06 77 ARG B CA 1
ATOM 2656 C C . ARG B 1 77 ? 13.875 -8.586 -26.109 1 89.06 77 ARG B C 1
ATOM 2658 O O . ARG B 1 77 ? 12.914 -8.508 -26.875 1 89.06 77 ARG B O 1
ATOM 2665 N N . TYR B 1 78 ? 13.789 -8.844 -24.797 1 88.25 78 TYR B N 1
ATOM 2666 C CA . TYR B 1 78 ? 12.477 -9.133 -24.25 1 88.25 78 TYR B CA 1
ATOM 2667 C C . TYR B 1 78 ? 11.93 -7.941 -23.469 1 88.25 78 TYR B C 1
ATOM 2669 O O . TYR B 1 78 ? 10.844 -8.016 -22.891 1 88.25 78 TYR B O 1
ATOM 2677 N N . LYS B 1 79 ? 12.68 -6.883 -23.422 1 86.31 79 LYS B N 1
ATOM 2678 C CA . LYS B 1 79 ? 12.211 -5.672 -22.75 1 86.31 79 LYS B CA 1
ATOM 2679 C C . LYS B 1 79 ? 11.414 -4.789 -23.703 1 86.31 79 LYS B C 1
ATOM 2681 O O . LYS B 1 79 ? 11.859 -3.693 -24.062 1 86.31 79 LYS B O 1
ATOM 2686 N N . ARG B 1 80 ? 10.391 -5.234 -24.234 1 82.31 80 ARG B N 1
ATOM 2687 C CA . ARG B 1 80 ? 9.516 -4.5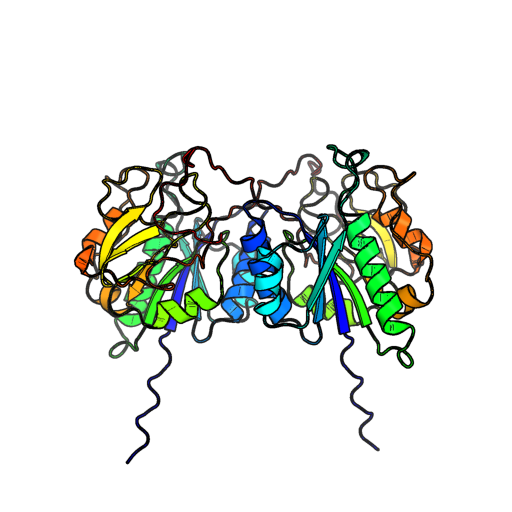2 -25.156 1 82.31 80 ARG B CA 1
ATOM 2688 C C . ARG B 1 80 ? 8.07 -4.566 -24.688 1 82.31 80 ARG B C 1
ATOM 2690 O O . ARG B 1 80 ? 7.664 -5.504 -24 1 82.31 80 ARG B O 1
ATOM 2697 N N . PRO B 1 81 ? 7.367 -3.471 -25.031 1 77.94 81 PRO B N 1
ATOM 2698 C CA . PRO B 1 81 ? 5.949 -3.48 -24.656 1 77.94 81 PRO B CA 1
ATOM 2699 C C . PRO B 1 81 ? 5.215 -4.715 -25.172 1 77.94 81 PRO B C 1
ATOM 2701 O O . PRO B 1 81 ? 5.465 -5.172 -26.297 1 77.94 81 PRO B O 1
ATOM 2704 N N . GLY B 1 82 ? 4.398 -5.344 -24.359 1 75.25 82 GLY B N 1
ATOM 2705 C CA . GLY B 1 82 ? 3.568 -6.461 -24.781 1 75.25 82 GLY B CA 1
ATOM 2706 C C . GLY B 1 82 ? 4.168 -7.812 -24.438 1 75.25 82 GLY B C 1
ATOM 2707 O O . GLY B 1 82 ? 3.488 -8.836 -24.516 1 75.25 82 GLY B O 1
ATOM 2708 N N . LEU B 1 83 ? 5.434 -7.789 -24.141 1 78.38 83 LEU B N 1
ATOM 2709 C CA . LEU B 1 83 ? 6.078 -9.047 -23.766 1 78.38 83 LEU B CA 1
ATOM 2710 C C . LEU B 1 83 ? 5.957 -9.297 -22.266 1 78.38 83 LEU B C 1
ATOM 2712 O O . LEU B 1 83 ? 5.902 -8.352 -21.469 1 78.38 83 LEU B O 1
ATOM 2716 N N . PRO B 1 84 ? 5.918 -10.609 -22 1 81.31 84 PRO B N 1
ATOM 2717 C CA . PRO B 1 84 ? 5.84 -10.938 -20.578 1 81.31 84 PRO B CA 1
ATOM 2718 C C . PRO B 1 84 ? 7.016 -10.375 -19.781 1 81.31 84 PRO B C 1
ATOM 2720 O O . PRO B 1 84 ? 8.148 -10.375 -20.266 1 81.31 84 PRO B O 1
ATOM 2723 N N . ARG B 1 85 ? 6.625 -9.906 -18.672 1 84.44 85 ARG B N 1
ATOM 2724 C CA . ARG B 1 85 ? 7.641 -9.375 -17.766 1 84.44 85 ARG B CA 1
ATOM 2725 C C . ARG B 1 85 ? 7.902 -10.328 -16.609 1 84.44 85 ARG B C 1
ATOM 2727 O O . ARG B 1 85 ? 7.094 -11.219 -16.328 1 84.44 85 ARG B O 1
ATOM 2734 N N . ALA B 1 86 ? 9.016 -10.289 -16.062 1 92.81 86 ALA B N 1
ATOM 2735 C CA . ALA B 1 86 ? 9.383 -10.891 -14.781 1 92.81 86 ALA B CA 1
ATOM 2736 C C . ALA B 1 86 ? 9.508 -12.406 -14.906 1 92.81 86 ALA B C 1
ATOM 2738 O O . ALA B 1 86 ? 9.484 -13.125 -13.906 1 92.81 86 ALA B O 1
ATOM 2739 N N . THR B 1 87 ? 9.602 -12.977 -16.156 1 94.56 87 THR B N 1
ATOM 2740 C CA . THR B 1 87 ? 9.75 -14.414 -16.344 1 94.56 87 THR B CA 1
ATOM 2741 C C . THR B 1 87 ? 11.039 -14.922 -15.695 1 94.56 87 THR B C 1
ATOM 2743 O O . THR B 1 87 ? 11.008 -15.859 -14.891 1 94.56 87 THR B O 1
ATOM 2746 N N . GLU B 1 88 ? 12.133 -14.234 -16.016 1 96.38 88 GLU B N 1
ATOM 2747 C CA . GLU B 1 88 ? 13.438 -14.633 -15.484 1 96.38 88 GLU B CA 1
ATOM 2748 C C . GLU B 1 88 ? 13.477 -14.5 -13.961 1 96.38 88 GLU B C 1
ATOM 2750 O O . GLU B 1 88 ? 14.055 -15.352 -13.281 1 96.38 88 GLU B O 1
ATOM 2755 N N . GLN B 1 89 ? 12.914 -13.461 -13.453 1 98.31 89 GLN B N 1
ATOM 2756 C CA . GLN B 1 89 ? 12.914 -13.195 -12.023 1 98.31 89 GLN B CA 1
ATOM 2757 C C . GLN B 1 89 ? 12.117 -14.258 -11.266 1 98.31 89 GLN B C 1
ATOM 2759 O O . GLN B 1 89 ? 12.555 -14.734 -10.219 1 98.31 89 GLN B O 1
ATOM 2764 N N . ARG B 1 90 ? 10.914 -14.633 -11.742 1 98.12 90 ARG B N 1
ATOM 2765 C CA . ARG B 1 90 ? 10.133 -15.695 -11.109 1 98.12 90 ARG B CA 1
ATOM 2766 C C . ARG B 1 90 ? 10.883 -17.016 -11.125 1 98.12 90 ARG B C 1
ATOM 2768 O O . ARG B 1 90 ? 10.898 -17.734 -10.125 1 98.12 90 ARG B O 1
ATOM 2775 N N . ASN B 1 91 ? 11.508 -17.328 -12.266 1 98.19 91 ASN B N 1
ATOM 2776 C CA . ASN B 1 91 ? 12.266 -18.562 -12.383 1 98.19 91 ASN B CA 1
ATOM 2777 C C . ASN B 1 91 ? 13.469 -18.578 -11.438 1 98.19 91 ASN B C 1
ATOM 2779 O O . ASN B 1 91 ? 13.844 -19.625 -10.906 1 98.19 91 ASN B O 1
ATOM 2783 N N . ALA B 1 92 ? 14.109 -17.406 -11.297 1 98.69 92 ALA B N 1
ATOM 2784 C CA . ALA B 1 92 ? 15.219 -17.312 -10.352 1 98.69 92 ALA B CA 1
ATOM 2785 C C . ALA B 1 92 ? 14.75 -17.625 -8.93 1 98.69 92 ALA B C 1
ATOM 2787 O O . ALA B 1 92 ? 15.461 -18.297 -8.172 1 98.69 92 ALA B O 1
ATOM 2788 N N . GLY B 1 93 ? 13.609 -17.094 -8.578 1 98.69 93 GLY B N 1
ATOM 2789 C CA . GLY B 1 93 ? 13.031 -17.438 -7.281 1 98.69 93 GLY B CA 1
ATOM 2790 C C . GLY B 1 93 ? 12.742 -18.906 -7.117 1 98.69 93 GLY B C 1
ATOM 2791 O O . GLY B 1 93 ? 13.031 -19.5 -6.07 1 98.69 93 GLY B O 1
ATOM 2792 N N . LEU B 1 94 ? 12.18 -19.531 -8.141 1 98.5 94 LEU B N 1
ATOM 2793 C CA . LEU B 1 94 ? 11.891 -20.969 -8.133 1 98.5 94 LEU B CA 1
ATOM 2794 C C . LEU B 1 94 ? 13.164 -21.781 -7.945 1 98.5 94 LEU B C 1
ATOM 2796 O O . LEU B 1 94 ? 13.195 -22.719 -7.152 1 98.5 94 LEU B O 1
ATOM 2800 N N . ALA B 1 95 ? 14.148 -21.406 -8.727 1 98.19 95 ALA B N 1
ATOM 2801 C CA . ALA B 1 95 ? 15.43 -22.109 -8.633 1 98.19 95 ALA B CA 1
ATOM 2802 C C . ALA B 1 95 ? 16 -22.016 -7.227 1 98.19 95 ALA B C 1
ATOM 2804 O O . ALA B 1 95 ? 16.5 -23.016 -6.688 1 98.19 95 ALA B O 1
ATOM 2805 N N . TRP B 1 96 ? 16.016 -20.859 -6.668 1 97.81 96 TRP B N 1
ATOM 2806 C CA . TRP B 1 96 ? 16.5 -20.672 -5.309 1 97.81 96 TRP B CA 1
ATOM 2807 C C . TRP B 1 96 ? 15.766 -21.562 -4.328 1 97.81 96 TRP B C 1
ATOM 2809 O O . TRP B 1 96 ? 16.375 -22.203 -3.471 1 97.81 96 TRP B O 1
ATOM 2819 N N . LEU B 1 97 ? 14.469 -21.547 -4.449 1 96.44 97 LEU B N 1
ATOM 2820 C CA . LEU B 1 97 ? 13.625 -22.344 -3.559 1 96.44 97 LEU B CA 1
ATOM 2821 C C . LEU B 1 97 ? 13.969 -23.828 -3.648 1 96.44 97 LEU B C 1
ATOM 2823 O O . LEU B 1 97 ? 14.102 -24.5 -2.623 1 96.44 97 LEU B O 1
ATOM 2827 N N . ARG B 1 98 ? 14.102 -24.375 -4.797 1 96.44 98 ARG B N 1
ATOM 2828 C CA . ARG B 1 98 ? 14.453 -25.781 -5.016 1 96.44 98 ARG B CA 1
ATOM 2829 C C . ARG B 1 98 ? 15.828 -26.094 -4.449 1 96.44 98 ARG B C 1
ATOM 2831 O O . ARG B 1 98 ? 16.016 -27.125 -3.803 1 96.44 98 ARG B O 1
ATOM 2838 N N . GLN B 1 99 ? 16.781 -25.203 -4.734 1 95.62 99 GLN B N 1
ATOM 2839 C CA . GLN B 1 99 ? 18.141 -25.406 -4.234 1 95.62 99 GLN B CA 1
ATOM 2840 C C . GLN B 1 99 ? 18.156 -25.422 -2.709 1 95.62 99 GLN B C 1
ATOM 2842 O O . GLN B 1 99 ? 18.844 -26.266 -2.105 1 95.62 99 GLN B O 1
ATOM 2847 N N . ARG B 1 100 ? 17.438 -24.531 -2.131 1 92.81 100 ARG B N 1
ATOM 2848 C CA . ARG B 1 100 ? 17.391 -24.438 -0.676 1 92.81 100 ARG B CA 1
ATOM 2849 C C . ARG B 1 100 ? 16.844 -25.734 -0.064 1 92.81 100 ARG B C 1
ATOM 2851 O O . ARG B 1 100 ? 17.312 -26.156 0.994 1 92.81 100 ARG B O 1
ATOM 2858 N N . HIS B 1 101 ? 15.945 -26.406 -0.692 1 92.38 101 HIS B N 1
ATOM 2859 C CA . HIS B 1 101 ? 15.25 -27.531 -0.097 1 92.38 101 HIS B CA 1
ATOM 2860 C C . HIS B 1 101 ? 15.844 -28.859 -0.577 1 92.38 101 HIS B C 1
ATOM 2862 O O . HIS B 1 101 ? 15.414 -29.922 -0.149 1 92.38 101 HIS B O 1
ATOM 2868 N N . GLN B 1 102 ? 16.688 -28.875 -1.514 1 85.06 102 GLN B N 1
ATOM 2869 C CA . GLN B 1 102 ? 17.359 -30.078 -1.984 1 85.06 102 GLN B CA 1
ATOM 2870 C C . GLN B 1 102 ? 18.125 -30.75 -0.854 1 85.06 102 GLN B C 1
ATOM 2872 O O . GLN B 1 102 ? 18.203 -31.984 -0.797 1 85.06 102 GLN B O 1
ATOM 2877 N N . HIS B 1 103 ? 18.656 -29.938 0.041 1 76.94 103 HIS B N 1
ATOM 2878 C CA . HIS B 1 103 ? 19.547 -30.516 1.044 1 76.94 103 HIS B CA 1
ATOM 2879 C C . HIS B 1 103 ? 18.891 -30.547 2.418 1 76.94 103 HIS B C 1
ATOM 2881 O O . HIS B 1 103 ? 19.562 -30.75 3.43 1 76.94 103 HIS B O 1
ATOM 2887 N N . LEU B 1 104 ? 17.672 -30.203 2.371 1 75.19 104 LEU B N 1
ATOM 2888 C CA . LEU B 1 104 ? 16.969 -30.188 3.65 1 75.19 104 LEU B CA 1
ATOM 2889 C C . LEU B 1 104 ? 16.125 -31.453 3.816 1 75.19 104 LEU B C 1
ATOM 2891 O O . LEU B 1 104 ? 15.727 -32.062 2.83 1 75.19 104 LEU B O 1
ATOM 2895 N N . PRO B 1 105 ? 16.125 -31.969 5.105 1 73.75 105 PRO B N 1
ATOM 2896 C CA . PRO B 1 105 ? 15.195 -33.062 5.324 1 73.75 105 PRO B CA 1
ATOM 2897 C C . PRO B 1 105 ? 13.812 -32.812 4.75 1 73.75 105 PRO B C 1
ATOM 2899 O O . PRO B 1 105 ? 13.508 -31.672 4.363 1 73.75 105 PRO B O 1
ATOM 2902 N N . PRO B 1 106 ? 13.031 -33.844 4.727 1 67.81 106 PRO B N 1
ATOM 2903 C CA . PRO B 1 106 ? 11.719 -33.656 4.098 1 67.81 106 PRO B CA 1
ATOM 2904 C C . PRO B 1 106 ? 11.07 -32.312 4.48 1 67.81 106 PRO B C 1
ATOM 2906 O O . PRO B 1 106 ? 11.055 -31.953 5.656 1 67.81 106 PRO B O 1
ATOM 2909 N N . PRO B 1 107 ? 10.664 -31.75 3.469 1 62.88 107 PRO B N 1
ATOM 2910 C CA . PRO B 1 107 ? 10.305 -30.344 3.635 1 62.88 107 PRO B CA 1
ATOM 2911 C C . PRO B 1 107 ? 9.07 -30.141 4.512 1 62.88 107 PRO B C 1
ATOM 2913 O O . PRO B 1 107 ? 8.133 -30.953 4.453 1 62.88 107 PRO B O 1
ATOM 2916 N N . GLN B 1 108 ? 9.234 -29.375 5.426 1 78.81 108 GLN B N 1
ATOM 2917 C CA . GLN B 1 108 ? 8.078 -28.844 6.145 1 78.81 108 GLN B CA 1
ATOM 2918 C C . GLN B 1 108 ? 7.039 -28.281 5.18 1 78.81 108 GLN B C 1
ATOM 2920 O O . GLN B 1 108 ? 7.375 -27.875 4.066 1 78.81 108 GLN B O 1
ATOM 2925 N N . PRO B 1 109 ? 5.824 -28.469 5.535 1 90.06 109 PRO B N 1
ATOM 2926 C CA . PRO B 1 109 ? 4.785 -27.891 4.684 1 90.06 109 PRO B CA 1
ATOM 2927 C C . PRO B 1 109 ? 5.035 -26.422 4.355 1 90.06 109 PRO B C 1
ATOM 2929 O O . PRO B 1 109 ? 5.551 -25.672 5.195 1 90.06 109 PRO B O 1
ATOM 2932 N N . GLY B 1 110 ? 4.809 -26.047 3.107 1 96.31 110 GLY B N 1
ATOM 2933 C CA . GLY B 1 110 ? 4.969 -24.672 2.648 1 96.31 110 GLY B CA 1
ATOM 2934 C C . GLY B 1 110 ? 4.137 -24.359 1.423 1 96.31 110 GLY B C 1
ATOM 2935 O O . GLY B 1 110 ? 3.547 -25.25 0.813 1 96.31 110 GLY B O 1
ATOM 2936 N N . VAL B 1 111 ? 4.012 -23.109 1.146 1 98.31 111 VAL B N 1
ATOM 2937 C CA . VAL B 1 111 ? 3.242 -22.625 0.005 1 98.31 111 VAL B CA 1
ATOM 2938 C C . VAL B 1 111 ? 4.055 -21.578 -0.76 1 98.31 111 VAL B C 1
ATOM 2940 O O . VAL B 1 111 ? 4.746 -20.766 -0.156 1 98.31 111 VAL B O 1
ATOM 2943 N N . LEU B 1 112 ? 4.02 -21.703 -2.02 1 98.69 112 LEU B N 1
ATOM 2944 C CA . LEU B 1 112 ? 4.633 -20.719 -2.898 1 98.69 112 LEU B CA 1
ATOM 2945 C C . LEU B 1 112 ? 3.584 -19.766 -3.463 1 98.69 112 LEU B C 1
ATOM 2947 O O . LEU B 1 112 ? 2.525 -20.203 -3.922 1 98.69 112 LEU B O 1
ATOM 2951 N N . PHE B 1 113 ? 3.859 -18.547 -3.404 1 98.88 113 PHE B N 1
ATOM 2952 C CA . PHE B 1 113 ? 2.99 -17.5 -3.92 1 98.88 113 PHE B CA 1
ATOM 2953 C C . PHE B 1 113 ? 3.797 -16.453 -4.691 1 98.88 113 PHE B C 1
ATOM 2955 O O . PHE B 1 113 ? 4.871 -16.047 -4.254 1 98.88 113 PHE B O 1
ATOM 2962 N N . PHE B 1 114 ? 3.361 -16.062 -5.871 1 98.62 114 PHE B N 1
ATOM 2963 C CA . PHE B 1 114 ? 3.971 -14.992 -6.648 1 98.62 114 PHE B CA 1
ATOM 2964 C C . PHE B 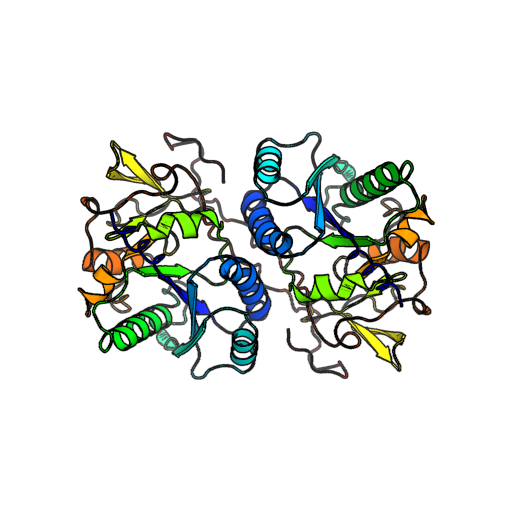1 114 ? 3.293 -13.656 -6.355 1 98.62 114 PHE B C 1
ATOM 2966 O O . PHE B 1 114 ? 2.123 -13.461 -6.691 1 98.62 114 PHE B O 1
ATOM 2973 N N . ALA B 1 115 ? 3.998 -12.742 -5.77 1 98.69 115 ALA B N 1
ATOM 2974 C CA . ALA B 1 115 ? 3.453 -11.461 -5.332 1 98.69 115 ALA B CA 1
ATOM 2975 C C . ALA B 1 115 ? 4.086 -10.305 -6.098 1 98.69 115 ALA B C 1
ATOM 2977 O O . ALA B 1 115 ? 5.262 -9.992 -5.895 1 98.69 115 ALA B O 1
ATOM 2978 N N . ASP B 1 116 ? 3.33 -9.656 -6.902 1 97.56 116 ASP B N 1
ATOM 2979 C CA . ASP B 1 116 ? 3.807 -8.445 -7.57 1 97.56 116 ASP B CA 1
ATOM 2980 C C . ASP B 1 116 ? 4.055 -7.328 -6.562 1 97.56 116 ASP B C 1
ATOM 2982 O O . ASP B 1 116 ? 3.318 -7.191 -5.582 1 97.56 116 ASP B O 1
ATOM 2986 N N . ASP B 1 117 ? 5.031 -6.484 -6.809 1 97.75 117 ASP B N 1
ATOM 2987 C CA . ASP B 1 117 ? 5.449 -5.504 -5.812 1 97.75 117 ASP B CA 1
ATOM 2988 C C . ASP B 1 117 ? 4.496 -4.312 -5.777 1 97.75 117 ASP B C 1
ATOM 2990 O O . ASP B 1 117 ? 4.578 -3.469 -4.883 1 97.75 117 ASP B O 1
ATOM 2994 N N . ASP B 1 118 ? 3.518 -4.199 -6.723 1 96.12 118 ASP B N 1
ATOM 2995 C CA .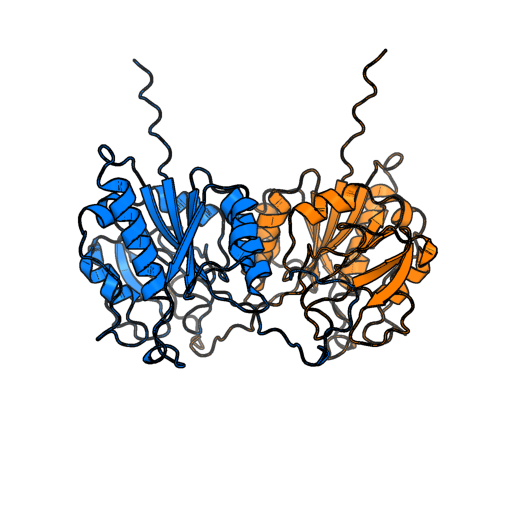 ASP B 1 118 ? 2.633 -3.037 -6.703 1 96.12 118 ASP B CA 1
ATOM 2996 C C . ASP B 1 118 ? 1.175 -3.461 -6.535 1 96.12 118 ASP B C 1
ATOM 2998 O O . ASP B 1 118 ? 0.267 -2.633 -6.633 1 96.12 118 ASP B O 1
ATOM 3002 N N . ASN B 1 119 ? 0.877 -4.793 -6.297 1 98.12 119 ASN B N 1
ATOM 3003 C CA . ASN B 1 119 ? -0.481 -5.238 -6.004 1 98.12 119 ASN B CA 1
ATOM 3004 C C . ASN B 1 119 ? -0.867 -4.945 -4.559 1 98.12 119 ASN B C 1
ATOM 3006 O O . ASN B 1 119 ? -0.026 -4.535 -3.756 1 98.12 119 ASN B O 1
ATOM 3010 N N . THR B 1 120 ? -2.143 -5.02 -4.312 1 98.62 120 THR B N 1
ATOM 3011 C CA . THR B 1 120 ? -2.67 -4.891 -2.957 1 98.62 120 THR B CA 1
ATOM 3012 C C . THR B 1 120 ? -3.172 -6.234 -2.441 1 98.62 120 THR B C 1
ATOM 3014 O O . THR B 1 120 ? -3.904 -6.938 -3.141 1 98.62 120 THR B O 1
ATOM 3017 N N . TYR B 1 121 ? -2.812 -6.637 -1.252 1 98.75 121 TYR B N 1
ATOM 3018 C CA . TYR B 1 121 ? -3.15 -7.938 -0.682 1 98.75 121 TYR B CA 1
ATOM 3019 C C . TYR B 1 121 ? -3.838 -7.777 0.669 1 98.75 121 TYR B C 1
ATOM 3021 O O . TYR B 1 121 ? -3.336 -7.074 1.549 1 98.75 121 TYR B O 1
ATOM 3029 N N . SER B 1 122 ? -4.949 -8.406 0.787 1 98.38 122 SER B N 1
ATOM 3030 C CA . SER B 1 122 ? -5.516 -8.57 2.121 1 98.38 122 SER B CA 1
ATOM 3031 C C . SER B 1 122 ? -4.715 -9.586 2.939 1 98.38 122 SER B C 1
ATOM 3033 O O . SER B 1 122 ? -4.207 -10.562 2.396 1 98.38 122 SER B O 1
ATOM 3035 N N . LEU B 1 123 ? -4.688 -9.406 4.25 1 98.12 123 LEU B N 1
ATOM 3036 C CA . LEU B 1 123 ? -4.016 -10.375 5.113 1 98.12 123 LEU B CA 1
ATOM 3037 C C . LEU B 1 123 ? -4.719 -11.727 5.062 1 98.12 123 LEU B C 1
ATOM 3039 O O . LEU B 1 123 ? -4.074 -12.766 5.195 1 98.12 123 LEU B O 1
ATOM 3043 N N . GLU B 1 124 ? -5.992 -11.719 4.887 1 97.81 124 GLU B N 1
ATOM 3044 C CA . GLU B 1 124 ? -6.797 -12.93 4.828 1 97.81 124 GLU B CA 1
ATOM 3045 C C . GLU B 1 124 ? -6.312 -13.867 3.723 1 97.81 124 GLU B C 1
ATOM 3047 O O . GLU B 1 124 ? -6.41 -15.086 3.846 1 97.81 124 GLU B O 1
ATOM 3052 N N . LEU B 1 125 ? -5.809 -13.273 2.666 1 98.75 125 LEU B N 1
ATOM 3053 C CA . LEU B 1 125 ? -5.309 -14.078 1.555 1 98.75 125 LEU B CA 1
ATOM 3054 C C . LEU B 1 125 ? -4.23 -15.047 2.029 1 98.75 125 LEU B C 1
ATOM 3056 O O . LEU B 1 125 ? -4.242 -16.219 1.657 1 98.75 125 LEU B O 1
ATOM 3060 N N . PHE B 1 126 ? -3.354 -14.586 2.863 1 98.62 126 PHE B N 1
ATOM 3061 C CA . PHE B 1 126 ? -2.209 -15.367 3.309 1 98.62 126 PHE B CA 1
ATOM 3062 C C . PHE B 1 126 ? -2.643 -16.453 4.297 1 98.62 126 PHE B C 1
ATOM 3064 O O . PHE B 1 126 ? -2.037 -17.516 4.355 1 98.62 126 PHE B O 1
ATOM 3071 N N . GLN B 1 127 ? -3.648 -16.188 5.027 1 96.88 127 GLN B N 1
ATOM 3072 C CA . GLN B 1 127 ? -4.219 -17.219 5.879 1 96.88 127 GLN B CA 1
ATOM 3073 C C . GLN B 1 127 ? -4.844 -18.328 5.043 1 96.88 127 GLN B C 1
ATOM 3075 O O . GLN B 1 127 ? -4.641 -19.516 5.328 1 96.88 127 GLN B O 1
ATOM 3080 N N . GLU B 1 128 ? -5.516 -17.922 4.031 1 97 128 GLU B N 1
ATOM 3081 C CA . GLU B 1 128 ? -6.215 -18.875 3.17 1 97 128 GLU B CA 1
ATOM 3082 C C . GLU B 1 128 ? -5.23 -19.766 2.426 1 97 128 GLU B C 1
ATOM 3084 O O . GLU B 1 128 ? -5.449 -20.969 2.311 1 97 128 GLU B O 1
ATOM 3089 N N . MET B 1 129 ? -4.184 -19.234 1.972 1 98.06 129 MET B N 1
ATOM 3090 C CA . MET B 1 129 ? -3.314 -20.016 1.085 1 98.06 129 MET B CA 1
ATOM 3091 C C . MET B 1 129 ? -2.498 -21.031 1.871 1 98.06 129 MET B C 1
ATOM 3093 O O . MET B 1 129 ? -1.921 -21.953 1.29 1 98.06 129 MET B O 1
ATOM 3097 N N . ARG B 1 130 ? -2.451 -21 3.168 1 96.31 130 ARG B N 1
ATOM 3098 C CA . ARG B 1 130 ? -1.633 -21.891 3.98 1 96.31 130 ARG B CA 1
ATOM 3099 C C . ARG B 1 130 ? -2.143 -23.328 3.896 1 96.31 130 ARG B C 1
ATOM 3101 O O . ARG B 1 130 ? -1.409 -24.266 4.203 1 96.31 130 ARG B O 1
ATOM 3108 N N . THR B 1 131 ? -3.371 -23.484 3.51 1 95.5 131 THR B N 1
ATOM 3109 C CA . THR B 1 131 ? -3.955 -24.812 3.48 1 95.5 131 THR B CA 1
ATOM 3110 C C . THR B 1 131 ? -3.844 -25.422 2.086 1 95.5 131 THR B C 1
ATOM 3112 O O . THR B 1 131 ? -4.473 -26.438 1.794 1 95.5 131 THR B O 1
ATOM 3115 N N . THR B 1 132 ? -3.1 -24.812 1.222 1 98.19 132 THR B N 1
ATOM 3116 C CA . THR B 1 132 ? -2.924 -25.312 -0.135 1 98.19 132 THR B CA 1
ATOM 3117 C C . THR B 1 132 ? -2.25 -26.688 -0.12 1 98.19 132 THR B C 1
ATOM 3119 O O . THR B 1 132 ? -1.145 -26.828 0.405 1 98.19 132 THR B O 1
ATOM 3122 N N . ARG B 1 133 ? -2.898 -27.641 -0.672 1 97.06 133 ARG B N 1
ATOM 3123 C CA . ARG B 1 133 ? -2.346 -29 -0.759 1 97.06 133 ARG B CA 1
ATOM 3124 C C . ARG B 1 133 ? -1.648 -29.219 -2.098 1 97.06 133 ARG B C 1
ATOM 3126 O O . ARG B 1 133 ? -0.626 -29.906 -2.164 1 97.06 133 ARG B O 1
ATOM 3133 N N . LYS B 1 134 ? -2.254 -28.703 -3.104 1 97.88 134 LYS B N 1
ATOM 3134 C CA . LYS B 1 134 ? -1.649 -28.75 -4.434 1 97.88 134 LYS B CA 1
ATOM 3135 C C . LYS B 1 134 ? -1.564 -27.344 -5.039 1 97.88 134 LYS B C 1
ATOM 3137 O O . LYS B 1 134 ? -0.533 -26.688 -4.93 1 97.88 134 LYS B O 1
ATOM 3142 N N . VAL B 1 135 ? -2.707 -26.875 -5.602 1 98.75 135 VAL B N 1
ATOM 3143 C CA . VAL B 1 135 ? -2.789 -25.516 -6.141 1 98.75 135 VAL B CA 1
ATOM 3144 C C . VAL B 1 135 ? -4.102 -24.859 -5.711 1 98.75 135 VAL B C 1
ATOM 3146 O O . VAL B 1 135 ? -5.184 -25.391 -6 1 98.75 135 VAL B O 1
ATOM 3149 N N . SER B 1 136 ? -4.016 -23.828 -4.996 1 98.88 136 SER B N 1
ATOM 3150 C CA . SER B 1 136 ? -5.191 -23.047 -4.613 1 98.88 136 SER B CA 1
ATOM 3151 C C . SER B 1 136 ? -5.422 -21.875 -5.574 1 98.88 136 SER B C 1
ATOM 3153 O O . SER B 1 136 ? -4.469 -21.344 -6.148 1 98.88 136 SER B O 1
ATOM 3155 N N . VAL B 1 137 ? -6.695 -21.531 -5.758 1 98.81 137 VAL B N 1
ATOM 3156 C CA . VAL B 1 137 ? -7.059 -20.438 -6.664 1 98.81 137 VAL B CA 1
ATOM 3157 C C . VAL B 1 137 ? -8.094 -19.531 -6 1 98.81 137 VAL B C 1
ATOM 3159 O O . VAL B 1 137 ? -8.844 -19.984 -5.125 1 98.81 137 VAL B O 1
ATOM 3162 N N . TRP B 1 138 ? -8.133 -18.297 -6.398 1 98.75 138 TRP B N 1
ATOM 3163 C CA . TRP B 1 138 ? -9.086 -17.312 -5.891 1 98.75 138 TRP B CA 1
ATOM 3164 C C . TRP B 1 138 ? -9.281 -16.188 -6.895 1 98.75 138 TRP B C 1
ATOM 3166 O O . TRP B 1 138 ? -8.539 -16.062 -7.867 1 98.75 138 TRP B O 1
ATOM 3176 N N . PRO B 1 139 ? -10.297 -15.336 -6.676 1 98.19 139 PRO B N 1
ATOM 3177 C CA . PRO B 1 139 ? -10.531 -14.18 -7.547 1 98.19 139 PRO B CA 1
ATOM 3178 C C . PRO B 1 139 ? -9.469 -13.094 -7.387 1 98.19 139 PRO B C 1
ATOM 3180 O O . PRO B 1 139 ? -8.891 -12.945 -6.305 1 98.19 139 PRO B O 1
ATOM 3183 N N . VAL B 1 140 ? -9.234 -12.414 -8.422 1 97.94 140 VAL B N 1
ATOM 3184 C CA . VAL B 1 140 ? -8.375 -11.234 -8.398 1 97.94 140 VAL B CA 1
ATOM 3185 C C . VAL B 1 140 ? -9.172 -10.008 -8.844 1 97.94 140 VAL B C 1
ATOM 3187 O O . VAL B 1 140 ? -9.898 -10.055 -9.836 1 97.94 140 VAL B O 1
ATOM 3190 N N . GLY B 1 141 ? -9.094 -8.961 -8.062 1 97.56 141 GLY B N 1
ATOM 3191 C CA . GLY B 1 141 ? -9.781 -7.727 -8.406 1 97.56 141 GLY B CA 1
ATOM 3192 C C . GLY B 1 141 ? -8.992 -6.859 -9.375 1 97.56 141 GLY B C 1
ATOM 3193 O O . GLY B 1 141 ? -7.758 -6.906 -9.391 1 97.56 141 GLY B O 1
ATOM 3194 N N . LEU B 1 142 ? -9.727 -6.07 -10.211 1 96.12 142 LEU B N 1
ATOM 3195 C CA . LEU B 1 142 ? -9.203 -5.02 -11.07 1 96.12 142 LEU B CA 1
ATOM 3196 C C . LEU B 1 142 ? -8.242 -5.594 -12.102 1 96.12 142 LEU B C 1
ATOM 3198 O O . LEU B 1 142 ? -7.137 -5.074 -12.289 1 96.12 142 LEU B O 1
ATOM 3202 N N . VAL B 1 143 ? -8.633 -6.578 -12.727 1 91.06 143 VAL B N 1
ATOM 3203 C CA . VAL B 1 143 ? -7.766 -7.27 -13.68 1 91.06 143 VAL B CA 1
ATOM 3204 C C . VAL B 1 143 ? -8.531 -7.527 -14.977 1 91.06 143 VAL B C 1
ATOM 3206 O O . VAL B 1 143 ? -9.766 -7.555 -14.984 1 91.06 143 VAL B O 1
ATOM 3209 N N . GLY B 1 144 ? -7.77 -7.629 -16.125 1 86.31 144 GLY B N 1
ATOM 3210 C CA . GLY B 1 144 ? -8.359 -7.996 -17.406 1 86.31 144 GLY B CA 1
ATOM 3211 C C . GLY B 1 144 ? -9.344 -6.973 -17.922 1 86.31 144 GLY B C 1
ATOM 3212 O O . GLY B 1 144 ? -10.266 -7.312 -18.672 1 86.31 144 GLY B O 1
ATOM 3213 N N . GLY B 1 145 ? -9.172 -5.805 -17.375 1 90.25 145 GLY B N 1
ATOM 3214 C CA . GLY B 1 145 ? -10.094 -4.762 -17.781 1 90.25 145 GLY B CA 1
ATOM 3215 C C . GLY B 1 145 ? -11.445 -4.863 -17.094 1 90.25 145 GLY B C 1
ATOM 3216 O O . GLY B 1 145 ? -12.43 -4.281 -17.562 1 90.25 145 GLY B O 1
ATOM 3217 N N . ARG B 1 146 ? -11.484 -5.668 -16.062 1 93.25 146 ARG B N 1
ATOM 3218 C CA . ARG B 1 146 ? -12.711 -5.895 -15.312 1 93.25 146 ARG B CA 1
ATOM 3219 C C . ARG B 1 146 ? -12.508 -5.598 -13.828 1 93.25 146 ARG B C 1
ATOM 3221 O O . ARG B 1 146 ? -11.375 -5.465 -13.367 1 93.25 146 ARG B O 1
ATOM 3228 N N . ARG B 1 147 ? -13.688 -5.453 -13.172 1 94.69 147 ARG B N 1
ATOM 3229 C CA . ARG B 1 147 ? -13.625 -5.277 -11.719 1 94.69 147 ARG B CA 1
ATOM 3230 C C . ARG B 1 147 ? -12.977 -6.484 -11.055 1 94.69 147 ARG B C 1
ATOM 3232 O O . ARG B 1 147 ? -12.297 -6.344 -10.031 1 94.69 147 ARG B O 1
ATOM 3239 N N . TYR B 1 148 ? -13.266 -7.621 -11.617 1 95.75 148 TYR B N 1
ATOM 3240 C CA . TYR B 1 148 ? -12.609 -8.82 -11.109 1 95.75 148 TYR B CA 1
ATOM 3241 C C . TYR B 1 148 ? -12.68 -9.953 -12.133 1 95.75 148 TYR B C 1
ATOM 3243 O O . TYR B 1 148 ? -13.453 -9.883 -13.086 1 95.75 148 TYR B O 1
ATOM 3251 N N . GLU B 1 149 ? -11.781 -10.875 -12.039 1 95.12 149 GLU B N 1
ATOM 3252 C CA . GLU B 1 149 ? -11.812 -12.203 -12.656 1 95.12 149 GLU B CA 1
ATOM 3253 C C . GLU B 1 149 ? -11.781 -13.297 -11.594 1 95.12 149 GLU B C 1
ATOM 3255 O O . GLU B 1 149 ? -11.219 -13.109 -10.516 1 95.12 149 GLU B O 1
ATOM 3260 N N . ARG B 1 150 ? -12.445 -14.383 -11.922 1 96.69 150 ARG B N 1
ATOM 3261 C CA . ARG B 1 150 ? -12.484 -15.438 -10.906 1 96.69 150 ARG B CA 1
ATOM 3262 C C . ARG B 1 150 ? -12.703 -16.797 -11.539 1 96.69 150 ARG B C 1
ATOM 3264 O O . ARG B 1 150 ? -13.297 -16.906 -12.617 1 96.69 150 ARG B O 1
ATOM 3271 N N . PRO B 1 151 ? -12.242 -17.859 -10.812 1 97.06 151 PRO B N 1
ATOM 3272 C CA . PRO B 1 151 ? -12.75 -19.188 -11.148 1 97.06 151 PRO B CA 1
ATOM 3273 C C . PRO B 1 151 ? -14.234 -19.344 -10.82 1 97.06 151 PRO B C 1
ATOM 3275 O O . PRO B 1 151 ? -14.711 -18.844 -9.805 1 97.06 151 PRO B O 1
ATOM 3278 N N . VAL B 1 152 ? -14.922 -19.938 -11.727 1 96.62 152 VAL B N 1
ATOM 3279 C CA . VAL B 1 152 ? -16.312 -20.328 -11.453 1 96.62 152 VAL B CA 1
ATOM 3280 C C . VAL B 1 152 ? -16.344 -21.688 -10.766 1 96.62 152 VAL B C 1
ATOM 3282 O O . VAL B 1 152 ? -15.75 -22.656 -11.266 1 96.62 152 VAL B O 1
ATOM 3285 N N . VAL B 1 153 ? -17 -21.75 -9.617 1 97.88 153 VAL B N 1
ATOM 3286 C CA . VAL B 1 153 ? -16.938 -22.953 -8.797 1 97.88 153 VAL B CA 1
ATOM 3287 C C . VAL B 1 153 ? -18.328 -23.547 -8.641 1 97.88 153 VAL B C 1
ATOM 3289 O O . VAL B 1 153 ? -19.281 -22.828 -8.352 1 97.88 153 VAL B O 1
ATOM 3292 N N . GLU B 1 154 ? -18.453 -24.812 -8.891 1 96.69 154 GLU B N 1
ATOM 3293 C CA . GLU B 1 154 ? -19.641 -25.609 -8.625 1 96.69 154 GLU B CA 1
ATOM 3294 C C . GLU B 1 154 ? -19.312 -26.844 -7.789 1 96.69 154 GLU B C 1
ATOM 3296 O O . GLU B 1 154 ? -18.422 -27.625 -8.148 1 96.69 154 GLU B O 1
ATOM 3301 N N . ASN B 1 155 ? -19.984 -27.016 -6.684 1 95.81 155 ASN B N 1
ATOM 3302 C CA . ASN B 1 155 ? -19.781 -28.141 -5.785 1 95.81 155 ASN B CA 1
ATOM 3303 C C . ASN B 1 155 ? -18.312 -28.266 -5.379 1 95.81 155 ASN B C 1
ATOM 3305 O O . ASN B 1 155 ? -17.734 -29.359 -5.43 1 95.81 155 ASN B O 1
ATOM 3309 N N . GLY B 1 156 ? -17.672 -27.156 -5.262 1 95.62 156 GLY B N 1
ATOM 3310 C CA . GLY B 1 156 ? -16.328 -27.109 -4.734 1 95.62 156 GLY B CA 1
ATOM 3311 C C . GLY B 1 156 ? -15.266 -27.328 -5.797 1 95.62 156 GLY B C 1
ATOM 3312 O O . GLY B 1 156 ? -14.07 -27.375 -5.492 1 95.62 156 GLY B O 1
ATOM 3313 N N . LYS B 1 157 ? -15.727 -27.359 -7 1 97.38 157 LYS B N 1
ATOM 3314 C CA . LYS B 1 157 ? -14.789 -27.609 -8.094 1 97.38 157 LYS B CA 1
ATOM 3315 C C . LYS B 1 157 ? -14.82 -26.469 -9.109 1 97.38 157 LYS B C 1
ATOM 3317 O O . LYS B 1 157 ? -15.883 -25.906 -9.383 1 97.38 157 LYS B O 1
ATOM 3322 N N . VAL B 1 158 ? -13.648 -26.188 -9.633 1 97.56 158 VAL B N 1
ATOM 3323 C CA . VAL B 1 158 ? -13.578 -25.172 -10.688 1 97.56 158 VAL B CA 1
ATOM 3324 C C . VAL B 1 158 ? -14.148 -25.75 -11.984 1 97.56 158 VAL B C 1
ATOM 3326 O O . VAL B 1 158 ? -13.711 -26.797 -12.453 1 97.56 158 VAL B O 1
ATOM 3329 N N . VAL B 1 159 ? -15.102 -25.016 -12.617 1 94.94 159 VAL B N 1
ATOM 3330 C CA . VAL B 1 159 ? -15.758 -25.547 -13.805 1 94.94 159 VAL B CA 1
ATOM 3331 C C . VAL B 1 159 ? -15.594 -24.562 -14.961 1 94.94 159 VAL B C 1
ATOM 3333 O O . VAL B 1 159 ? -16 -24.859 -16.094 1 94.94 159 VAL B O 1
ATOM 3336 N N . GLY B 1 160 ? -15.031 -23.438 -14.664 1 93.75 160 GLY B N 1
ATOM 3337 C CA . GLY B 1 160 ? -14.836 -22.422 -15.688 1 93.75 160 GLY B CA 1
ATOM 3338 C C . GLY B 1 160 ? -14.234 -21.141 -15.148 1 93.75 160 GLY B C 1
ATOM 3339 O O . GLY B 1 160 ? -13.68 -21.125 -14.055 1 93.75 160 GLY B O 1
ATOM 3340 N N . TRP B 1 161 ? -14.297 -20.125 -16.047 1 94.25 161 TRP B N 1
ATOM 3341 C CA . TRP B 1 161 ? -13.664 -18.859 -15.688 1 94.25 161 TRP B CA 1
ATOM 3342 C C . TRP B 1 161 ? -14.57 -17.688 -16.031 1 94.25 161 TRP B C 1
ATOM 3344 O O . TRP B 1 161 ? -15.18 -17.641 -17.094 1 94.25 161 TRP B O 1
ATOM 3354 N N . TYR B 1 162 ? -14.727 -16.797 -15.07 1 93.62 162 TYR B N 1
ATOM 3355 C CA . TYR B 1 162 ? -15.266 -15.477 -15.336 1 93.62 162 TYR B CA 1
ATOM 3356 C C . TYR B 1 162 ? -14.156 -14.484 -15.656 1 93.62 162 TYR B C 1
ATOM 3358 O O . TYR B 1 162 ? -13.461 -14.008 -14.75 1 93.62 162 TYR B O 1
ATOM 3366 N N . THR B 1 163 ? -13.914 -14.203 -16.906 1 90.69 163 THR B N 1
ATOM 3367 C CA . THR B 1 163 ? -12.781 -13.391 -17.328 1 90.69 163 THR B CA 1
ATOM 3368 C C . THR B 1 163 ? -13.156 -12.531 -18.547 1 90.69 163 THR B C 1
ATOM 3370 O O . THR B 1 163 ? -14.156 -12.797 -19.219 1 90.69 163 THR B O 1
ATOM 3373 N N . GLY B 1 164 ? -12.5 -11.445 -18.688 1 81 164 GLY B N 1
ATOM 3374 C CA . GLY B 1 164 ? -12.727 -10.539 -19.797 1 81 164 GLY B CA 1
ATOM 3375 C C . GLY B 1 164 ? -11.875 -10.859 -21.016 1 81 164 GLY B C 1
ATOM 3376 O O . GLY B 1 164 ? -12.078 -10.289 -22.094 1 81 164 GLY B O 1
ATOM 3377 N N . TRP B 1 165 ? -11.023 -11.695 -20.859 1 76 165 TRP B N 1
ATOM 3378 C CA . TRP B 1 165 ? -10.094 -11.961 -21.938 1 76 165 TRP B CA 1
ATOM 3379 C C . TRP B 1 165 ? -9.852 -13.461 -22.094 1 76 165 TRP B C 1
ATOM 3381 O O . TRP B 1 165 ? -9.492 -14.141 -21.141 1 76 165 TRP B O 1
ATOM 3391 N N . ARG B 1 166 ? -10.047 -14.031 -23.281 1 73.94 166 ARG B N 1
ATOM 3392 C CA . ARG B 1 166 ? -9.75 -15.391 -23.703 1 73.94 166 ARG B CA 1
ATOM 3393 C C . ARG B 1 166 ? -10.203 -16.406 -22.641 1 73.94 166 ARG B C 1
ATOM 3395 O O . ARG B 1 166 ? -9.375 -17.078 -22.031 1 73.94 166 ARG B O 1
ATOM 3402 N N . ALA B 1 167 ? -11.383 -16.578 -22.547 1 73.06 167 ALA B N 1
ATOM 3403 C CA . ALA B 1 167 ? -11.953 -17.516 -21.578 1 73.06 167 ALA B CA 1
ATOM 3404 C C . ALA B 1 167 ? -11.625 -18.953 -21.938 1 73.06 167 ALA B C 1
ATOM 3406 O O . ALA B 1 167 ? -11.789 -19.859 -21.109 1 73.06 167 ALA B O 1
ATOM 3407 N N . ASP B 1 168 ? -11.023 -19.141 -23.047 1 79.56 168 ASP B N 1
ATOM 3408 C CA . ASP B 1 168 ? -10.742 -20.5 -23.516 1 79.56 168 ASP B CA 1
ATOM 3409 C C . ASP B 1 168 ? -9.352 -20.953 -23.078 1 79.56 168 ASP B C 1
ATOM 3411 O O . ASP B 1 168 ? -8.977 -22.109 -23.281 1 79.56 168 ASP B O 1
ATOM 3415 N N . ARG B 1 169 ? -8.688 -20.047 -22.344 1 83.31 169 ARG B N 1
ATOM 3416 C CA . ARG B 1 169 ? -7.406 -20.469 -21.797 1 83.31 169 ARG B CA 1
ATOM 3417 C C . ARG B 1 169 ? -7.59 -21.594 -20.781 1 83.31 169 ARG B C 1
ATOM 3419 O O . ARG B 1 169 ? -8.57 -21.609 -20.031 1 83.31 169 ARG B O 1
ATOM 3426 N N . PRO B 1 170 ? -6.578 -22.484 -20.828 1 86.31 170 PRO B N 1
ATOM 3427 C CA . PRO B 1 170 ? -6.715 -23.578 -19.875 1 86.31 170 PRO B CA 1
ATOM 3428 C C . PRO B 1 170 ? -6.82 -23.094 -18.438 1 86.31 170 PRO B C 1
ATOM 3430 O O . PRO B 1 170 ? -7.629 -23.625 -17.656 1 86.31 170 PRO B O 1
ATOM 3433 N N . PHE B 1 171 ? -5.992 -22.156 -18.062 1 93.62 171 PHE B N 1
ATOM 3434 C CA . PHE B 1 171 ? -6.027 -21.531 -16.75 1 93.62 171 PHE B CA 1
ATOM 3435 C C . PHE B 1 171 ? -6.156 -20.016 -16.875 1 93.62 171 PHE B C 1
ATOM 3437 O O . PHE B 1 171 ? -5.148 -19.297 -16.906 1 93.62 171 PHE B O 1
ATOM 3444 N N . ALA B 1 172 ? -7.379 -19.5 -16.938 1 91.62 172 ALA B N 1
ATOM 3445 C CA . ALA B 1 172 ? -7.609 -18.062 -17.047 1 91.62 172 ALA B CA 1
ATOM 3446 C C . ALA B 1 172 ? -7.48 -17.375 -15.68 1 91.62 172 ALA B C 1
ATOM 3448 O O . ALA B 1 172 ? -8.453 -16.812 -15.172 1 91.62 172 ALA B O 1
ATOM 3449 N N . ILE B 1 173 ? -6.32 -17.453 -15.164 1 92.88 173 ILE B N 1
ATOM 3450 C CA . ILE B 1 173 ? -6.012 -16.984 -13.812 1 92.88 173 ILE B CA 1
ATOM 3451 C C . ILE B 1 173 ? -4.895 -15.945 -13.875 1 92.88 173 ILE B C 1
ATOM 3453 O O . ILE B 1 173 ? -3.973 -16.062 -14.68 1 92.88 173 ILE B O 1
ATOM 3457 N N . ASP B 1 174 ? -5.035 -14.961 -13.109 1 93.5 174 ASP B N 1
ATOM 3458 C CA . ASP B 1 174 ? -3.977 -13.977 -12.953 1 93.5 174 ASP B CA 1
ATOM 3459 C C . ASP B 1 174 ? -2.838 -14.523 -12.094 1 93.5 174 ASP B C 1
ATOM 3461 O O . ASP B 1 174 ? -3.041 -15.438 -11.289 1 93.5 174 ASP B O 1
ATOM 3465 N N . MET B 1 175 ? -1.682 -13.961 -12.234 1 95.12 175 MET B N 1
ATOM 3466 C CA . MET B 1 175 ? -0.506 -14.391 -11.484 1 95.12 175 MET B CA 1
ATOM 3467 C C . MET B 1 175 ? -0.771 -14.344 -9.984 1 95.12 175 MET B C 1
ATOM 3469 O O . MET B 1 175 ? -0.314 -15.211 -9.242 1 95.12 175 MET B O 1
ATOM 3473 N N . ALA B 1 176 ? -1.493 -13.383 -9.539 1 97.75 176 ALA B N 1
ATOM 3474 C CA . ALA B 1 176 ? -1.774 -13.219 -8.109 1 97.75 176 ALA B CA 1
ATOM 3475 C C . ALA B 1 176 ? -2.961 -14.078 -7.688 1 97.75 176 ALA B C 1
ATOM 3477 O O . ALA B 1 176 ? -3.42 -13.992 -6.543 1 97.75 176 ALA B O 1
ATOM 3478 N N . GLY B 1 177 ? -3.453 -14.922 -8.562 1 98.31 177 GLY B N 1
ATOM 3479 C CA . GLY B 1 177 ? -4.699 -15.633 -8.305 1 98.31 177 GLY B CA 1
ATOM 3480 C C . GLY B 1 177 ? -4.496 -17.078 -7.91 1 98.31 177 GLY B C 1
ATOM 3481 O O . GLY B 1 177 ? -5.441 -17.859 -7.906 1 98.31 177 GLY B O 1
ATOM 3482 N N . PHE B 1 178 ? -3.256 -17.469 -7.672 1 98.75 178 PHE B N 1
ATOM 3483 C CA . PHE B 1 178 ? -3.049 -18.859 -7.277 1 98.75 178 PHE B CA 1
ATOM 3484 C C . PHE B 1 178 ? -1.827 -18.984 -6.379 1 98.75 178 PHE B C 1
ATOM 3486 O O . PHE B 1 178 ? -0.975 -18.094 -6.348 1 98.75 178 PHE B O 1
ATOM 3493 N N . ALA B 1 179 ? -1.771 -20 -5.648 1 98.88 179 ALA B N 1
ATOM 3494 C CA . ALA B 1 179 ? -0.632 -20.453 -4.848 1 98.88 179 ALA B CA 1
ATOM 3495 C C . ALA B 1 179 ? -0.384 -21.938 -5.027 1 98.88 179 ALA B C 1
ATOM 3497 O O . ALA B 1 179 ? -1.3 -22.703 -5.375 1 98.88 179 ALA B O 1
ATOM 3498 N N . VAL B 1 180 ? 0.812 -22.375 -4.855 1 98.75 180 VAL B N 1
ATOM 3499 C CA . VAL B 1 180 ? 1.209 -23.75 -5.113 1 98.75 180 VAL B CA 1
ATOM 3500 C C . VAL B 1 180 ? 1.878 -24.328 -3.873 1 98.75 180 VAL B C 1
ATOM 3502 O O . VAL B 1 180 ? 2.707 -23.688 -3.238 1 98.75 180 VAL B O 1
ATOM 3505 N N . SER B 1 181 ? 1.5 -25.5 -3.535 1 97.94 181 SER B N 1
ATOM 3506 C CA . SER B 1 181 ? 2.18 -26.172 -2.432 1 97.94 181 SER B CA 1
ATOM 3507 C C . SER B 1 181 ? 3.666 -26.344 -2.725 1 97.94 181 SER B C 1
ATOM 3509 O O . SER B 1 181 ? 4.051 -26.656 -3.855 1 97.94 181 SER B O 1
ATOM 3511 N N . LEU B 1 182 ? 4.422 -26.188 -1.683 1 96.38 182 LEU B N 1
ATOM 3512 C CA . LEU B 1 182 ? 5.863 -26.391 -1.817 1 96.38 182 LEU B CA 1
ATOM 3513 C C . LEU B 1 182 ? 6.176 -27.797 -2.299 1 96.38 182 LEU B C 1
ATOM 3515 O O . LEU B 1 182 ? 7.066 -28 -3.129 1 96.38 182 LEU B O 1
ATOM 3519 N N . GLN B 1 183 ? 5.488 -28.75 -1.867 1 94.81 183 GLN B N 1
ATOM 3520 C CA . GLN B 1 183 ? 5.695 -30.141 -2.258 1 94.81 183 GLN B CA 1
ATOM 3521 C C . GLN B 1 183 ? 5.508 -30.328 -3.76 1 94.81 183 GLN B C 1
ATOM 3523 O O . GLN B 1 183 ? 6.27 -31.047 -4.402 1 94.81 183 GLN B O 1
ATOM 3528 N N . VAL B 1 184 ? 4.496 -29.672 -4.254 1 97.25 184 VAL B N 1
ATOM 3529 C CA . VAL B 1 184 ? 4.242 -29.75 -5.688 1 97.25 184 VAL B CA 1
ATOM 3530 C C . VAL B 1 184 ? 5.414 -29.156 -6.461 1 97.25 184 VAL B C 1
ATOM 3532 O O . VAL B 1 184 ? 5.867 -29.719 -7.457 1 97.25 184 VAL B O 1
ATOM 3535 N N . ILE B 1 185 ? 5.902 -28.078 -6.012 1 97.06 185 ILE B N 1
ATOM 3536 C CA . ILE B 1 185 ? 7.02 -27.406 -6.664 1 97.06 185 ILE B CA 1
ATOM 3537 C C . ILE B 1 185 ? 8.25 -28.297 -6.637 1 97.06 185 ILE B C 1
ATOM 3539 O O . ILE B 1 185 ? 8.938 -28.453 -7.656 1 97.06 185 ILE B O 1
ATOM 3543 N N . LEU B 1 186 ? 8.5 -28.922 -5.527 1 95.62 186 LEU B N 1
ATOM 3544 C CA . LEU B 1 186 ? 9.695 -29.75 -5.359 1 95.62 186 LEU B CA 1
ATOM 3545 C C . LEU B 1 186 ? 9.555 -31.062 -6.133 1 95.62 186 LEU B C 1
ATOM 3547 O O . LEU B 1 186 ? 10.555 -31.609 -6.605 1 95.62 186 LEU B O 1
ATOM 3551 N N . SER B 1 187 ? 8.375 -31.547 -6.281 1 95 187 SER B N 1
ATOM 3552 C CA . SER B 1 187 ? 8.141 -32.781 -6.996 1 95 187 SER B CA 1
ATOM 3553 C C . SER B 1 187 ? 8.133 -32.562 -8.508 1 95 187 SER B C 1
ATOM 3555 O O . SER B 1 187 ? 8.133 -33.531 -9.281 1 95 187 SER B O 1
ATOM 3557 N N . HIS B 1 188 ? 8.117 -31.344 -8.938 1 96.75 188 HIS B N 1
ATOM 3558 C CA . HIS B 1 188 ? 8.203 -30.984 -10.352 1 96.75 188 HIS B CA 1
ATOM 3559 C C . HIS B 1 188 ? 9.414 -30.109 -10.617 1 96.75 188 HIS B C 1
ATOM 3561 O O . HIS B 1 188 ? 9.266 -28.938 -10.977 1 96.75 188 HIS B O 1
ATOM 3567 N N . PRO B 1 189 ? 10.562 -30.609 -10.547 1 95.12 189 PRO B N 1
ATOM 3568 C CA . PRO B 1 189 ? 11.789 -29.812 -10.586 1 95.12 189 PRO B CA 1
ATOM 3569 C C . PRO B 1 189 ? 12 -29.109 -11.93 1 95.12 189 PRO B C 1
ATOM 3571 O O . PRO B 1 189 ? 12.766 -28.156 -12.016 1 95.12 189 PRO B O 1
ATOM 3574 N N . LYS B 1 190 ? 11.297 -29.5 -12.977 1 96.25 190 LYS B N 1
ATOM 3575 C CA . LYS B 1 190 ? 11.5 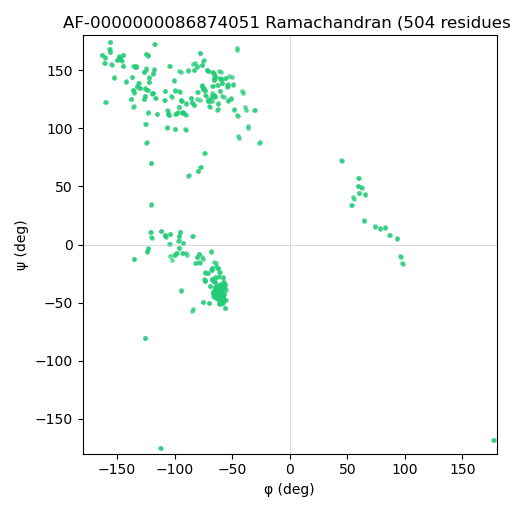-28.938 -14.297 1 96.25 190 LYS B CA 1
ATOM 3576 C C . LYS B 1 190 ? 10.461 -27.859 -14.609 1 96.25 190 LYS B C 1
ATOM 3578 O O . LYS B 1 190 ? 10.531 -27.188 -15.633 1 96.25 190 LYS B O 1
ATOM 3583 N N . ALA B 1 191 ? 9.477 -27.719 -13.734 1 97.12 191 ALA B N 1
ATOM 3584 C CA . ALA B 1 191 ? 8.406 -26.75 -13.969 1 97.12 191 ALA B CA 1
ATOM 3585 C C . ALA B 1 191 ? 8.93 -25.312 -13.844 1 97.12 191 ALA B C 1
ATOM 3587 O O . ALA B 1 191 ? 9.453 -24.922 -12.797 1 97.12 191 ALA B O 1
ATOM 3588 N N . VAL B 1 192 ? 8.859 -24.531 -14.914 1 96.81 192 VAL B N 1
ATOM 3589 C CA . VAL B 1 192 ? 9.305 -23.141 -14.945 1 96.81 192 VAL B CA 1
ATOM 3590 C C . VAL B 1 192 ? 8.391 -22.328 -15.844 1 96.81 192 VAL B C 1
ATOM 3592 O O . VAL B 1 192 ? 7.586 -22.875 -16.594 1 96.81 192 VAL B O 1
ATOM 3595 N N . PHE B 1 193 ? 8.461 -20.969 -15.688 1 95.56 193 PHE B N 1
ATOM 3596 C CA . PHE B 1 193 ? 7.805 -20.078 -16.641 1 95.56 193 PHE B CA 1
ATOM 3597 C C . PHE B 1 193 ? 8.562 -20.047 -17.953 1 95.56 193 PHE B C 1
ATOM 3599 O O . PHE B 1 193 ? 9.781 -19.859 -17.984 1 95.56 193 PHE B O 1
ATOM 3606 N N . LYS B 1 194 ? 7.859 -20.172 -19.016 1 89.62 194 LYS B N 1
ATOM 3607 C CA . LYS B 1 194 ? 8.5 -20.266 -20.328 1 89.62 194 LYS B CA 1
ATOM 3608 C C . LYS B 1 194 ? 8.547 -18.906 -21.016 1 89.62 194 LYS B C 1
ATOM 3610 O O . LYS B 1 194 ? 7.57 -18.156 -20.969 1 89.62 194 LYS B O 1
ATOM 3615 N N . ARG B 1 195 ? 9.633 -18.594 -21.484 1 80.75 195 ARG B N 1
ATOM 3616 C CA . ARG B 1 195 ? 9.82 -17.391 -22.281 1 80.75 195 ARG B CA 1
ATOM 3617 C C . ARG B 1 195 ? 9.469 -17.641 -23.734 1 80.75 195 ARG B C 1
ATOM 3619 O O . ARG B 1 195 ? 8.711 -16.875 -24.344 1 80.75 195 ARG B O 1
ATOM 3626 N N . ARG B 1 196 ? 10.188 -18.641 -24.234 1 72.12 196 ARG B N 1
ATOM 3627 C CA . ARG B 1 196 ? 10.008 -18.953 -25.641 1 72.12 196 ARG B CA 1
ATOM 3628 C C . ARG B 1 196 ? 8.734 -19.75 -25.875 1 72.12 196 ARG B C 1
ATOM 3630 O O . ARG B 1 196 ? 8.469 -20.719 -25.172 1 72.12 196 ARG B O 1
ATOM 3637 N N . GLY B 1 197 ? 7.914 -19.203 -26.75 1 64.69 197 GLY B N 1
ATOM 3638 C CA . GLY B 1 197 ? 6.734 -19.953 -27.156 1 64.69 197 GLY B CA 1
ATOM 3639 C C . GLY B 1 197 ? 5.492 -19.562 -26.391 1 64.69 197 GLY B C 1
ATOM 3640 O O . GLY B 1 197 ? 4.383 -19.969 -26.734 1 64.69 197 GLY B O 1
ATOM 3641 N N . SER B 1 198 ? 5.754 -18.812 -25.391 1 64.44 198 SER B N 1
ATOM 3642 C CA . SER B 1 198 ? 4.574 -18.422 -24.625 1 64.44 198 SER B CA 1
ATOM 3643 C C . SER B 1 198 ? 3.908 -17.188 -25.234 1 64.44 198 SER B C 1
ATOM 3645 O O . SER B 1 198 ? 4.582 -16.219 -25.578 1 64.44 198 SER B O 1
ATOM 3647 N N . GLN B 1 199 ? 2.674 -17.406 -25.547 1 68.19 199 GLN B N 1
ATOM 3648 C CA . GLN B 1 199 ? 1.898 -16.25 -26 1 68.19 199 GLN B CA 1
ATOM 3649 C C . GLN B 1 199 ? 1.692 -15.258 -24.859 1 68.19 199 GLN B C 1
ATOM 3651 O O . GLN B 1 199 ? 1.646 -15.641 -23.688 1 68.19 199 GLN B O 1
ATOM 3656 N N . PRO B 1 200 ? 1.613 -13.969 -25.234 1 66 200 PRO B N 1
ATOM 3657 C CA . PRO B 1 200 ? 1.298 -12.992 -24.188 1 66 200 PRO B CA 1
ATOM 3658 C C . PRO B 1 200 ? 0.065 -13.383 -23.375 1 66 200 PRO B C 1
ATOM 3660 O O . PRO B 1 200 ? -0.958 -13.766 -23.953 1 66 200 PRO B O 1
ATOM 3663 N N . GLY B 1 201 ? 0.182 -13.445 -22.125 1 70.31 201 GLY B N 1
ATOM 3664 C CA . GLY B 1 201 ? -0.937 -13.766 -21.25 1 70.31 201 GLY B CA 1
ATOM 3665 C C . GLY B 1 201 ? -1.037 -15.25 -20.938 1 70.31 201 GLY B C 1
ATOM 3666 O O . GLY B 1 201 ? -1.927 -15.672 -20.188 1 70.31 201 GLY B O 1
ATOM 3667 N N . MET B 1 202 ? -0.064 -15.984 -21.406 1 80.31 202 MET B N 1
ATOM 3668 C CA . MET B 1 202 ? -0.168 -17.438 -21.25 1 80.31 202 MET B CA 1
ATOM 3669 C C . MET B 1 202 ? 0.823 -17.953 -20.203 1 80.31 202 MET B C 1
ATOM 3671 O O . MET B 1 202 ? 0.924 -19.156 -19.984 1 80.31 202 MET B O 1
ATOM 3675 N N . GLN B 1 203 ? 1.467 -17.078 -19.516 1 87.56 203 GLN B N 1
ATOM 3676 C CA . GLN B 1 203 ? 2.506 -17.484 -18.578 1 87.56 203 GLN B CA 1
ATOM 3677 C C . GLN B 1 203 ? 1.935 -18.359 -17.469 1 87.56 203 GLN B C 1
ATOM 3679 O O . GLN B 1 203 ? 2.486 -19.422 -17.172 1 87.56 203 GLN B O 1
ATOM 3684 N N . GLU B 1 204 ? 0.821 -17.953 -16.969 1 91.56 204 GLU B N 1
ATOM 3685 C CA . GLU B 1 204 ? 0.197 -18.688 -15.875 1 91.56 204 GLU B CA 1
ATOM 3686 C C . GLU B 1 204 ? -0.258 -20.062 -16.328 1 91.56 204 GLU B C 1
ATOM 3688 O O . GLU B 1 204 ? 0.005 -21.062 -15.656 1 91.56 204 GLU B O 1
ATOM 3693 N N . SER B 1 205 ? -0.881 -20.062 -17.5 1 92.25 205 SER B N 1
ATOM 3694 C CA . SER B 1 205 ? -1.351 -21.344 -18.047 1 92.25 205 SER B CA 1
ATOM 3695 C C . SER B 1 205 ? -0.186 -22.281 -18.328 1 92.25 205 SER B C 1
ATOM 3697 O O . SER B 1 205 ? -0.242 -23.469 -18 1 92.25 205 SER B O 1
ATOM 3699 N N . ASP B 1 206 ? 0.827 -21.766 -18.969 1 92.44 206 ASP B N 1
ATOM 3700 C CA . ASP B 1 206 ? 1.99 -22.578 -19.312 1 92.44 206 ASP B CA 1
ATOM 3701 C C . ASP B 1 206 ? 2.645 -23.156 -18.062 1 92.44 206 ASP B C 1
ATOM 3703 O O . ASP B 1 206 ? 3.107 -24.297 -18.062 1 92.44 206 ASP B O 1
ATOM 3707 N N . PHE B 1 207 ? 2.74 -22.453 -17.062 1 96.31 207 PHE B N 1
ATOM 3708 C CA . PHE B 1 207 ? 3.348 -22.891 -15.812 1 96.31 207 PHE B CA 1
ATOM 3709 C C . PHE B 1 207 ? 2.467 -23.922 -15.117 1 96.31 207 PHE B C 1
ATOM 3711 O O . PHE B 1 207 ? 2.939 -25 -14.734 1 96.31 207 PHE B O 1
ATOM 3718 N N . LEU B 1 208 ? 1.162 -23.594 -14.961 1 97.25 208 LEU B N 1
ATOM 3719 C CA . LEU B 1 208 ? 0.246 -24.438 -14.195 1 97.25 208 LEU B CA 1
ATOM 3720 C C . LEU B 1 208 ? 0.016 -25.766 -14.891 1 97.25 208 LEU B C 1
ATOM 3722 O O . LEU B 1 208 ? -0.167 -26.797 -14.234 1 97.25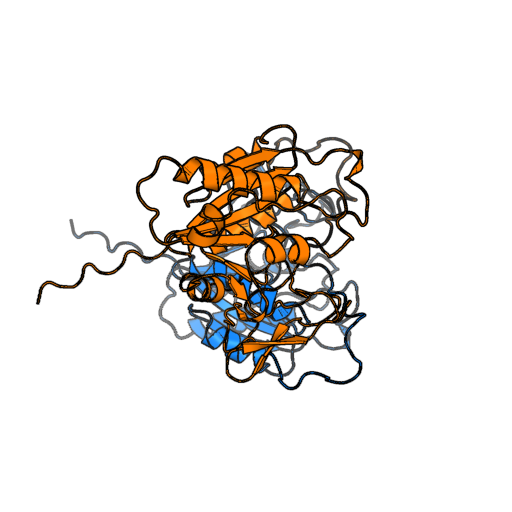 208 LEU B O 1
ATOM 3726 N N . LYS B 1 209 ? 0.073 -25.859 -16.203 1 95.5 209 LYS B N 1
ATOM 3727 C CA . LYS B 1 209 ? -0.103 -27.094 -16.953 1 95.5 209 LYS B CA 1
ATOM 3728 C C . LYS B 1 209 ? 0.968 -28.109 -16.578 1 95.5 209 LYS B C 1
ATOM 3730 O O . LYS B 1 209 ? 0.766 -29.328 -16.734 1 95.5 209 LYS B O 1
ATOM 3735 N N . GLN B 1 210 ? 2.018 -27.609 -16.109 1 97 210 GLN B N 1
ATOM 3736 C CA . GLN B 1 210 ? 3.139 -28.484 -15.781 1 97 210 GLN B CA 1
ATOM 3737 C C . GLN B 1 210 ? 2.922 -29.188 -14.438 1 97 210 GLN B C 1
ATOM 3739 O O . GLN B 1 210 ? 3.609 -30.156 -14.117 1 97 210 GLN B O 1
ATOM 3744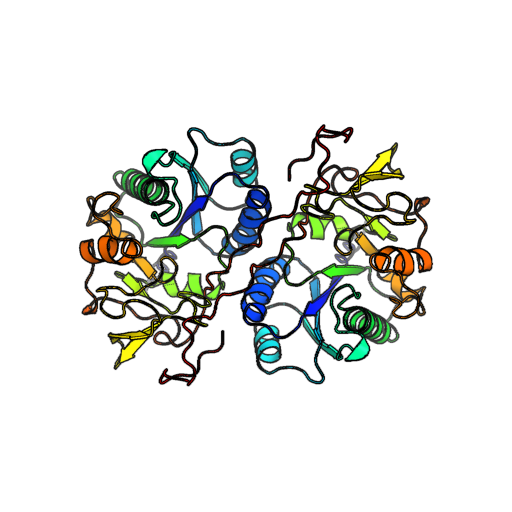 N N . ILE B 1 211 ? 1.962 -28.688 -13.641 1 98.06 211 ILE B N 1
ATOM 3745 C CA . ILE B 1 211 ? 2.037 -29.141 -12.266 1 98.06 211 ILE B CA 1
ATOM 3746 C C . ILE B 1 211 ? 0.643 -29.531 -11.773 1 98.06 211 ILE B C 1
ATOM 3748 O O . ILE B 1 211 ? 0.498 -30.141 -10.711 1 98.06 211 ILE B O 1
ATOM 3752 N N . THR B 1 212 ? -0.379 -29.141 -12.562 1 97.88 212 THR B N 1
ATOM 3753 C CA . THR B 1 212 ? -1.726 -29.422 -12.086 1 97.88 212 THR B CA 1
ATOM 3754 C C . THR B 1 212 ? -2.713 -29.484 -13.242 1 97.88 212 THR B C 1
ATOM 3756 O O . THR B 1 212 ? -2.324 -29.359 -14.406 1 97.88 212 THR B O 1
ATOM 3759 N N . THR B 1 213 ? -3.934 -29.844 -12.945 1 97.38 213 THR B N 1
ATOM 3760 C CA . THR B 1 213 ? -5.086 -29.797 -13.836 1 97.38 213 THR B CA 1
ATOM 3761 C C . THR B 1 213 ? -6.203 -28.953 -13.219 1 97.38 213 THR B C 1
ATOM 3763 O O . THR B 1 213 ? -6.172 -28.656 -12.023 1 97.38 213 THR B O 1
ATOM 3766 N N . VAL B 1 214 ? -7.121 -28.547 -14.031 1 97 214 VAL B N 1
ATOM 3767 C CA . VAL B 1 214 ? -8.219 -27.703 -13.555 1 97 214 VAL B CA 1
ATOM 3768 C C . VAL B 1 214 ? -8.977 -28.438 -12.445 1 97 214 VAL B C 1
ATOM 3770 O O . VAL B 1 214 ? -9.375 -27.828 -11.453 1 97 214 VAL B O 1
ATOM 3773 N N . GLU B 1 215 ? -9.102 -29.75 -12.555 1 96.12 215 GLU B N 1
ATOM 3774 C CA . GLU B 1 215 ? -9.875 -30.562 -11.617 1 96.12 215 GLU B CA 1
ATOM 3775 C C . GLU B 1 215 ? -9.211 -30.609 -10.242 1 96.12 215 GLU B C 1
ATOM 3777 O O . GLU B 1 215 ? -9.875 -30.828 -9.234 1 96.12 215 GLU B O 1
ATOM 3782 N N . GLU B 1 216 ? -7.969 -30.344 -10.25 1 97.38 216 GLU B N 1
ATOM 3783 C CA . GLU B 1 216 ? -7.207 -30.469 -9.016 1 97.38 216 GLU B CA 1
ATOM 3784 C C . GLU B 1 216 ? -7.141 -29.156 -8.258 1 97.38 216 GLU B C 1
ATOM 3786 O O . GLU B 1 216 ? -6.668 -29.094 -7.121 1 97.38 216 GLU B O 1
ATOM 3791 N N . LEU B 1 217 ? -7.633 -28.078 -8.867 1 98.62 217 LEU B N 1
ATOM 3792 C CA . LEU B 1 217 ? -7.543 -26.75 -8.25 1 98.62 217 LEU B CA 1
ATOM 3793 C C . LEU B 1 217 ? -8.391 -26.688 -6.984 1 98.62 217 LEU B C 1
ATOM 3795 O O . LEU B 1 217 ? -9.477 -27.281 -6.926 1 98.62 217 LEU B O 1
ATOM 3799 N N . GLU B 1 218 ? -7.883 -26.016 -6.016 1 98.81 218 GLU B N 1
ATOM 3800 C CA . GLU B 1 218 ? -8.539 -25.844 -4.723 1 98.81 218 GLU B CA 1
ATOM 3801 C C . GLU B 1 218 ? -9.086 -24.438 -4.555 1 98.81 218 GLU B C 1
ATOM 3803 O O . GLU B 1 218 ? -8.352 -23.516 -4.199 1 98.81 218 GLU B O 1
ATOM 3808 N N . PRO B 1 219 ? -10.391 -24.234 -4.758 1 98.69 219 PRO B N 1
ATOM 3809 C CA . PRO B 1 219 ? -10.961 -22.891 -4.617 1 98.69 219 PRO B CA 1
ATOM 3810 C C . PRO B 1 219 ? -10.883 -22.359 -3.186 1 98.69 219 PRO B C 1
ATOM 3812 O O . PRO B 1 219 ? -11.18 -23.094 -2.236 1 98.69 219 PRO B O 1
ATOM 3815 N N . LYS B 1 220 ? -10.359 -21.234 -3.037 1 98.69 220 LYS B N 1
ATOM 3816 C CA . LYS B 1 220 ? -10.328 -20.5 -1.772 1 98.69 220 LYS B CA 1
ATOM 3817 C C . LYS B 1 220 ? -11.195 -19.25 -1.835 1 98.69 220 LYS B C 1
ATOM 3819 O O . LYS B 1 220 ? -12.008 -19.094 -2.754 1 98.69 220 LYS B O 1
ATOM 3824 N N . ALA B 1 221 ? -11.164 -18.422 -0.758 1 98.19 221 ALA B N 1
ATOM 3825 C CA . ALA B 1 221 ? -11.906 -17.172 -0.697 1 98.19 221 ALA B CA 1
ATOM 3826 C C . ALA B 1 221 ? -13.406 -17.406 -0.865 1 98.19 221 ALA B C 1
ATOM 3828 O O . ALA B 1 221 ? -14.047 -16.781 -1.712 1 98.19 221 ALA B O 1
ATOM 3829 N N . ASN B 1 222 ? -13.953 -18.328 -0.091 1 97.56 222 ASN B N 1
ATOM 3830 C CA . ASN B 1 222 ? -15.375 -18.656 -0.093 1 97.56 222 ASN B CA 1
ATOM 3831 C C . ASN B 1 222 ? -15.836 -19.125 -1.466 1 97.56 222 ASN B C 1
ATOM 3833 O O . ASN B 1 222 ? -16.766 -18.562 -2.049 1 97.56 222 ASN B O 1
ATOM 3837 N N . ASN B 1 223 ? -15.172 -20.188 -1.957 1 97.62 223 ASN B N 1
ATOM 3838 C CA . ASN B 1 223 ? -15.469 -20.75 -3.268 1 97.62 223 ASN B CA 1
ATOM 3839 C C . ASN B 1 223 ? -15.367 -19.703 -4.371 1 97.62 223 ASN B C 1
ATOM 3841 O O . ASN B 1 223 ? -16.234 -19.641 -5.246 1 97.62 223 ASN B O 1
ATOM 3845 N N . CYS B 1 224 ? -14.344 -18.844 -4.227 1 98.19 224 CYS B N 1
ATOM 3846 C CA . CYS B 1 224 ? -13.984 -17.844 -5.238 1 98.19 224 CYS B CA 1
ATOM 3847 C C . CYS B 1 224 ? -15.094 -16.812 -5.402 1 98.19 224 CYS B C 1
ATOM 3849 O O . CYS B 1 224 ? -15.438 -16.438 -6.527 1 98.19 224 CYS B O 1
ATOM 3851 N N . THR B 1 225 ? -15.664 -16.344 -4.27 1 97.75 225 THR B N 1
ATOM 3852 C CA . THR B 1 225 ? -16.672 -15.297 -4.312 1 97.75 225 THR B CA 1
ATOM 3853 C C . THR B 1 225 ? -16.219 -14.086 -3.492 1 97.75 225 THR B C 1
ATOM 3855 O O . THR B 1 225 ? -17.031 -13.211 -3.176 1 97.75 225 THR B O 1
ATOM 3858 N N . LYS B 1 226 ? -14.992 -14.125 -3.129 1 97.81 226 LYS B N 1
ATOM 3859 C CA . LYS B 1 226 ? -14.414 -13.016 -2.387 1 97.81 226 LYS B CA 1
ATOM 3860 C C . LYS B 1 226 ? -13.094 -12.562 -3.012 1 97.81 226 LYS B C 1
ATOM 3862 O O . LYS B 1 226 ? -12.266 -13.391 -3.391 1 97.81 226 LYS B O 1
ATOM 3867 N N . VAL B 1 227 ? -12.977 -11.289 -3.125 1 98.25 227 VAL B N 1
ATOM 3868 C CA . VAL B 1 227 ? -11.727 -10.727 -3.625 1 98.25 227 VAL B CA 1
ATOM 3869 C C . VAL B 1 227 ? -10.82 -10.359 -2.451 1 98.25 227 VAL B C 1
ATOM 3871 O O . VAL B 1 227 ? -11.219 -9.594 -1.568 1 98.25 227 VAL B O 1
ATOM 3874 N N . LEU B 1 228 ? -9.633 -10.93 -2.465 1 98.56 228 LEU B N 1
ATOM 3875 C CA . LEU B 1 228 ? -8.688 -10.703 -1.379 1 98.56 228 LEU B CA 1
ATOM 3876 C C . LEU B 1 228 ? -7.379 -10.133 -1.912 1 98.56 228 LEU B C 1
ATOM 3878 O O . LEU B 1 228 ? -6.449 -9.875 -1.142 1 98.56 228 LEU B O 1
ATOM 3882 N N . VAL B 1 229 ? -7.254 -10.008 -3.166 1 98.81 229 VAL B N 1
ATOM 3883 C CA . VAL B 1 229 ? -6.094 -9.422 -3.82 1 98.81 229 VAL B CA 1
ATOM 3884 C C . VAL B 1 229 ? -6.539 -8.594 -5.023 1 98.81 229 VAL B C 1
ATOM 3886 O O . VAL B 1 229 ? -7.5 -8.953 -5.707 1 98.81 229 VAL B O 1
ATOM 3889 N N . TRP B 1 230 ? -5.918 -7.418 -5.254 1 98.62 230 TRP B N 1
ATOM 3890 C CA . TRP B 1 230 ? -6.238 -6.508 -6.348 1 98.62 230 TRP B CA 1
ATOM 3891 C C . TRP B 1 230 ? -5.008 -6.23 -7.199 1 98.62 230 TRP B C 1
ATOM 3893 O O . TRP B 1 230 ? -3.924 -5.973 -6.672 1 98.62 230 TRP B O 1
ATOM 3903 N N . HIS B 1 231 ? -5.148 -6.305 -8.445 1 96.88 231 HIS B N 1
ATOM 3904 C CA . HIS B 1 231 ? -4.094 -5.953 -9.391 1 96.88 231 HIS B CA 1
ATOM 3905 C C . HIS B 1 231 ? -3.973 -4.441 -9.539 1 96.88 231 HIS B C 1
ATOM 3907 O O . HIS B 1 231 ? -4.176 -3.906 -10.633 1 96.88 231 HIS B O 1
ATOM 3913 N N . THR B 1 232 ? -3.568 -3.795 -8.516 1 97 232 THR B N 1
ATOM 3914 C CA . THR B 1 232 ? -3.344 -2.354 -8.539 1 97 232 THR B CA 1
ATOM 3915 C C . THR B 1 232 ? -1.986 -2.031 -9.164 1 97 232 THR B C 1
ATOM 3917 O O . THR B 1 232 ? -1.097 -2.883 -9.195 1 97 232 THR B O 1
ATOM 3920 N N . ARG B 1 233 ? -1.919 -0.885 -9.727 1 93.69 233 ARG B N 1
ATOM 3921 C CA . ARG B 1 233 ? -0.674 -0.32 -10.234 1 93.69 233 ARG B CA 1
ATOM 3922 C C . ARG B 1 233 ? -0.481 1.111 -9.75 1 93.69 233 ARG B C 1
ATOM 3924 O O . ARG B 1 233 ? -1.446 1.87 -9.641 1 93.69 233 ARG B O 1
ATOM 3931 N N . THR B 1 234 ? 0.702 1.431 -9.398 1 94.75 234 THR B N 1
ATOM 3932 C CA . THR B 1 234 ? 0.989 2.814 -9.039 1 94.75 234 THR B CA 1
ATOM 3933 C C . THR B 1 234 ? 1.094 3.688 -10.289 1 94.75 234 THR B C 1
ATOM 3935 O O . THR B 1 234 ? 1.699 3.285 -11.289 1 94.75 234 THR B O 1
ATOM 3938 N N . GLU B 1 235 ? 0.509 4.793 -10.203 1 94.62 235 GLU B N 1
ATOM 3939 C CA . GLU B 1 235 ? 0.577 5.766 -11.289 1 94.62 235 GLU B CA 1
ATOM 3940 C C . GLU B 1 235 ? 2.018 6.184 -11.562 1 94.62 235 GLU B C 1
ATOM 3942 O O . GLU B 1 235 ? 2.818 6.328 -10.641 1 94.62 235 GLU B O 1
ATOM 3947 N N . LYS B 1 236 ? 2.285 6.383 -12.883 1 90.88 236 LYS B N 1
ATOM 3948 C CA . LYS B 1 236 ? 3.607 6.887 -13.242 1 90.88 236 LYS B CA 1
ATOM 3949 C C . LYS B 1 236 ? 3.865 8.25 -12.609 1 90.88 236 LYS B C 1
ATOM 3951 O O . LYS B 1 236 ? 3.023 9.148 -12.688 1 90.88 236 LYS B O 1
ATOM 3956 N N . VAL B 1 237 ? 5 8.328 -12.031 1 92.12 237 VAL B N 1
ATOM 3957 C CA . VAL B 1 237 ? 5.324 9.555 -11.32 1 92.12 237 VAL B CA 1
ATOM 3958 C C . VAL B 1 237 ? 5.645 10.664 -12.312 1 92.12 237 VAL B C 1
ATOM 3960 O O . VAL B 1 237 ? 6.324 10.43 -13.312 1 92.12 237 VAL B O 1
ATOM 3963 N N . ASN B 1 238 ? 5.086 11.828 -12.055 1 90 238 ASN B N 1
ATOM 3964 C CA . ASN B 1 238 ? 5.457 13.039 -12.781 1 90 238 ASN B CA 1
ATOM 3965 C C . ASN B 1 238 ? 6.707 13.688 -12.188 1 90 238 ASN B C 1
ATOM 3967 O O . ASN B 1 238 ? 6.703 14.109 -11.031 1 90 238 ASN B O 1
ATOM 3971 N N . LEU B 1 239 ? 7.73 13.805 -12.977 1 92.06 239 LEU B N 1
ATOM 3972 C CA . LEU B 1 239 ? 8.953 14.445 -12.508 1 92.06 239 LEU B CA 1
ATOM 3973 C C . LEU B 1 239 ? 9.289 15.656 -13.367 1 92.06 239 LEU B C 1
ATOM 3975 O O . LEU B 1 239 ? 10.461 15.945 -13.609 1 92.06 239 LEU B O 1
ATOM 3979 N N . ALA B 1 240 ? 8.273 16.297 -13.805 1 90.12 240 ALA B N 1
ATOM 3980 C CA . ALA B 1 240 ? 8.43 17.406 -14.758 1 90.12 240 ALA B CA 1
ATOM 3981 C C . ALA B 1 240 ? 9.18 18.562 -14.125 1 90.12 240 ALA B C 1
ATOM 3983 O O . ALA B 1 240 ? 9.844 19.344 -14.82 1 90.12 240 ALA B O 1
ATOM 3984 N N . ASN B 1 241 ? 9.078 18.719 -12.805 1 88.06 241 ASN B N 1
ATOM 3985 C CA . ASN B 1 241 ? 9.703 19.859 -12.125 1 88.06 241 ASN B CA 1
ATOM 3986 C C . ASN B 1 241 ? 11.062 19.469 -11.547 1 88.06 241 ASN B C 1
ATOM 3988 O O . ASN B 1 241 ? 11.664 20.25 -10.805 1 88.06 241 ASN B O 1
ATOM 3992 N N . GLU B 1 242 ? 11.461 18.281 -11.883 1 89.19 242 GLU B N 1
ATOM 3993 C CA . GLU B 1 242 ? 12.773 17.859 -11.398 1 89.19 242 GLU B CA 1
ATOM 3994 C C . GLU B 1 242 ? 13.891 18.672 -12.055 1 89.19 242 GLU B C 1
ATOM 3996 O O . GLU B 1 242 ? 13.938 18.781 -13.289 1 89.19 242 GLU B O 1
ATOM 4001 N N . PRO B 1 243 ? 14.68 19.281 -11.25 1 84.5 243 PRO B N 1
ATOM 4002 C CA . PRO B 1 243 ? 15.773 20.016 -11.875 1 84.5 243 PRO B CA 1
ATOM 4003 C C . PRO B 1 243 ? 16.719 19.125 -12.68 1 84.5 243 PRO B C 1
ATOM 4005 O O . PRO B 1 243 ? 16.875 17.938 -12.359 1 84.5 243 PRO B O 1
ATOM 4008 N N . LYS B 1 244 ? 17.25 19.719 -13.672 1 82.44 244 LYS B N 1
ATOM 4009 C CA . LYS B 1 244 ? 18.188 18.969 -14.531 1 82.44 244 LYS B CA 1
ATOM 4010 C C . LYS B 1 244 ? 19.422 18.531 -13.75 1 82.44 244 LYS B C 1
ATOM 4012 O O . LYS B 1 244 ? 19.922 17.422 -13.953 1 82.44 244 LYS B O 1
ATOM 4017 N N . TYR B 1 245 ? 19.797 19.453 -12.82 1 79.44 245 TYR B N 1
ATOM 4018 C CA . TYR B 1 245 ? 20.922 19.156 -11.945 1 79.44 245 TYR B CA 1
ATOM 4019 C C . TYR B 1 245 ? 20.484 19.109 -10.484 1 79.44 245 TYR B C 1
ATOM 4021 O O . TYR B 1 245 ? 19.469 19.719 -10.125 1 79.44 245 TYR B O 1
ATOM 4029 N N . HIS B 1 246 ? 21.266 18.25 -9.805 1 75.81 246 HIS B N 1
ATOM 4030 C CA . HIS B 1 246 ? 20.938 18.141 -8.391 1 75.81 246 HIS B CA 1
ATOM 4031 C C . HIS B 1 246 ? 21.141 19.484 -7.684 1 75.81 246 HIS B C 1
ATOM 4033 O O . HIS B 1 246 ? 22.266 19.984 -7.625 1 75.81 246 HIS B O 1
ATOM 4039 N N . LEU B 1 247 ? 20.031 20 -7.188 1 79.31 247 LEU B N 1
ATOM 4040 C CA . LEU B 1 247 ? 20.094 21.344 -6.609 1 79.31 247 LEU B CA 1
ATOM 4041 C C . LEU B 1 247 ? 20.078 21.266 -5.086 1 79.31 247 LEU B C 1
ATOM 4043 O O . LEU B 1 247 ? 20.5 22.219 -4.414 1 79.31 247 LEU B O 1
ATOM 4047 N N . ASP B 1 248 ? 19.812 20.062 -4.641 1 85.12 248 ASP B N 1
ATOM 4048 C CA . ASP B 1 248 ? 19.719 19.969 -3.186 1 85.12 248 ASP B CA 1
ATOM 4049 C C . ASP B 1 248 ? 21.109 19.797 -2.564 1 85.12 248 ASP B C 1
ATOM 4051 O O . ASP B 1 248 ? 22.031 19.328 -3.23 1 85.12 248 ASP B O 1
ATOM 4055 N N . THR B 1 249 ? 21.281 20.172 -1.321 1 84.56 249 THR B N 1
ATOM 4056 C CA . THR B 1 249 ? 22.547 20.078 -0.62 1 84.56 249 THR B CA 1
ATOM 4057 C C . THR B 1 249 ? 22.766 18.656 -0.086 1 84.56 249 THR B C 1
ATOM 4059 O O . THR B 1 249 ? 23.875 18.312 0.332 1 84.56 249 THR B O 1
ATOM 4062 N N . VAL B 1 250 ? 21.641 17.906 -0.064 1 88.38 250 VAL B N 1
ATOM 4063 C CA . VAL B 1 250 ? 21.734 16.531 0.417 1 88.38 250 VAL B CA 1
ATOM 4064 C C . VAL B 1 250 ? 21.188 15.586 -0.645 1 88.38 250 VAL B C 1
ATOM 4066 O O . VAL B 1 250 ? 20.406 15.992 -1.509 1 88.38 250 VAL B O 1
ATOM 4069 N N . ASN B 1 251 ? 21.766 14.359 -0.586 1 87.38 251 ASN B N 1
ATOM 4070 C CA . ASN B 1 251 ? 21.219 13.289 -1.41 1 87.38 251 ASN B CA 1
ATOM 4071 C C . ASN B 1 251 ? 20.266 12.391 -0.613 1 87.38 251 ASN B C 1
ATOM 4073 O O . ASN B 1 251 ? 20.688 11.719 0.329 1 87.38 251 ASN B O 1
ATOM 4077 N N . ILE B 1 252 ? 19.078 12.469 -1.004 1 92.81 252 ILE B N 1
ATOM 4078 C CA . ILE B 1 252 ? 18.062 11.734 -0.253 1 92.81 252 ILE B CA 1
ATOM 4079 C C . ILE B 1 252 ? 17.578 10.539 -1.068 1 92.81 252 ILE B C 1
ATOM 4081 O O . ILE B 1 252 ? 17.266 10.68 -2.252 1 92.81 252 ILE B O 1
ATOM 4085 N N . GLU B 1 253 ? 17.703 9.391 -0.443 1 92.19 253 GLU B N 1
ATOM 4086 C CA . GLU B 1 253 ? 17.141 8.188 -1.049 1 92.19 253 GLU B CA 1
ATOM 4087 C C . GLU B 1 253 ? 15.617 8.211 -1.021 1 92.19 253 GLU B C 1
ATOM 4089 O O . GLU B 1 253 ? 15.008 8.5 0.017 1 92.19 253 GLU B O 1
ATOM 4094 N N . VAL B 1 254 ? 15.055 8.047 -2.252 1 94.38 254 VAL B N 1
ATOM 4095 C CA . VAL B 1 254 ? 13.602 8.07 -2.373 1 94.38 254 VAL B CA 1
ATOM 4096 C C . VAL B 1 254 ? 13.102 6.715 -2.877 1 94.38 254 VAL B C 1
ATOM 4098 O O . VAL B 1 254 ? 13.711 6.113 -3.764 1 94.38 254 VAL B O 1
#

pLDDT: mean 92.02, std 11.59, range [21.98, 98.88]

Organism: Acrocephalus arundinaceus (NCBI:txid39621)

Secondary structure (DSSP, 8-state):
-------PPPEEEEEEEE---TTHHHHHHHHHHHHTTSTTEEEEEEESSSS--HHHHHHHHTSSS-EEEEE-PPPGGG-STTS--SHHHHHHHHHHHHHHHHTSSSPPPEEEEE--TT-EE-HHHHHHHTT-SSEEE--EEEETTEEEEEEEEETTEEEEEE-SS-TTSTT---GGGEEEEHHHHHH-TT-----TTPPTT-HHHHHHTTT--GGGEEE-HHHHTS--EE---BPPPP-TT--SS--SSS----/---------PEEEEEEEE---TTHHHHHHHHHHHHTTSTTEEEEEEESSSS--HHHHHHHHTSSS-EEEEE-PPPGGG-STTS--SHHHHHHHHHHHHHHHHTSSSPPPEEEEE--TT-EE-HHHHHHHTT-SSEEE--EEEETTEEEEEEEEETTEEEEEE-SS-TTSTT---GGGEEEEHHHHHH-TT-----TTPPTT-HHHHHHTTT--GGGEEE-HHHHTS--EE---BPPPP-TT--SS--SSS----

InterPro domains:
  IPR005027 Glycosyl transferase, family 43 [PF03360] (31-235)
  IPR005027 Glycosyl transferase, family 43 [PTHR10896] (9-244)
  IPR005027 Glycosyl transferase, family 43 [cd00218] (10-236)
  IPR029044 Nucleotide-diphospho-sugar transferases [G3DSA:3.90.550.10] (8-254)
  IPR029044 Nucleotide-diphospho-sugar transferases [SSF53448] (10-252)

Foldseek 3Di:
DPDDPPQPQAAEEEQEEFEDDPCRLVLQLQVLVLVLVQPRYEYEYEYQDPDDDPSVVVCCVPSNDHYHYHYDHDDPVQPDPLHDPCQVSVQVSLVVLLVVCVPPPDDRKYKYAYDYSNKDFASVVSVFRSPAPAKEFAKEAPPQVDRIKWFDDDPQAGDFIDHNPPRVQQDQGDRRGMMGISVLSNVQVPQGQDRPPAHRSCRVVSRCVSRDGRRSYGYTPVNRPDHGMYPDDDDRDDCPVPDPDDPDPDDDDD/DPDDPPQPQAAEEEQEEFEDDPCRLVLQLQVLVLVLVQPRYEYEYEYQDPDDDPSVVVCCVPSNDHYHYHYDHDDPVQPDPLHDPCQVSVQVSLVVLLVVPVPPPDDRKYKYAYDYSNKDFASVVSVFRSPAPAKEFAKEAPPQVHRIKWFDDDPQAGDFIDHNPPRVQQDQGDRRGMMGISVLSNVQVPQGQDRPPAHRSCRVVSRCVSRDGRRSYGYTPVNRPDHGMYPDDDDRDDCPVPDPDDPDPDDDDD